Protein 3DLU (pdb70)

Secondary structure (DSSP, 8-state):
-EEEE-GGGGBTTS-GGGT--S-TTTSBSS--HHHHHHHHHHTTPEEEEEEEEEE----EEEEEEEEE-SS-HHHHHHHHHHHHHHHHHHHHT--/-EEEE-GGGGBTTS-GGGT--S-TTT-BSS--HHHHHHHHHHTTPEEEEEEEEEE---EEEEEEEE-SS-HHHHHHHHHHHHHHHHHHHHT--/-EEEE-GGGGBTTS-TTTT--S-TTT-BSS--HHHHHHHHHHTTPEEEEEEEEEE--EEEEEEEEE-SS-HHHHHHHHHHHHHHHHH-/-EEEE-GGGGBTTS-GGGT--S-TTTSBSS--HHHHHHHHHHTT-EEEEEEEEE---EEEEEEEE-SS-HHHHHHHHHHHHHHHHT-

Structure (mmCIF, N/CA/C/O backbone):
data_3DLU
#
_entry.id   3DLU
#
_cell.length_a   44.074
_cell.length_b   79.699
_cell.length_c   60.548
_cell.angle_alpha   90.00
_cell.angle_beta   107.65
_cell.angle_gamma   90.00
#
_symmetry.space_group_name_H-M   'P 1 21 1'
#
loop_
_entity.id
_entity.type
_entity.pdbx_description
1 polymer 'Signal recognition particle 19 kDa protein'
2 non-polymer 'BROMIDE ION'
3 non-polymer 'MALONATE ION'
4 water water
#
loop_
_atom_site.group_PDB
_atom_site.id
_atom_site.type_symbol
_atom_site.label_atom_id
_atom_site.label_alt_id
_atom_site.label_comp_id
_atom_site.label_asym_id
_atom_site.label_entity_id
_atom_site.label_seq_id
_atom_site.pdbx_PDB_ins_code
_atom_site.Cartn_x
_atom_site.Cartn_y
_atom_site.Cartn_z
_atom_site.occupancy
_atom_site.B_iso_or_equiv
_atom_site.auth_seq_id
_atom_site.auth_comp_id
_atom_site.a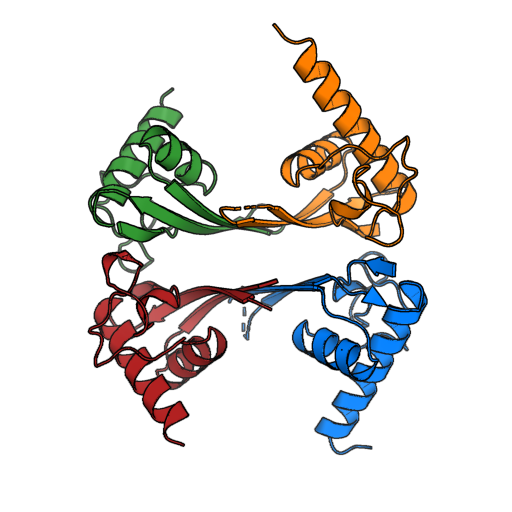uth_asym_id
_atom_site.auth_atom_id
_atom_site.pdbx_PDB_model_num
ATOM 1 N N . GLY A 1 2 ? 0.952 24.069 -32.169 1.00 32.47 2 GLY A N 1
ATOM 2 C CA . GLY A 1 2 ? -0.240 24.819 -31.822 1.00 30.92 2 GLY A CA 1
ATOM 3 C C . GLY A 1 2 ? -0.524 24.794 -30.334 1.00 29.05 2 GLY A C 1
ATOM 4 O O . GLY A 1 2 ? 0.028 23.983 -29.596 1.00 24.25 2 GLY A O 1
ATOM 5 N N . ARG A 1 3 ? -1.399 25.689 -29.898 1.00 19.08 3 ARG A N 1
ATOM 6 C CA . ARG A 1 3 ? -1.791 25.790 -28.506 1.00 19.79 3 ARG A CA 1
ATOM 7 C C . ARG A 1 3 ? -3.181 25.172 -28.324 1.00 16.67 3 ARG A C 1
ATOM 8 O O . ARG A 1 3 ? -4.068 25.386 -29.140 1.00 17.48 3 ARG A O 1
ATOM 16 N N . PHE A 1 4 ? -3.361 24.382 -27.270 1.00 14.85 4 PHE A N 1
ATOM 17 C CA . PHE A 1 4 ? -4.661 23.768 -27.005 1.00 13.40 4 PHE A CA 1
ATOM 18 C C . PHE A 1 4 ? -4.793 23.401 -25.538 1.00 10.97 4 PHE A C 1
ATOM 19 O O . PHE A 1 4 ? -3.811 23.405 -24.794 1.00 13.36 4 PHE A O 1
ATOM 27 N N . VAL A 1 5 ? -6.012 23.073 -25.131 1.00 15.31 5 VAL A N 1
ATOM 28 C CA . VAL A 1 5 ? -6.278 22.672 -23.767 1.00 13.68 5 VAL A CA 1
ATOM 29 C C . VAL A 1 5 ? -6.172 21.151 -23.627 1.00 11.53 5 VAL A C 1
ATOM 30 O O . VAL A 1 5 ? -6.524 20.406 -24.539 1.00 16.53 5 VAL A O 1
ATOM 34 N N . VAL A 1 6 ? -5.647 20.711 -22.492 1.00 13.02 6 VAL A N 1
ATOM 35 C CA . VAL A 1 6 ? -5.729 19.311 -22.085 1.00 15.57 6 VAL A CA 1
ATOM 36 C C . VAL A 1 6 ? -6.588 19.223 -20.831 1.00 16.86 6 VAL A C 1
ATOM 37 O O . VAL A 1 6 ? -6.322 19.871 -19.813 1.00 14.07 6 VAL A O 1
ATOM 41 N N . TRP A 1 7 ? -7.650 18.438 -20.921 1.00 13.82 7 TRP A N 1
ATOM 42 C CA . TRP A 1 7 ? -8.530 18.206 -19.795 1.00 14.42 7 TRP A CA 1
ATOM 43 C C . TRP A 1 7 ? -8.240 16.754 -19.354 1.00 13.82 7 TRP A C 1
ATOM 44 O O . TRP A 1 7 ? -8.316 15.837 -20.176 1.00 13.33 7 TRP A O 1
ATOM 55 N N . PRO A 1 8 ? -7.821 16.550 -18.092 1.00 12.37 8 PRO A N 1
ATOM 56 C CA . PRO A 1 8 ? -7.313 15.226 -17.691 1.00 12.84 8 PRO A CA 1
ATOM 57 C C . PRO A 1 8 ? -8.260 14.070 -18.047 1.00 14.06 8 PRO A C 1
ATOM 58 O O . PRO A 1 8 ? -7.797 12.977 -18.375 1.00 13.93 8 PRO A O 1
ATOM 62 N N . SER A 1 9 ? -9.567 14.288 -17.988 1.00 12.77 9 SER A N 1
ATOM 63 C CA . SER A 1 9 ? -10.501 13.202 -18.340 1.00 14.26 9 SER A CA 1
ATOM 64 C C . SER A 1 9 ? -10.335 12.682 -19.765 1.00 18.43 9 SER A C 1
ATOM 65 O O . SER A 1 9 ? -10.689 11.537 -20.060 1.00 13.28 9 SER A O 1
ATOM 68 N N . GLU A 1 10 ? -9.789 13.517 -20.646 1.00 13.10 10 GLU A N 1
ATOM 69 C CA . GLU A 1 10 ? -9.554 13.118 -22.036 1.00 14.63 10 GLU A CA 1
ATOM 70 C C . GLU A 1 10 ? -8.651 11.889 -22.149 1.00 12.77 10 GLU A C 1
ATOM 71 O O . GLU A 1 10 ? -8.754 11.135 -23.104 1.00 13.93 10 GLU A O 1
ATOM 77 N N . LEU A 1 11 ? -7.781 11.679 -21.162 1.00 12.81 11 LEU A N 1
ATOM 78 C CA . LEU A 1 11 ? -6.861 10.553 -21.220 1.00 12.75 11 LEU A CA 1
ATOM 79 C C . LEU A 1 11 ? -6.987 9.626 -20.001 1.00 15.90 11 LEU A C 1
ATOM 80 O O . LEU A 1 11 ? -6.007 9.010 -19.581 1.00 16.41 11 LEU A O 1
ATOM 85 N N . ASP A 1 12 ? -8.197 9.534 -19.446 1.00 11.76 12 ASP A N 1
ATOM 86 C CA . ASP A 1 12 ? -8.436 8.791 -18.214 1.00 12.48 12 ASP A CA 1
ATOM 87 C C . ASP A 1 12 ? -9.120 7.458 -18.555 1.00 15.79 12 ASP A C 1
ATOM 88 O O . ASP A 1 12 ? -10.291 7.422 -18.970 1.00 17.38 12 ASP A O 1
ATOM 93 N N . SER A 1 13 ? -8.377 6.371 -18.382 1.00 15.59 13 SER A N 1
ATOM 94 C CA . SER A 1 13 ? -8.850 5.032 -18.759 1.00 17.72 13 SER A CA 1
ATOM 95 C C . SER A 1 13 ? -10.014 4.563 -17.905 1.00 14.13 13 SER A C 1
ATOM 96 O O . SER A 1 13 ? -10.684 3.582 -18.239 1.00 21.16 13 SER A O 1
ATOM 99 N N . ARG A 1 14 ? -10.240 5.231 -16.787 1.00 13.55 14 ARG A N 1
ATOM 100 C CA . ARG A 1 14 ? -11.384 4.890 -15.940 1.00 19.37 14 ARG A CA 1
ATOM 101 C C . ARG A 1 14 ? -12.719 5.348 -16.536 1.00 23.42 14 ARG A C 1
ATOM 102 O O . ARG A 1 14 ? -13.778 4.867 -16.149 1.00 22.58 14 ARG A O 1
ATOM 110 N N . LEU A 1 15 ? -12.671 6.273 -17.484 1.00 16.88 15 LEU A N 1
ATOM 111 C CA . LEU A 1 15 ? -13.902 6.858 -18.031 1.00 17.08 15 LEU A CA 1
ATOM 112 C C . LEU A 1 15 ? -14.249 6.281 -19.382 1.00 15.53 15 LEU A C 1
ATOM 113 O O . LEU A 1 15 ? -13.370 5.905 -20.147 1.00 21.76 15 LEU A O 1
ATOM 118 N N . SER A 1 16 ? -15.540 6.239 -19.694 1.00 17.89 16 SER A N 1
ATOM 119 C CA . SER A 1 16 ? -15.970 5.902 -21.044 1.00 25.33 16 SER A CA 1
ATOM 120 C C . SER A 1 16 ? -15.770 7.126 -21.935 1.00 19.53 16 SER A C 1
ATOM 121 O O . SER A 1 16 ? -15.560 8.231 -21.435 1.00 16.81 16 SER A O 1
ATOM 124 N N . ARG A 1 17 ? -15.844 6.935 -23.248 1.00 21.32 17 ARG A N 1
ATOM 125 C CA . ARG A 1 17 ? -15.792 8.066 -24.163 1.00 24.67 17 ARG A CA 1
ATOM 126 C C . ARG A 1 17 ? -16.944 9.033 -23.897 1.00 21.86 17 ARG A C 1
ATOM 127 O O . ARG A 1 17 ? -16.762 10.246 -23.981 1.00 19.96 17 ARG A O 1
ATOM 135 N N . LYS A 1 18 ? -18.117 8.500 -23.547 1.00 22.51 18 LYS A N 1
ATOM 136 C CA . LYS A 1 18 ? -19.275 9.340 -23.213 1.00 23.90 18 LYS A CA 1
ATOM 137 C C . LYS A 1 18 ? -18.985 10.304 -22.064 1.00 22.31 18 LYS A C 1
ATOM 138 O O . LYS A 1 18 ? -19.521 11.418 -22.028 1.00 20.41 18 LYS A O 1
ATOM 140 N N . TYR A 1 19 ? -18.146 9.881 -21.120 1.00 17.03 19 TYR A N 1
ATOM 141 C CA . TYR A 1 19 ? -17.778 10.757 -20.008 1.00 14.52 19 TYR A CA 1
ATOM 142 C C . TYR A 1 19 ? -16.516 11.575 -20.250 1.00 10.94 19 TYR A C 1
ATOM 143 O O . TYR A 1 19 ? -16.008 12.203 -19.327 1.00 18.18 19 TYR A O 1
ATOM 152 N N . GLY A 1 20 ? -16.019 11.578 -21.478 1.00 16.23 20 GLY A N 1
ATOM 153 C CA . GLY A 1 20 ? -14.976 12.528 -21.825 1.00 18.80 20 GLY A CA 1
ATOM 154 C C . GLY A 1 20 ? -13.688 11.967 -22.385 1.00 15.12 20 GLY A C 1
ATOM 155 O O . GLY A 1 20 ? -12.905 12.718 -22.949 1.00 13.61 20 GLY A O 1
ATOM 156 N N . ARG A 1 21 ? -13.456 10.661 -22.249 1.00 14.26 21 ARG A N 1
ATOM 157 C CA . ARG A 1 21 ? -12.216 10.086 -22.756 1.00 14.07 21 ARG A CA 1
ATOM 158 C C . ARG A 1 21 ? -12.117 10.144 -24.282 1.00 14.41 21 ARG A C 1
ATOM 159 O O . ARG A 1 21 ? -13.067 9.788 -25.002 1.00 16.54 21 ARG A O 1
ATOM 167 N N A ILE A 1 22 ? -10.972 10.628 -24.750 0.50 12.78 22 ILE A N 1
ATOM 168 N N B ILE A 1 22 ? -10.938 10.546 -24.755 0.50 12.80 22 ILE A N 1
ATOM 169 C CA A ILE A 1 22 ? -10.674 10.773 -26.167 0.50 17.70 22 ILE A CA 1
ATOM 170 C CA B ILE A 1 22 ? -10.668 10.831 -26.164 0.50 17.76 22 ILE A CA 1
ATOM 171 C C A ILE A 1 22 ? -9.845 9.605 -26.663 0.50 19.13 22 ILE A C 1
ATOM 172 C C B ILE A 1 22 ? -9.572 9.948 -26.775 0.50 18.03 22 ILE A C 1
ATOM 173 O O A ILE A 1 22 ? -10.154 9.001 -27.685 0.50 26.51 22 ILE A O 1
ATOM 174 O O B ILE A 1 22 ? -9.432 9.877 -27.993 0.50 20.78 22 ILE A O 1
ATOM 183 N N . VAL A 1 23 ? -8.780 9.289 -25.940 1.00 16.45 23 VAL A N 1
ATOM 184 C CA . VAL A 1 23 ? -7.804 8.324 -26.448 1.00 19.08 23 VAL A CA 1
ATOM 185 C C . VAL A 1 23 ? -8.229 6.880 -26.136 1.00 13.47 23 VAL A C 1
ATOM 186 O O . VAL A 1 23 ? -9.023 6.657 -25.235 1.00 16.20 23 VAL A O 1
ATOM 190 N N . PRO A 1 24 ? -7.712 5.906 -26.899 1.00 15.72 24 PRO A N 1
ATOM 191 C CA . PRO A 1 24 ? -8.059 4.507 -26.624 1.00 21.38 24 PRO A CA 1
ATOM 192 C C . PRO A 1 24 ? -7.725 4.125 -25.191 1.00 17.24 24 PRO A C 1
ATOM 193 O O . PRO A 1 24 ? -6.735 4.598 -24.617 1.00 18.85 24 PRO A O 1
ATOM 197 N N . ARG A 1 25 ? -8.549 3.253 -24.627 1.00 15.63 25 ARG A N 1
ATOM 198 C CA . ARG A 1 25 ? -8.462 2.931 -23.215 1.00 19.85 25 ARG A CA 1
ATOM 199 C C . ARG A 1 25 ? -7.095 2.390 -22.796 1.00 16.19 25 ARG A C 1
ATOM 200 O O . ARG A 1 25 ? -6.621 2.715 -21.717 1.00 18.69 25 ARG A O 1
ATOM 208 N N . SER A 1 26 ? -6.477 1.553 -23.635 1.00 16.80 26 SER A N 1
ATOM 209 C CA . SER A 1 26 ? -5.161 0.994 -23.311 1.00 21.98 26 SER A CA 1
ATOM 210 C C . SER A 1 26 ? -4.028 2.042 -23.308 1.00 18.64 26 SER A C 1
ATOM 211 O O . SER A 1 26 ? -3.016 1.864 -22.620 1.00 16.90 26 SER A O 1
ATOM 214 N N . ILE A 1 27 ? -4.203 3.135 -24.061 1.00 17.97 27 ILE A N 1
ATOM 215 C CA . ILE A 1 27 ? -3.218 4.224 -24.030 1.00 17.42 27 ILE A CA 1
ATOM 216 C C . ILE A 1 27 ? -3.465 5.135 -22.818 1.00 15.85 27 ILE A C 1
ATOM 217 O O . ILE A 1 27 ? -2.524 5.506 -22.103 1.00 18.10 27 ILE A O 1
ATOM 222 N N . ALA A 1 28 ? -4.735 5.475 -22.596 1.00 14.68 28 ALA A N 1
ATOM 223 C CA . ALA A 1 28 ? -5.161 6.208 -21.408 1.00 14.56 28 ALA A CA 1
ATOM 224 C C . ALA A 1 28 ? -4.630 5.535 -20.144 1.00 18.04 28 ALA A C 1
ATOM 225 O O . ALA A 1 28 ? -4.371 4.321 -20.134 1.00 16.89 28 ALA A O 1
ATOM 227 N N . VAL A 1 29 ? -4.478 6.327 -19.085 1.00 15.75 29 VAL A N 1
ATOM 228 C CA . VAL A 1 29 ? -4.048 5.835 -17.782 1.00 12.71 29 VAL A CA 1
ATOM 229 C C . VAL A 1 29 ? -5.119 6.129 -16.743 1.00 15.59 29 VAL A C 1
ATOM 230 O O . VAL A 1 29 ? -5.983 6.988 -16.954 1.00 16.68 29 VAL A O 1
ATOM 234 N N . GLU A 1 30 ? -5.080 5.414 -15.620 1.00 14.26 30 GLU A N 1
ATOM 235 C CA . GLU A 1 30 ? -6.081 5.643 -14.583 1.00 17.46 30 GLU A CA 1
ATOM 236 C C . GLU A 1 30 ? -5.839 6.966 -13.854 1.00 16.49 30 GLU A C 1
ATOM 237 O O . GLU A 1 30 ? -4.739 7.231 -13.387 1.00 18.48 30 GLU A O 1
ATOM 239 N N . SER A 1 31 ? -6.880 7.796 -13.779 1.00 14.97 31 SER A N 1
ATOM 240 C CA . SER A 1 31 ? -6.847 9.021 -12.982 1.00 14.80 31 SER A CA 1
ATOM 241 C C . SER A 1 31 ? -5.574 9.847 -13.167 1.00 15.69 31 SER A C 1
ATOM 242 O O . SER A 1 31 ? -4.839 10.053 -12.213 1.00 17.34 31 SER A O 1
ATOM 245 N N . PRO A 1 32 ? -5.312 10.317 -14.393 1.00 15.45 32 PRO A N 1
ATOM 246 C CA . PRO A 1 32 ? -4.100 11.118 -14.599 1.00 15.94 32 PRO A CA 1
ATOM 247 C C . PRO A 1 32 ? -4.254 12.406 -13.818 1.00 21.69 32 PRO A C 1
ATOM 248 O O . PRO A 1 32 ? -5.305 13.027 -13.922 1.00 16.67 32 PRO A O 1
ATOM 252 N N . ARG A 1 33 ? -3.241 12.778 -13.045 1.00 16.93 33 ARG A N 1
ATOM 253 C CA . ARG A 1 33 ? -3.287 14.001 -12.253 1.00 15.51 33 ARG A CA 1
ATOM 254 C C . ARG A 1 33 ? -2.781 15.183 -13.071 1.00 14.77 33 ARG A C 1
ATOM 255 O O . ARG A 1 33 ? -1.967 15.021 -13.984 1.00 15.49 33 ARG A O 1
ATOM 263 N N . VAL A 1 34 ? -3.269 16.375 -12.748 1.00 19.98 34 VAL A N 1
ATOM 264 C CA . VAL A 1 34 ? -2.804 17.569 -13.448 1.00 14.80 34 VAL A CA 1
ATOM 265 C C . VAL A 1 34 ? -1.277 17.664 -13.421 1.00 14.93 34 VAL A C 1
ATOM 266 O O . VAL A 1 34 ? -0.652 17.968 -14.442 1.00 19.61 34 VAL A O 1
ATOM 270 N N . GLU A 1 35 ? -0.680 17.408 -12.261 1.00 17.99 35 GLU A N 1
ATOM 271 C CA . GLU A 1 35 ? 0.771 17.502 -12.102 1.00 23.74 35 GLU A CA 1
ATOM 272 C C . GLU A 1 35 ? 1.496 16.450 -12.941 1.00 19.74 35 GLU A C 1
ATOM 273 O O . GLU A 1 35 ? 2.599 16.682 -13.420 1.00 19.00 35 GLU A O 1
ATOM 275 N N . GLU A 1 36 ? 0.869 15.296 -13.129 1.00 18.92 36 GLU A N 1
ATOM 276 C CA . GLU A 1 36 ? 1.472 14.260 -13.960 1.00 14.40 36 GLU A CA 1
ATOM 277 C C . GLU A 1 36 ? 1.476 14.682 -15.428 1.00 13.38 36 GLU A C 1
ATOM 278 O O . GLU A 1 36 ? 2.436 14.424 -16.158 1.00 16.58 36 GLU A O 1
ATOM 284 N N . ILE A 1 37 ? 0.383 15.298 -15.857 1.00 13.39 37 ILE A N 1
ATOM 285 C CA . ILE A 1 37 ? 0.271 15.816 -17.214 1.00 11.62 37 ILE A CA 1
ATOM 286 C C . ILE A 1 37 ? 1.313 16.910 -17.447 1.00 11.26 37 ILE A C 1
ATOM 287 O O . ILE A 1 37 ? 1.948 16.957 -18.497 1.00 13.50 37 ILE A O 1
ATOM 292 N N . VAL A 1 38 ? 1.502 17.774 -16.456 1.00 13.35 38 VAL A N 1
ATOM 293 C CA . VAL A 1 38 ? 2.493 18.832 -16.595 1.00 15.22 38 VAL A CA 1
ATOM 294 C C . VAL A 1 38 ? 3.894 18.225 -16.691 1.00 15.41 38 VAL A C 1
ATOM 295 O O . VAL A 1 38 ? 4.691 18.604 -17.552 1.00 14.34 38 VAL A O 1
ATOM 299 N N . ARG A 1 39 ? 4.181 17.272 -15.813 1.00 14.26 39 ARG A N 1
ATOM 300 C CA . ARG A 1 39 ? 5.475 16.598 -15.842 1.00 18.19 39 ARG A CA 1
ATOM 301 C C . ARG A 1 39 ? 5.726 15.925 -17.188 1.00 19.38 39 ARG A C 1
ATOM 302 O O . ARG A 1 39 ? 6.821 16.043 -17.749 1.00 14.85 39 ARG A O 1
ATOM 310 N N . ALA A 1 40 ? 4.720 15.205 -17.693 1.00 13.48 40 ALA A N 1
ATOM 311 C CA . ALA A 1 40 ? 4.810 14.559 -19.008 1.00 17.05 40 ALA A CA 1
ATOM 312 C C . ALA A 1 40 ? 5.044 15.556 -20.142 1.00 17.48 40 ALA A C 1
ATOM 313 O O . ALA A 1 40 ? 5.885 15.327 -21.009 1.00 15.83 40 ALA A O 1
ATOM 315 N N . ALA A 1 41 ? 4.289 16.653 -20.140 1.00 13.68 41 ALA A N 1
ATOM 316 C CA . ALA A 1 41 ? 4.410 17.670 -21.189 1.00 15.67 41 ALA A CA 1
ATOM 317 C C . ALA A 1 41 ? 5.827 18.231 -21.236 1.00 15.63 41 ALA A C 1
ATOM 318 O O . ALA A 1 41 ? 6.398 18.397 -22.306 1.00 17.69 41 ALA A O 1
ATOM 320 N N . GLU A 1 42 ? 6.382 18.507 -20.062 1.00 15.48 42 GLU A N 1
ATOM 321 C CA . GLU A 1 42 ? 7.723 19.070 -19.955 1.00 21.47 42 GLU A CA 1
ATOM 322 C C . GLU A 1 42 ? 8.747 18.063 -20.467 1.00 23.66 42 GLU A C 1
ATOM 323 O O . GLU A 1 42 ? 9.639 18.406 -21.243 1.00 20.03 42 GLU A O 1
ATOM 329 N N . GLU A 1 43 ? 8.602 16.808 -20.057 1.00 17.85 43 GLU A N 1
ATOM 330 C CA . GLU A 1 43 ? 9.503 15.778 -20.548 1.00 17.33 43 GLU A CA 1
ATOM 331 C C . GLU A 1 43 ? 9.415 15.613 -22.063 1.00 19.43 43 GLU A C 1
ATOM 332 O O . GLU A 1 43 ? 10.422 15.310 -22.712 1.00 20.69 43 GLU A O 1
ATOM 338 N N . LEU A 1 44 ? 8.222 15.829 -22.618 1.00 14.67 44 LEU A N 1
ATOM 339 C CA . LEU A 1 44 ? 7.986 15.719 -24.061 1.00 13.47 44 LEU A CA 1
ATOM 340 C C . LEU A 1 44 ? 8.403 16.984 -24.817 1.00 18.92 44 LEU A C 1
ATOM 341 O O . LEU A 1 44 ? 8.269 17.049 -26.045 1.00 18.46 44 LEU A O 1
ATOM 346 N N . LYS A 1 45 ? 8.886 17.971 -24.070 1.00 18.00 45 LYS A N 1
ATOM 347 C CA . LYS A 1 45 ? 9.330 19.261 -24.624 1.00 20.18 45 LYS A CA 1
ATOM 348 C C . LYS A 1 45 ? 8.171 20.117 -25.126 1.00 26.73 45 LYS A C 1
ATOM 349 O O . LYS A 1 45 ? 8.333 20.922 -26.042 1.00 24.87 45 LYS A O 1
ATOM 355 N N . PHE A 1 46 ? 6.996 19.933 -24.545 1.00 16.88 46 PHE A N 1
ATOM 356 C CA . PHE A 1 46 ? 5.877 20.794 -24.870 1.00 15.51 46 PHE A CA 1
ATOM 357 C C . PHE A 1 46 ? 6.038 22.023 -23.998 1.00 19.28 46 PHE A C 1
ATOM 358 O O . PHE A 1 46 ? 6.752 21.987 -22.998 1.00 30.86 46 PHE A O 1
ATOM 366 N N . LYS A 1 47 ? 5.411 23.124 -24.371 1.00 20.26 47 LYS A N 1
ATOM 367 C CA . LYS A 1 47 ? 5.497 24.304 -23.526 1.00 22.27 47 LYS A CA 1
ATOM 368 C C . LYS A 1 47 ? 4.207 24.435 -22.734 1.00 16.63 47 LYS A C 1
ATOM 369 O O . LYS A 1 47 ? 3.124 24.352 -23.305 1.00 19.94 47 LYS A O 1
ATOM 375 N N . VAL A 1 48 ? 4.331 24.613 -21.421 1.00 16.43 48 VAL A N 1
ATOM 376 C CA . VAL A 1 48 ? 3.171 24.795 -20.553 1.00 16.05 48 VAL A CA 1
ATOM 377 C C . VAL A 1 48 ? 2.812 26.274 -20.401 1.00 18.58 48 VAL A C 1
ATOM 378 O O . VAL A 1 48 ? 3.627 27.084 -19.948 1.00 18.86 48 VAL A O 1
ATOM 382 N N . ILE A 1 49 ? 1.582 26.597 -20.786 1.00 13.35 49 ILE A N 1
ATOM 383 C CA . ILE A 1 49 ? 1.068 27.967 -20.835 1.00 17.04 49 ILE A CA 1
ATOM 384 C C . ILE A 1 49 ? 0.224 28.324 -19.599 1.00 23.55 49 ILE A C 1
ATOM 385 O O . ILE A 1 49 ? 0.394 29.397 -19.004 1.00 18.87 49 ILE A O 1
ATOM 390 N N . ARG A 1 50 ? -0.693 27.435 -19.223 1.00 17.86 50 ARG A N 1
ATOM 391 C CA . ARG A 1 50 ? -1.521 27.621 -18.021 1.00 15.67 50 ARG A CA 1
ATOM 392 C C . ARG A 1 50 ? -1.768 26.285 -17.334 1.00 20.36 50 ARG A C 1
ATOM 393 O O . ARG A 1 50 ? -1.991 25.285 -17.999 1.00 16.31 50 ARG A O 1
ATOM 401 N N . VAL A 1 51 ? -1.746 26.276 -16.009 1.00 14.24 51 VAL A N 1
ATOM 402 C CA . VAL A 1 51 ? -2.145 25.092 -15.248 1.00 17.53 51 VAL A CA 1
ATOM 403 C C . VAL A 1 51 ? -3.140 25.513 -14.188 1.00 20.65 51 VAL A C 1
ATOM 404 O O . VAL A 1 51 ? -2.834 26.366 -13.372 1.00 18.96 51 VAL A O 1
ATOM 408 N N . GLU A 1 52 ? -4.334 24.934 -14.185 1.00 15.62 52 GLU A N 1
ATOM 409 C CA . GLU A 1 52 ? -5.278 25.244 -13.118 1.00 16.61 52 GLU A CA 1
ATOM 410 C C . GLU A 1 52 ? -5.699 23.949 -12.475 1.00 20.34 52 GLU A C 1
ATOM 411 O O . GLU A 1 52 ? -5.946 22.963 -13.169 1.00 16.03 52 GLU A O 1
ATOM 417 N N . GLU A 1 53 ? -5.780 23.956 -11.152 1.00 12.21 53 GLU A N 1
ATOM 418 C CA . GLU A 1 53 ? -6.256 22.783 -10.430 1.00 19.58 53 GLU A CA 1
ATOM 419 C C . GLU A 1 53 ? -7.048 23.189 -9.189 1.00 25.48 53 GLU A C 1
ATOM 420 O O . GLU A 1 53 ? -6.664 24.099 -8.458 1.00 19.29 53 GLU A O 1
ATOM 426 N N . ASP A 1 54 ? -8.165 22.512 -8.958 1.00 17.90 54 ASP A N 1
ATOM 427 C CA . ASP A 1 54 ? -8.996 22.791 -7.798 1.00 11.64 54 ASP A CA 1
ATOM 428 C C . ASP A 1 54 ? -9.175 21.450 -7.106 1.00 23.02 54 ASP A C 1
ATOM 429 O O . ASP A 1 54 ? -9.546 20.477 -7.743 1.00 21.92 54 ASP A O 1
ATOM 434 N N . LYS A 1 55 ? -8.874 21.389 -5.817 1.00 16.65 55 LYS A N 1
ATOM 435 C CA . LYS A 1 55 ? -8.980 20.134 -5.068 1.00 15.33 55 LYS A CA 1
ATOM 436 C C . LYS A 1 55 ? -9.949 20.346 -3.920 1.00 21.36 55 LYS A C 1
ATOM 437 O O . LYS A 1 55 ? -9.769 21.258 -3.109 1.00 20.49 55 LYS A O 1
ATOM 443 N N . LEU A 1 56 ? -10.983 19.516 -3.842 1.00 22.34 56 LEU A N 1
ATOM 444 C CA . LEU A 1 56 ? -12.008 19.702 -2.829 1.00 24.35 56 LEU A CA 1
ATOM 445 C C . LEU A 1 56 ? -12.134 18.467 -1.954 1.00 37.37 56 LEU A C 1
ATOM 446 O O . LEU A 1 56 ? -12.131 17.347 -2.451 1.00 26.85 56 LEU A O 1
ATOM 451 N N . ASN A 1 57 ? -12.235 18.675 -0.647 1.00 34.65 57 ASN A N 1
ATOM 452 C CA . ASN A 1 57 ? -12.390 17.561 0.282 1.00 41.81 57 ASN A CA 1
ATOM 453 C C . ASN A 1 57 ? -13.825 17.047 0.255 1.00 39.45 57 ASN A C 1
ATOM 454 O O . ASN A 1 57 ? -14.758 17.802 0.523 1.00 37.58 57 ASN A O 1
ATOM 459 N N . PRO A 1 58 ? -14.005 15.761 -0.082 1.00 49.68 58 PRO A N 1
ATOM 460 C CA . PRO A 1 58 ? -15.341 15.158 -0.172 1.00 59.38 58 PRO A CA 1
ATOM 461 C C . PRO A 1 58 ? -16.042 15.108 1.185 1.00 59.27 58 PRO A C 1
ATOM 462 O O . PRO A 1 58 ? -15.450 14.611 2.148 1.00 57.01 58 PRO A O 1
ATOM 466 N N . GLU A 1 66 ? -7.730 11.360 -1.311 1.00 58.40 66 GLU A N 1
ATOM 467 C CA . GLU A 1 66 ? -8.061 12.304 -0.248 1.00 47.77 66 GLU A CA 1
ATOM 468 C C . GLU A 1 66 ? -9.017 13.392 -0.743 1.00 67.86 66 GLU A C 1
ATOM 469 O O . GLU A 1 66 ? -10.102 13.577 -0.191 1.00 65.75 66 GLU A O 1
ATOM 471 N N . LEU A 1 67 ? -8.609 14.102 -1.792 1.00 46.62 67 LEU A N 1
ATOM 472 C CA . LEU A 1 67 ? -9.386 15.214 -2.327 1.00 39.25 67 LEU A CA 1
ATOM 473 C C . LEU A 1 67 ? -9.820 14.959 -3.768 1.00 34.51 67 LEU A C 1
ATOM 474 O O . LEU A 1 67 ? -9.051 14.434 -4.568 1.00 44.52 67 LEU A O 1
ATOM 479 N N . ARG A 1 68 ? -11.051 15.346 -4.095 1.00 35.72 68 ARG A N 1
ATOM 480 C CA . ARG A 1 68 ? -11.523 15.308 -5.474 1.00 31.76 68 ARG A CA 1
ATOM 481 C C . ARG A 1 68 ? -10.890 16.456 -6.245 1.00 33.95 68 ARG A C 1
ATOM 482 O O . ARG A 1 68 ? -10.980 17.607 -5.822 1.00 27.28 68 ARG A O 1
ATOM 490 N N . THR A 1 69 ? -10.275 16.137 -7.382 1.00 24.94 69 THR A N 1
ATOM 491 C CA . THR A 1 69 ? -9.513 17.114 -8.154 1.00 26.17 69 THR A CA 1
ATOM 492 C C . THR A 1 69 ? -10.143 17.462 -9.500 1.00 28.54 69 THR A C 1
ATOM 493 O O . THR A 1 69 ? -10.736 16.615 -10.164 1.00 26.72 69 THR A O 1
ATOM 497 N N . PHE A 1 70 ? -9.988 18.716 -9.909 1.00 23.35 70 PHE A N 1
ATOM 498 C CA . PHE A 1 70 ? -10.565 19.199 -11.156 1.00 21.08 70 PHE A CA 1
ATOM 499 C C . PHE A 1 70 ? -9.533 20.133 -11.749 1.00 26.13 70 PHE A C 1
ATOM 500 O O . PHE A 1 70 ? -8.887 20.859 -11.009 1.00 22.53 70 PHE A O 1
ATOM 508 N N . GLY A 1 71 ? -9.343 20.114 -13.060 1.00 18.57 71 GLY A N 1
ATOM 509 C CA . GLY A 1 71 ? -8.284 20.941 -13.612 1.00 20.75 71 GLY A CA 1
ATOM 510 C C . GLY A 1 71 ? -8.200 20.984 -15.117 1.00 17.31 71 GLY A C 1
ATOM 511 O O . GLY A 1 71 ? -8.997 20.353 -15.822 1.00 14.86 71 GLY A O 1
ATOM 512 N N . MET A 1 72 ? -7.229 21.747 -15.607 1.00 16.08 72 MET A N 1
ATOM 513 C CA . MET A 1 72 ? -6.972 21.859 -17.038 1.00 15.28 72 MET A CA 1
ATOM 514 C C . MET A 1 72 ? -5.591 22.425 -17.256 1.00 13.88 72 MET A C 1
ATOM 515 O O . MET A 1 72 ? -5.032 23.099 -16.379 1.00 14.46 72 MET A O 1
ATOM 520 N N . ILE A 1 73 ? -5.028 22.126 -18.414 1.00 15.05 73 ILE A N 1
ATOM 521 C CA . ILE A 1 73 ? -3.687 22.580 -18.753 1.00 15.84 73 ILE A CA 1
ATOM 522 C C . ILE A 1 73 ? -3.766 23.147 -20.150 1.00 14.03 73 ILE A C 1
ATOM 523 O O . ILE A 1 73 ? -4.369 22.543 -21.031 1.00 22.42 73 ILE A O 1
ATOM 528 N N . VAL A 1 74 ? -3.180 24.320 -20.357 1.00 11.08 74 VAL A N 1
ATOM 529 C CA . VAL A 1 74 ? -3.011 24.837 -21.699 1.00 15.92 74 VAL A CA 1
ATOM 530 C C . VAL A 1 74 ? -1.561 24.580 -22.071 1.00 12.98 74 VAL A C 1
ATOM 531 O O . VAL A 1 74 ? -0.654 24.915 -21.311 1.00 16.59 74 VAL A O 1
ATOM 535 N N A LEU A 1 75 ? -1.367 23.962 -23.239 0.50 13.79 75 LEU A N 1
ATOM 536 N N B LEU A 1 75 ? -1.330 23.978 -23.227 0.50 13.80 75 LEU A N 1
ATOM 537 C CA A LEU A 1 75 ? -0.057 23.546 -23.725 0.50 14.62 75 LEU A CA 1
ATOM 538 C CA B LEU A 1 75 ? 0.037 23.776 -23.648 0.50 14.21 75 LEU A CA 1
ATOM 539 C C A LEU A 1 75 ? 0.194 24.002 -25.167 0.50 11.54 75 LEU A C 1
ATOM 540 C C B LEU A 1 75 ? 0.212 23.968 -25.148 0.50 11.55 75 LEU A C 1
ATOM 541 O O A LEU A 1 75 ? -0.744 24.286 -25.905 0.50 15.41 75 LEU A O 1
ATOM 542 O O B LEU A 1 75 ? -0.753 24.042 -25.900 0.50 15.83 75 LEU A O 1
ATOM 551 N N . GLU A 1 76 ? 1.467 24.073 -25.561 1.00 14.43 76 GLU A N 1
ATOM 552 C CA . GLU A 1 76 ? 1.820 24.207 -26.966 1.00 18.94 76 GLU A CA 1
ATOM 553 C C . GLU A 1 76 ? 2.647 22.992 -27.353 1.00 19.79 76 GLU A C 1
ATOM 554 O O . GLU A 1 76 ? 3.550 22.604 -26.620 1.00 19.79 76 GLU A O 1
ATOM 560 N N . SER A 1 77 ? 2.349 22.405 -28.505 1.00 20.29 77 SER A N 1
ATOM 561 C CA . SER A 1 77 ? 3.040 21.192 -28.934 1.00 14.40 77 SER A CA 1
ATOM 562 C C . SER A 1 77 ? 3.219 21.232 -30.448 1.00 21.66 77 SER A C 1
ATOM 563 O O . SER A 1 77 ? 2.376 21.784 -31.144 1.00 27.84 77 SER A O 1
ATOM 566 N N . PRO A 1 78 ? 4.311 20.635 -30.958 1.00 23.53 78 PRO A N 1
ATOM 567 C CA . PRO A 1 78 ? 4.521 20.507 -32.406 1.00 29.62 78 PRO A CA 1
ATOM 568 C C . PRO A 1 78 ? 3.510 19.553 -33.040 1.00 26.98 78 PRO A C 1
ATOM 569 O O . PRO A 1 78 ? 3.370 19.534 -34.261 1.00 33.34 78 PRO A O 1
ATOM 573 N N . TYR A 1 79 ? 2.832 18.755 -32.221 1.00 25.63 79 TYR A N 1
ATOM 574 C CA . TYR A 1 79 ? 1.877 17.761 -32.722 1.00 28.86 79 TYR A CA 1
ATOM 575 C C . TYR A 1 79 ? 0.446 18.215 -32.502 1.00 19.52 79 TYR A C 1
ATOM 576 O O . TYR A 1 79 ? 0.190 19.089 -31.683 1.00 24.55 79 TYR A O 1
ATOM 585 N N . GLY A 1 80 ? -0.483 17.604 -33.227 1.00 22.40 80 GLY A N 1
ATOM 586 C CA . GLY A 1 80 ? -1.895 17.871 -33.016 1.00 25.19 80 GLY A CA 1
ATOM 587 C C . GLY A 1 80 ? -2.320 17.345 -31.660 1.00 25.38 80 GLY A C 1
ATOM 588 O O . GLY A 1 80 ? -1.618 16.535 -31.054 1.00 20.07 80 GLY A O 1
ATOM 589 N N . LYS A 1 81 ? -3.471 17.795 -31.177 1.00 20.00 81 LYS A N 1
ATOM 590 C CA . LYS A 1 81 ? -3.902 17.429 -29.839 1.00 22.88 81 LYS A CA 1
ATOM 591 C C . LYS A 1 81 ? -4.035 15.909 -29.654 1.00 21.04 81 LYS A C 1
ATOM 592 O O . LYS A 1 81 ? -3.601 15.375 -28.644 1.00 18.32 81 LYS A O 1
ATOM 598 N N . SER A 1 82 ? -4.637 15.220 -30.618 1.00 15.63 82 SER A N 1
ATOM 599 C CA . SER A 1 82 ? -4.882 13.792 -30.451 1.00 23.18 82 SER A CA 1
ATOM 600 C C . SER A 1 82 ? -3.569 13.029 -30.217 1.00 19.08 82 SER A C 1
ATOM 601 O O . SER A 1 82 ? -3.460 12.219 -29.294 1.00 17.02 82 SER A O 1
ATOM 604 N N . LYS A 1 83 ? -2.563 13.299 -31.040 1.00 18.20 83 LYS A N 1
ATOM 605 C CA . LYS A 1 83 ? -1.273 12.643 -30.865 1.00 22.32 83 LYS A CA 1
ATOM 606 C C . LYS A 1 83 ? -0.582 13.078 -29.572 1.00 21.95 83 LYS A C 1
ATOM 607 O O . LYS A 1 83 ? 0.066 12.271 -28.907 1.00 15.05 83 LYS A O 1
ATOM 613 N N . SER A 1 84 ? -0.702 14.355 -29.225 1.00 20.81 84 SER A N 1
ATOM 614 C CA . SER A 1 84 ? -0.110 14.851 -27.984 1.00 18.30 84 SER A CA 1
ATOM 615 C C . SER A 1 84 ? -0.716 14.167 -26.748 1.00 11.12 84 SER A C 1
ATOM 616 O O . SER A 1 84 ? -0.006 13.874 -25.795 1.00 13.41 84 SER A O 1
ATOM 619 N N . LEU A 1 85 ? -2.032 13.970 -26.738 1.00 13.11 85 LEU A N 1
ATOM 620 C CA . LEU A 1 85 ? -2.690 13.269 -25.634 1.00 15.43 85 LEU A CA 1
ATOM 621 C C . LEU A 1 85 ? -2.162 11.845 -25.484 1.00 16.12 85 LEU A C 1
ATOM 622 O O . LEU A 1 85 ? -1.925 11.378 -24.371 1.00 14.20 85 LEU A O 1
ATOM 627 N N . LYS A 1 86 ? -1.990 11.154 -26.604 1.00 12.33 86 LYS A N 1
ATOM 628 C CA . LYS A 1 86 ? -1.426 9.793 -26.559 1.00 13.40 86 LYS A CA 1
ATOM 629 C C . LYS A 1 86 ? 0.014 9.801 -26.020 1.00 15.13 86 LYS A C 1
ATOM 630 O O . LYS A 1 86 ? 0.382 8.977 -25.173 1.00 15.23 86 LYS A O 1
ATOM 636 N N . LEU A 1 87 ? 0.832 10.737 -26.498 1.00 11.76 87 LEU A N 1
ATOM 637 C CA . LEU A 1 87 ? 2.211 10.835 -26.036 1.00 16.32 87 LEU A CA 1
ATOM 638 C C . LEU A 1 87 ? 2.248 11.103 -24.539 1.00 12.67 87 LEU A C 1
ATOM 639 O O . LEU A 1 87 ? 3.063 10.532 -23.813 1.00 14.40 87 LEU A O 1
ATOM 644 N N . ILE A 1 88 ? 1.369 11.994 -24.085 1.00 16.00 88 ILE A N 1
ATOM 645 C CA . ILE A 1 88 ? 1.306 12.349 -22.674 1.00 9.95 88 ILE A CA 1
ATOM 646 C C . ILE A 1 88 ? 0.891 11.149 -21.823 1.00 17.41 88 ILE A C 1
ATOM 647 O O . ILE A 1 88 ? 1.522 10.859 -20.801 1.00 13.90 88 ILE A O 1
ATOM 652 N N . ALA A 1 89 ? -0.158 10.451 -22.257 1.00 15.50 89 ALA A N 1
ATOM 653 C CA . ALA A 1 89 ? -0.639 9.273 -21.535 1.00 11.09 89 ALA A CA 1
ATOM 654 C C . ALA A 1 89 ? 0.469 8.222 -21.398 1.00 11.17 89 ALA A C 1
ATOM 655 O O . ALA A 1 89 ? 0.722 7.695 -20.297 1.00 14.29 89 ALA A O 1
ATOM 657 N N . GLN A 1 90 ? 1.149 7.934 -22.502 1.00 16.79 90 GLN A N 1
ATOM 658 C CA . GLN A 1 90 ? 2.181 6.903 -22.484 1.00 15.37 90 GLN A CA 1
ATOM 659 C C . GLN A 1 90 ? 3.384 7.327 -21.637 1.00 18.46 90 GLN A C 1
ATOM 660 O O . GLN A 1 90 ? 4.012 6.498 -20.981 1.00 18.80 90 GLN A O 1
ATOM 666 N N . LYS A 1 91 ? 3.677 8.625 -21.616 1.00 14.25 91 LYS A N 1
ATOM 667 C CA . LYS A 1 91 ? 4.741 9.137 -20.767 1.00 13.21 91 LYS A CA 1
ATOM 668 C C . LYS A 1 91 ? 4.377 8.997 -19.282 1.00 13.15 91 LYS A C 1
ATOM 669 O O . LYS A 1 91 ? 5.230 8.656 -18.453 1.00 13.48 91 LYS A O 1
ATOM 675 N N . ILE A 1 92 ? 3.117 9.254 -18.945 1.00 12.65 92 ILE A N 1
ATOM 676 C CA . ILE A 1 92 ? 2.669 9.098 -17.567 1.00 15.16 92 ILE A CA 1
ATOM 677 C C . ILE A 1 92 ? 2.762 7.624 -17.139 1.00 15.32 92 ILE A C 1
ATOM 678 O O . ILE A 1 92 ? 3.181 7.319 -16.018 1.00 14.59 92 ILE A O 1
ATOM 683 N N . ARG A 1 93 ? 2.393 6.716 -18.038 1.00 12.86 93 ARG A N 1
ATOM 684 C CA . ARG A 1 93 ? 2.529 5.286 -17.763 1.00 14.81 93 ARG A CA 1
ATOM 685 C C . ARG A 1 93 ? 3.986 4.948 -17.439 1.00 13.39 93 ARG A C 1
ATOM 686 O O . ARG A 1 93 ? 4.275 4.196 -16.504 1.00 17.27 93 ARG A O 1
ATOM 694 N N . GLU A 1 94 ? 4.897 5.502 -18.222 1.00 13.35 94 GLU A N 1
ATOM 695 C CA . GLU A 1 94 ? 6.318 5.274 -18.008 1.00 16.83 94 GLU A CA 1
ATOM 696 C C . GLU A 1 94 ? 6.796 5.824 -16.656 1.00 21.67 94 GLU A C 1
ATOM 697 O O . GLU A 1 94 ? 7.490 5.113 -15.916 1.00 21.15 94 GLU A O 1
ATOM 703 N N . PHE A 1 95 ? 6.428 7.067 -16.322 1.00 19.91 95 PHE A N 1
ATOM 704 C CA . PHE A 1 95 ? 6.754 7.639 -15.003 1.00 19.51 95 PHE A CA 1
ATOM 705 C C . PHE A 1 95 ? 6.261 6.725 -13.895 1.00 19.74 95 PHE A C 1
ATOM 706 O O . PHE A 1 95 ? 6.947 6.501 -12.906 1.00 19.18 95 PHE A O 1
ATOM 714 N N . ARG A 1 96 ? 5.033 6.245 -14.040 1.00 13.77 96 ARG A N 1
ATOM 715 C CA . ARG A 1 96 ? 4.433 5.426 -12.996 1.00 15.85 96 ARG A CA 1
ATOM 716 C C . ARG A 1 96 ? 5.171 4.094 -12.827 1.00 18.86 96 ARG A C 1
ATOM 717 O O . ARG A 1 96 ? 5.343 3.623 -11.707 1.00 20.63 96 ARG A O 1
ATOM 725 N N . ARG A 1 97 ? 5.597 3.492 -13.931 1.00 17.74 97 ARG A N 1
ATOM 726 C CA . ARG A 1 97 ? 6.387 2.263 -13.851 1.00 19.79 97 ARG A CA 1
ATOM 727 C C . ARG A 1 97 ? 7.713 2.530 -13.139 1.00 20.67 97 ARG A C 1
ATOM 728 O O . ARG A 1 97 ? 8.176 1.716 -12.345 1.00 19.66 97 ARG A O 1
ATOM 736 N N . ARG A 1 98 ? 8.317 3.680 -13.410 1.00 19.17 98 ARG A N 1
ATOM 737 C CA . ARG A 1 98 ? 9.538 4.062 -12.693 1.00 22.92 98 ARG A CA 1
ATOM 738 C C . ARG A 1 98 ? 9.301 4.226 -11.190 1.00 24.00 98 ARG A C 1
ATOM 739 O O . ARG A 1 98 ? 10.075 3.731 -10.376 1.00 21.16 98 ARG A O 1
ATOM 747 N N . SER A 1 99 ? 8.212 4.890 -10.819 1.00 20.00 99 SER A N 1
ATOM 748 C CA . SER A 1 99 ? 7.893 5.102 -9.407 1.00 19.41 99 SER A CA 1
ATOM 749 C C . SER A 1 99 ? 7.537 3.811 -8.697 1.00 16.10 99 SER A C 1
ATOM 750 O O . SER A 1 99 ? 7.648 3.720 -7.471 1.00 25.28 99 SER A O 1
ATOM 753 N N . ALA A 1 100 ? 7.087 2.827 -9.466 1.00 17.79 100 ALA A N 1
ATOM 754 C CA . ALA A 1 100 ? 6.695 1.532 -8.921 1.00 18.04 100 ALA A CA 1
ATOM 755 C C . ALA A 1 100 ? 7.907 0.605 -8.858 1.00 26.46 100 ALA A C 1
ATOM 756 O O . ALA A 1 100 ? 7.862 -0.444 -8.218 1.00 24.12 100 ALA A O 1
ATOM 758 N N . GLY A 1 101 ? 8.975 0.996 -9.541 1.00 23.56 101 GLY A N 1
ATOM 759 C CA . GLY A 1 101 ? 10.171 0.181 -9.631 1.00 23.63 101 GLY A CA 1
ATOM 760 C C . GLY A 1 101 ? 9.973 -1.032 -10.521 1.00 34.95 101 GLY A C 1
ATOM 761 O O . GLY A 1 101 ? 10.646 -2.048 -10.362 1.00 34.08 101 GLY A O 1
ATOM 762 N N . THR A 1 102 ? 9.051 -0.922 -11.472 1.00 23.15 102 THR A N 1
ATOM 763 C CA . THR A 1 102 ? 8.717 -2.036 -12.340 1.00 22.25 102 THR A CA 1
ATOM 764 C C . THR A 1 102 ? 9.083 -1.740 -13.784 1.00 39.07 102 THR A C 1
ATOM 765 O O . THR A 1 102 ? 8.324 -2.064 -14.698 1.00 43.26 102 THR A O 1
ATOM 769 N N . LEU A 1 103 ? 10.243 -1.123 -13.975 1.00 46.60 103 LEU A N 1
ATOM 770 C CA . LEU A 1 103 ? 10.744 -0.760 -15.298 1.00 57.65 103 LEU A CA 1
ATOM 771 C C . LEU A 1 103 ? 10.042 0.479 -15.841 1.00 53.87 103 LEU A C 1
ATOM 772 O O . LEU A 1 103 ? 10.633 1.556 -15.908 1.00 51.06 103 LEU A O 1
ATOM 777 N N . GLY B 1 2 ? -21.848 13.585 -25.981 1.00 21.90 2 GLY B N 1
ATOM 778 C CA . GLY B 1 2 ? -20.606 13.364 -25.268 1.00 27.54 2 GLY B CA 1
ATOM 779 C C . GLY B 1 2 ? -20.253 14.519 -24.351 1.00 20.24 2 GLY B C 1
ATOM 780 O O . GLY B 1 2 ? -20.828 15.603 -24.436 1.00 20.42 2 GLY B O 1
ATOM 781 N N . ARG B 1 3 ? -19.302 14.273 -23.462 1.00 19.43 3 ARG B N 1
ATOM 782 C CA . ARG B 1 3 ? -18.834 15.277 -22.524 1.00 16.49 3 ARG B CA 1
ATOM 783 C C . ARG B 1 3 ? -17.471 15.767 -23.017 1.00 17.67 3 ARG B C 1
ATOM 784 O O . ARG B 1 3 ? -16.643 14.973 -23.423 1.00 17.25 3 ARG B O 1
ATOM 792 N N . PHE B 1 4 ? -17.246 17.077 -23.024 1.00 17.69 4 PHE B N 1
ATOM 793 C CA . PHE B 1 4 ? -15.958 17.613 -23.484 1.00 15.75 4 PHE B CA 1
ATOM 794 C C . PHE B 1 4 ? -15.723 18.992 -22.894 1.00 13.96 4 PHE B C 1
ATOM 795 O O . PHE B 1 4 ? -16.648 19.603 -22.343 1.00 14.14 4 PHE B O 1
ATOM 803 N N . VAL B 1 5 ? -14.482 19.469 -22.980 1.00 14.40 5 VAL B N 1
ATOM 804 C CA . VAL B 1 5 ? -14.130 20.780 -22.457 1.00 13.18 5 VAL B CA 1
ATOM 805 C C . VAL B 1 5 ? -14.286 21.817 -23.563 1.00 11.77 5 VAL B C 1
ATOM 806 O O . VAL B 1 5 ? -14.047 21.528 -24.733 1.00 16.58 5 VAL B O 1
ATOM 810 N N . VAL B 1 6 ? -14.751 23.004 -23.185 1.00 10.74 6 VAL B N 1
ATOM 811 C CA . VAL B 1 6 ? -14.680 24.181 -24.043 1.00 15.07 6 VAL B CA 1
ATOM 812 C C . VAL B 1 6 ? -13.721 25.180 -23.396 1.00 17.54 6 VAL B C 1
ATOM 813 O O . VAL B 1 6 ? -13.900 25.587 -22.243 1.00 16.03 6 VAL B O 1
ATOM 817 N N . TRP B 1 7 ? -12.692 25.556 -24.146 1.00 13.75 7 TRP B N 1
ATOM 818 C CA . TRP B 1 7 ? -11.734 26.570 -23.714 1.00 19.99 7 TRP B CA 1
ATOM 819 C C . TRP B 1 7 ? -12.071 27.819 -24.544 1.00 11.56 7 TRP B C 1
ATOM 820 O O . TRP B 1 7 ? -12.144 27.742 -25.757 1.00 14.27 7 TRP B O 1
ATOM 831 N N . PRO B 1 8 ? -12.306 28.973 -23.891 1.00 13.09 8 PRO B N 1
ATOM 832 C CA . PRO B 1 8 ? -12.890 30.099 -24.636 1.00 18.19 8 PRO B CA 1
ATOM 833 C C . PRO B 1 8 ? -12.067 30.527 -25.847 1.00 17.95 8 PRO B C 1
ATOM 834 O O . PRO B 1 8 ? -12.638 30.981 -26.846 1.00 14.86 8 PRO B O 1
ATOM 838 N N . SER B 1 9 ? -10.748 30.389 -25.760 1.00 14.62 9 SER B N 1
ATOM 839 C CA . SER B 1 9 ? -9.875 30.740 -26.875 1.00 18.55 9 SER B CA 1
ATOM 840 C C . SER B 1 9 ? -10.175 29.942 -28.148 1.00 20.14 9 SER B C 1
ATOM 841 O O . SER B 1 9 ? -9.909 30.411 -29.263 1.00 16.37 9 SER B O 1
ATOM 844 N N . GLU B 1 10 ? -10.755 28.753 -27.993 1.00 13.11 10 GLU B N 1
ATOM 845 C CA . GLU B 1 10 ? -11.117 27.926 -29.148 1.00 12.40 10 GLU B CA 1
ATOM 846 C C . GLU B 1 10 ? -12.086 28.619 -30.115 1.00 16.52 10 GLU B C 1
ATOM 847 O O . GLU B 1 10 ? -12.133 28.272 -31.292 1.00 17.17 10 GLU B O 1
ATOM 853 N N . LEU B 1 11 ? -12.861 29.577 -29.618 1.00 14.90 11 LEU B N 1
ATOM 854 C CA . LEU B 1 11 ? -13.808 30.299 -30.478 1.00 16.88 11 LEU B CA 1
ATOM 855 C C . LEU B 1 11 ? -13.598 31.808 -30.516 1.00 14.70 11 LEU B C 1
ATOM 856 O O . LEU B 1 11 ? -14.528 32.569 -30.813 1.00 18.11 11 LEU B O 1
ATOM 861 N N . ASP B 1 12 ? -12.362 32.222 -30.273 1.00 13.74 12 ASP B N 1
ATOM 862 C CA . ASP B 1 12 ? -12.002 33.634 -30.161 1.00 15.53 12 ASP B CA 1
ATOM 863 C C . ASP B 1 12 ? -11.412 34.107 -31.485 1.00 14.89 12 ASP B C 1
ATOM 864 O O . ASP B 1 12 ? -10.335 33.672 -31.884 1.00 15.53 12 ASP B O 1
ATOM 869 N N . SER B 1 13 ? -12.130 34.991 -32.168 1.00 22.79 13 SER B N 1
ATOM 870 C CA . SER B 1 13 ? -11.713 35.479 -33.476 1.00 17.57 13 SER B CA 1
ATOM 871 C C . SER B 1 13 ? -10.456 36.352 -33.395 1.00 22.21 13 SER B C 1
ATOM 872 O O . SER B 1 13 ? -9.799 36.594 -34.408 1.00 22.12 13 SER B O 1
ATOM 875 N N . ARG B 1 14 ? -10.109 36.806 -32.196 1.00 16.11 14 ARG B N 1
ATOM 876 C CA . ARG B 1 14 ? -8.911 37.634 -32.021 1.00 23.17 14 ARG B CA 1
ATOM 877 C C . ARG B 1 14 ? -7.643 36.806 -32.154 1.00 28.44 14 ARG B C 1
ATOM 878 O O . ARG B 1 14 ? -6.553 37.354 -32.304 1.00 25.30 14 ARG B O 1
ATOM 886 N N . LEU B 1 15 ? -7.792 35.486 -32.087 1.00 18.08 15 LEU B N 1
ATOM 887 C CA . LEU B 1 15 ? -6.653 34.567 -32.052 1.00 14.70 15 LEU B CA 1
ATOM 888 C C . LEU B 1 15 ? -6.497 33.798 -33.362 1.00 20.24 15 LEU B C 1
ATOM 889 O O . LEU B 1 15 ? -7.472 33.467 -34.015 1.00 20.84 15 LEU B O 1
ATOM 894 N N . SER B 1 16 ? -5.261 33.509 -33.736 1.00 17.44 16 SER B N 1
ATOM 895 C CA . SER B 1 16 ? -5.003 32.636 -34.870 1.00 22.19 16 SER B CA 1
ATOM 896 C C . SER B 1 16 ? -5.162 31.200 -34.421 1.00 22.74 16 SER B C 1
ATOM 897 O O . SER B 1 16 ? -5.215 30.926 -33.221 1.00 18.64 16 SER B O 1
ATOM 900 N N . ARG B 1 17 ? -5.212 30.278 -35.373 1.00 21.65 17 ARG B N 1
ATOM 901 C CA . ARG B 1 17 ? -5.312 28.869 -35.013 1.00 31.68 17 ARG B CA 1
ATOM 902 C C . ARG B 1 17 ? -4.103 28.447 -34.191 1.00 23.92 17 ARG B C 1
ATOM 903 O O . ARG B 1 17 ? -4.237 27.703 -33.217 1.00 25.00 17 ARG B O 1
ATOM 911 N N . LYS B 1 18 ? -2.931 28.950 -34.567 1.00 27.57 18 LYS B N 1
ATOM 912 C CA . LYS B 1 18 ? -1.699 28.654 -33.837 1.00 27.66 18 LYS B CA 1
ATOM 913 C C . LYS B 1 18 ? -1.824 28.969 -32.348 1.00 25.48 18 LYS B C 1
ATOM 914 O O . LYS B 1 18 ? -1.276 28.252 -31.510 1.00 25.99 18 LYS B O 1
ATOM 920 N N . TYR B 1 19 ? -2.537 30.044 -32.017 1.00 19.87 19 TYR B N 1
ATOM 921 C CA . TYR B 1 19 ? -2.729 30.421 -30.621 1.00 15.49 19 TYR B CA 1
ATOM 922 C C . TYR B 1 19 ? -4.022 29.890 -29.985 1.00 18.57 19 TYR B C 1
ATOM 923 O O . TYR B 1 19 ? -4.398 30.295 -28.881 1.00 21.29 19 TYR B O 1
ATOM 932 N N . GLY B 1 20 ? -4.688 28.973 -30.671 1.00 18.46 20 GLY B N 1
ATOM 933 C CA . GLY B 1 20 ? -5.700 28.166 -30.011 1.00 19.24 20 GLY B CA 1
ATOM 934 C C . GLY B 1 20 ? -7.072 28.151 -30.640 1.00 18.27 20 GLY B C 1
ATOM 935 O O . GLY B 1 20 ? -7.901 27.316 -30.275 1.00 20.32 20 GLY B O 1
ATOM 936 N N . ARG B 1 21 ? -7.344 29.069 -31.567 1.00 16.51 21 ARG B N 1
ATOM 937 C CA . ARG B 1 21 ? -8.670 29.082 -32.173 1.00 15.89 21 ARG B CA 1
ATOM 938 C C . ARG B 1 21 ? -8.917 27.829 -33.009 1.00 21.76 21 ARG B C 1
ATOM 939 O O . ARG B 1 21 ? -8.054 27.412 -33.784 1.00 20.41 21 ARG B O 1
ATOM 947 N N . ILE B 1 22 ? -10.095 27.238 -32.829 1.00 18.35 22 ILE B N 1
ATOM 948 C CA . ILE B 1 22 ? -10.499 26.026 -33.533 1.00 26.13 22 ILE B CA 1
ATOM 949 C C . ILE B 1 22 ? -11.531 26.312 -34.624 1.00 31.62 22 ILE B C 1
ATOM 950 O O . ILE B 1 22 ? -11.478 25.736 -35.711 1.00 37.61 22 ILE B O 1
ATOM 955 N N . VAL B 1 23 ? -12.484 27.186 -34.323 1.00 28.48 23 VAL B N 1
ATOM 956 C CA . VAL B 1 23 ? -13.573 27.458 -35.254 1.00 28.48 23 VAL B CA 1
ATOM 957 C C . VAL B 1 23 ? -13.117 28.450 -36.325 1.00 20.53 23 VAL B C 1
ATOM 958 O O . VAL B 1 23 ? -12.197 29.240 -36.090 1.00 21.07 23 VAL B O 1
ATOM 962 N N . PRO B 1 24 ? -13.746 28.400 -37.512 1.00 22.74 24 PRO B N 1
ATOM 963 C CA . PRO B 1 24 ? -13.394 29.358 -38.572 1.00 26.52 24 PRO B CA 1
ATOM 964 C C . PRO B 1 24 ? -13.534 30.805 -38.094 1.00 20.04 24 PRO B C 1
ATOM 965 O O . PRO B 1 24 ? -14.468 31.129 -37.350 1.00 25.41 24 PRO B O 1
ATOM 969 N N . ARG B 1 25 ? -12.620 31.664 -38.531 1.00 27.80 25 ARG B N 1
ATOM 970 C CA . ARG B 1 25 ? -12.563 33.036 -38.031 1.00 29.78 25 ARG B CA 1
ATOM 971 C C . ARG B 1 25 ? -13.874 33.801 -38.213 1.00 21.34 25 ARG B C 1
ATOM 972 O O . ARG B 1 25 ? -14.220 34.652 -37.398 1.00 24.09 25 ARG B O 1
ATOM 980 N N . SER B 1 26 ? -14.612 33.491 -39.275 1.00 24.01 26 SER B N 1
ATOM 981 C CA . SER B 1 26 ? -15.872 34.177 -39.544 1.00 29.59 26 SER B CA 1
ATOM 982 C C . SER B 1 26 ? -16.989 33.773 -38.579 1.00 27.95 26 SER B C 1
ATOM 983 O O . SER B 1 26 ? -17.960 34.509 -38.390 1.00 23.97 26 SER B O 1
ATOM 986 N N . ILE B 1 27 ? -16.850 32.601 -37.972 1.00 22.03 27 ILE B N 1
ATOM 987 C CA . ILE B 1 27 ? -17.849 32.105 -37.029 1.00 22.11 27 ILE B CA 1
ATOM 988 C C . ILE B 1 27 ? -17.448 32.455 -35.599 1.00 22.03 27 ILE B C 1
ATOM 989 O O . ILE B 1 27 ? -18.302 32.717 -34.742 1.00 18.59 27 ILE B O 1
ATOM 994 N N . ALA B 1 28 ? -16.140 32.466 -35.355 1.00 22.83 28 ALA B N 1
ATOM 995 C CA . ALA B 1 28 ? -15.589 32.840 -34.054 1.00 19.47 28 ALA B CA 1
ATOM 996 C C . ALA B 1 28 ? -16.049 34.236 -33.657 1.00 23.01 28 ALA B C 1
ATOM 997 O O . ALA B 1 28 ? -16.377 35.045 -34.520 1.00 23.22 28 ALA B O 1
ATOM 999 N N . VAL B 1 29 ? -16.083 34.517 -32.354 1.00 17.14 29 VAL B N 1
ATOM 1000 C CA . VAL B 1 29 ? -16.430 35.850 -31.866 1.00 19.69 29 VAL B CA 1
ATOM 1001 C C . VAL B 1 29 ? -15.296 36.486 -31.063 1.00 22.22 29 VAL B C 1
ATOM 1002 O O . VAL B 1 29 ? -14.418 35.798 -30.541 1.00 19.12 29 VAL B O 1
ATOM 1006 N N . GLU B 1 30 ? -15.298 37.811 -30.972 1.00 17.31 30 GLU B N 1
ATOM 1007 C CA . GLU B 1 30 ? -14.220 38.496 -30.260 1.00 14.86 30 GLU B CA 1
ATOM 1008 C C . GLU B 1 30 ? -14.330 38.327 -28.742 1.00 16.19 30 GLU B C 1
ATOM 1009 O O . GLU B 1 30 ? -15.345 38.676 -28.151 1.00 20.09 30 GLU B O 1
ATOM 1015 N N . SER B 1 31 ? -13.286 37.790 -28.1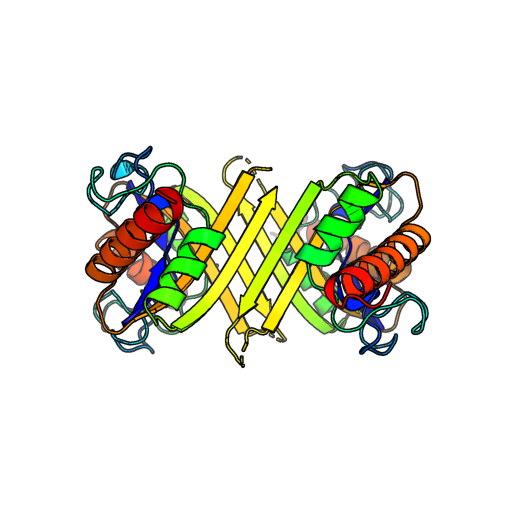21 1.00 15.16 31 SER B N 1
ATOM 1016 C CA . SER B 1 31 ? -13.213 37.711 -26.662 1.00 19.00 31 SER B CA 1
ATOM 1017 C C . SER B 1 31 ? -14.467 37.118 -25.995 1.00 18.78 31 SER B C 1
ATOM 1018 O O . SER B 1 31 ? -15.092 37.758 -25.147 1.00 16.19 31 SER B O 1
ATOM 1021 N N . PRO B 1 32 ? -14.828 35.882 -26.364 1.00 19.96 32 PRO B N 1
ATOM 1022 C CA . PRO B 1 32 ? -15.994 35.260 -25.733 1.00 15.23 32 PRO B CA 1
ATOM 1023 C C . PRO B 1 32 ? -15.769 35.098 -24.239 1.00 16.76 32 PRO B C 1
ATOM 1024 O O . PRO B 1 32 ? -14.709 34.617 -23.827 1.00 21.75 32 PRO B O 1
ATOM 1028 N N . ARG B 1 33 ? -16.752 35.485 -23.434 1.00 16.40 33 ARG B N 1
ATOM 1029 C CA . ARG B 1 33 ? -16.623 35.358 -21.992 1.00 19.02 33 ARG B CA 1
ATOM 1030 C C . ARG B 1 33 ? -17.138 33.998 -21.518 1.00 19.44 33 ARG B C 1
ATOM 1031 O O . ARG B 1 33 ? -18.033 33.403 -22.127 1.00 17.07 33 ARG B O 1
ATOM 1039 N N . VAL B 1 34 ? -16.580 33.504 -20.423 1.00 20.41 34 VAL B N 1
ATOM 1040 C CA . VAL B 1 34 ? -17.050 32.229 -19.880 1.00 19.02 34 VAL B CA 1
ATOM 1041 C C . VAL B 1 34 ? -18.562 32.253 -19.649 1.00 20.64 34 VAL B C 1
ATOM 1042 O O . VAL B 1 34 ? -19.272 31.314 -20.003 1.00 20.43 34 VAL B O 1
ATOM 1046 N N . GLU B 1 35 ? -19.055 33.341 -19.070 1.00 20.24 35 GLU B N 1
ATOM 1047 C CA . GLU B 1 35 ? -20.472 33.480 -18.796 1.00 22.24 35 GLU B CA 1
ATOM 1048 C C . GLU B 1 35 ? -21.319 33.436 -20.074 1.00 19.96 35 GLU B C 1
ATOM 1049 O O . GLU B 1 35 ? -22.429 32.905 -20.072 1.00 19.12 35 GLU B O 1
ATOM 1055 N N . GLU B 1 36 ? -20.802 33.990 -21.165 1.00 20.81 36 GLU B N 1
ATOM 1056 C CA . GLU B 1 36 ? -21.545 33.979 -22.427 1.00 17.23 36 GLU B CA 1
ATOM 1057 C C . GLU B 1 36 ? -21.605 32.563 -22.985 1.00 15.52 36 GLU B C 1
ATOM 1058 O O . GLU B 1 36 ? -22.613 32.157 -23.558 1.00 15.77 36 GLU B O 1
ATOM 1064 N N . ILE B 1 37 ? -20.507 31.831 -22.833 1.00 13.69 37 ILE B N 1
ATOM 1065 C CA . ILE B 1 37 ? -20.450 30.439 -23.278 1.00 18.33 37 ILE B CA 1
ATOM 1066 C C . ILE B 1 37 ? -21.429 29.593 -22.460 1.00 13.10 37 ILE B C 1
ATOM 1067 O O . ILE B 1 37 ? -22.137 28.748 -23.004 1.00 17.13 37 ILE B O 1
ATOM 1072 N N . VAL B 1 38 ? -21.458 29.816 -21.153 1.00 16.39 38 VAL B N 1
ATOM 1073 C CA . VAL B 1 38 ? -22.434 29.140 -20.299 1.00 18.21 38 VAL B CA 1
ATOM 1074 C C . VAL B 1 38 ? -23.867 29.484 -20.722 1.00 20.18 38 VAL B C 1
ATOM 1075 O O . VAL B 1 38 ? -24.704 28.597 -20.851 1.00 16.12 38 VAL B O 1
ATOM 1079 N N . ARG B 1 39 ? -24.150 30.765 -20.972 1.00 14.74 39 ARG B N 1
ATOM 1080 C CA . ARG B 1 39 ? -25.487 31.148 -21.406 1.00 14.31 39 ARG B CA 1
ATOM 1081 C C . ARG B 1 39 ? -25.853 30.509 -22.743 1.00 15.95 39 ARG B C 1
ATOM 1082 O O . ARG B 1 39 ? -26.978 30.027 -22.929 1.00 18.19 39 ARG B O 1
ATOM 1090 N N . ALA B 1 40 ? -24.902 30.495 -23.673 1.00 13.63 40 ALA B N 1
ATOM 1091 C CA . ALA B 1 40 ? -25.111 29.863 -24.974 1.00 13.00 40 ALA B CA 1
ATOM 1092 C C . ALA B 1 40 ? -25.393 28.363 -24.818 1.00 19.65 40 ALA B C 1
ATOM 1093 O O . ALA B 1 40 ? -26.334 27.826 -25.421 1.00 18.52 40 ALA B O 1
ATOM 1095 N N . ALA B 1 41 ? -24.578 27.690 -24.011 1.00 15.15 41 ALA B N 1
ATOM 1096 C CA . ALA B 1 41 ? -24.774 26.262 -23.769 1.00 16.30 41 ALA B CA 1
ATOM 1097 C C . ALA B 1 41 ? -26.176 25.979 -23.219 1.00 18.44 41 ALA B C 1
ATOM 1098 O O . ALA B 1 41 ? -26.846 25.035 -23.643 1.00 23.92 41 ALA B O 1
ATOM 1100 N N . GLU B 1 42 ? -26.618 26.798 -22.275 1.00 15.13 42 GLU B N 1
ATOM 1101 C CA . GLU B 1 42 ? -27.945 26.616 -21.698 1.00 25.43 42 GLU B CA 1
ATOM 1102 C C . GLU B 1 42 ? -29.063 26.837 -22.706 1.00 31.64 42 GLU B C 1
ATOM 1103 O O . GLU B 1 42 ? -30.035 26.088 -22.702 1.00 22.41 42 GLU B O 1
ATOM 1109 N N . GLU B 1 43 ? -28.927 27.845 -23.569 1.00 21.63 43 GLU B N 1
ATOM 1110 C CA . GLU B 1 43 ? -29.915 28.061 -24.634 1.00 21.71 43 GLU B CA 1
ATOM 1111 C C . GLU B 1 43 ? -29.902 26.931 -25.658 1.00 23.10 43 GLU B C 1
ATOM 1112 O O . GLU B 1 43 ? -30.935 26.599 -26.244 1.00 22.84 43 GLU B O 1
ATOM 1118 N N . LEU B 1 44 ? -28.730 26.341 -25.871 1.00 17.64 44 LEU B N 1
ATOM 1119 C CA . LEU B 1 44 ? -28.583 25.234 -26.807 1.00 15.81 44 LEU B CA 1
ATOM 1120 C C . LEU B 1 44 ? -28.990 23.895 -26.174 1.00 17.60 44 LEU B C 1
ATOM 1121 O O . LEU B 1 44 ? -28.986 22.877 -26.837 1.00 19.29 44 LEU B O 1
ATOM 1126 N N . LYS B 1 45 ? -29.345 23.926 -24.894 1.00 17.70 45 LYS B N 1
ATOM 1127 C CA . LYS B 1 45 ? -29.710 22.729 -24.134 1.00 20.25 45 LYS B CA 1
ATOM 1128 C C . LYS B 1 45 ? -28.541 21.758 -23.946 1.00 30.86 45 LYS B C 1
ATOM 1129 O O . LYS B 1 45 ? -28.737 20.550 -23.866 1.00 23.28 45 LYS B O 1
ATOM 1135 N N . PHE B 1 46 ? -27.327 22.290 -23.885 1.00 17.23 46 PHE B N 1
ATOM 1136 C CA . PHE B 1 46 ? -26.175 21.491 -23.504 1.00 14.89 46 PHE B CA 1
ATOM 1137 C C . PHE B 1 46 ? -26.089 21.517 -21.991 1.00 26.25 46 PHE B C 1
ATOM 1138 O O . PHE B 1 46 ? -26.260 22.568 -21.373 1.00 33.30 46 PHE B O 1
ATOM 1146 N N . LYS B 1 47 ? -25.810 20.374 -21.383 1.00 17.64 47 LYS B N 1
ATOM 1147 C CA . LYS B 1 47 ? -25.696 20.325 -19.939 1.00 12.36 47 LYS B CA 1
ATOM 1148 C C . LYS B 1 47 ? -24.322 20.838 -19.492 1.00 15.63 47 LYS B C 1
ATOM 1149 O O . LYS B 1 47 ? -23.298 20.407 -20.008 1.00 22.91 47 LYS B O 1
ATOM 1155 N N . VAL B 1 48 ? -24.319 21.769 -18.542 1.00 16.04 48 VAL B N 1
ATOM 1156 C CA . VAL B 1 48 ? -23.075 22.332 -18.024 1.00 15.97 48 VAL B CA 1
ATOM 1157 C C . VAL B 1 48 ? -22.633 21.530 -16.800 1.00 18.14 48 VAL B C 1
ATOM 1158 O O . VAL B 1 48 ? -23.339 21.466 -15.803 1.00 21.02 48 VAL B O 1
ATOM 1162 N N . ILE B 1 49 ? -21.456 20.926 -16.885 1.00 17.16 49 ILE B N 1
ATOM 1163 C CA . ILE B 1 49 ? -20.941 20.071 -15.831 1.00 16.53 49 ILE B CA 1
ATOM 1164 C C . ILE B 1 49 ? -20.008 20.845 -14.893 1.00 21.48 49 ILE B C 1
ATOM 1165 O O . ILE B 1 49 ? -20.088 20.710 -13.672 1.00 19.83 49 ILE B O 1
ATOM 1170 N N . ARG B 1 50 ? -19.133 21.666 -15.461 1.00 13.32 50 ARG B N 1
ATOM 1171 C CA . ARG B 1 50 ? -18.228 22.476 -14.633 1.00 14.62 50 ARG B CA 1
ATOM 1172 C C . ARG B 1 50 ? -17.921 23.807 -15.320 1.00 17.16 50 ARG B C 1
ATOM 1173 O O . ARG B 1 50 ? -17.808 23.868 -16.545 1.00 14.38 50 ARG B O 1
ATOM 1181 N N . VAL B 1 51 ? -17.801 24.858 -14.516 1.00 12.80 51 VAL B N 1
ATOM 1182 C CA . VAL B 1 51 ? -17.420 26.180 -15.008 1.00 13.92 51 VAL B CA 1
ATOM 1183 C C . VAL B 1 51 ? -16.327 26.718 -14.096 1.00 17.86 51 VAL B C 1
ATOM 1184 O O . VAL B 1 51 ? -16.569 26.926 -12.907 1.00 20.80 51 VAL B O 1
ATOM 1188 N N . GLU B 1 52 ? -15.141 26.959 -14.647 1.00 19.04 52 GLU B N 1
ATOM 1189 C CA . GLU B 1 52 ? -14.039 27.536 -13.869 1.00 14.78 52 GLU B CA 1
ATOM 1190 C C . GLU B 1 52 ? -13.595 28.819 -14.541 1.00 19.01 52 GLU B C 1
ATOM 1191 O O . GLU B 1 52 ? -13.405 28.849 -15.753 1.00 19.44 52 GLU B O 1
ATOM 1197 N N . GLU B 1 53 ? -13.444 29.883 -13.763 1.00 17.10 53 GLU B N 1
ATOM 1198 C CA . GLU B 1 53 ? -12.941 31.138 -14.322 1.00 16.99 53 GLU B CA 1
ATOM 1199 C C . GLU B 1 53 ? -12.100 31.894 -13.300 1.00 19.57 53 GLU B C 1
ATOM 1200 O O . GLU B 1 53 ? -12.379 31.870 -12.104 1.00 20.59 53 GLU B O 1
ATOM 1206 N N . ASP B 1 54 ? -11.057 32.548 -13.792 1.00 15.24 54 ASP B N 1
ATOM 1207 C CA . ASP B 1 54 ? -10.120 33.268 -12.953 1.00 11.81 54 ASP B CA 1
ATOM 1208 C C . ASP B 1 54 ? -9.902 34.596 -13.658 1.00 14.78 54 ASP B C 1
ATOM 1209 O O . ASP B 1 54 ? -9.553 34.623 -14.839 1.00 22.22 54 ASP B O 1
ATOM 1214 N N . LYS B 1 55 ? -10.171 35.693 -12.958 1.00 15.04 55 LYS B N 1
ATOM 1215 C CA . LYS B 1 55 ? -10.051 37.024 -13.559 1.00 17.22 55 LYS B CA 1
ATOM 1216 C C . LYS B 1 55 ? -8.997 37.777 -12.779 1.00 28.87 55 LYS B C 1
ATOM 1217 O O . LYS B 1 55 ? -9.090 37.866 -11.563 1.00 17.73 55 LYS B O 1
ATOM 1223 N N . LEU B 1 56 ? -7.998 38.316 -13.469 1.00 24.41 56 LEU B N 1
ATOM 1224 C CA . LEU B 1 56 ? -6.868 38.949 -12.794 1.00 22.99 56 LEU B CA 1
ATOM 1225 C C . LEU B 1 56 ? -6.727 40.403 -13.212 1.00 43.42 56 LEU B C 1
ATOM 1226 O O . LEU B 1 56 ? -6.800 40.723 -14.399 1.00 35.17 56 LEU B O 1
ATOM 1231 N N . ASN B 1 57 ? -6.530 41.274 -12.223 1.00 44.52 57 ASN B N 1
ATOM 1232 C CA . ASN B 1 57 ? -6.453 42.714 -12.439 1.00 47.82 57 ASN B CA 1
ATOM 1233 C C . ASN B 1 57 ? -5.238 43.085 -13.277 1.00 57.97 57 ASN B C 1
ATOM 1234 O O . ASN B 1 57 ? -4.099 42.976 -12.822 1.00 56.68 57 ASN B O 1
ATOM 1236 N N . PRO B 1 58 ? -5.507 43.520 -14.504 1.00 55.49 58 PRO B N 1
ATOM 1237 C CA . PRO B 1 58 ? -4.482 43.891 -15.468 1.00 56.61 58 PRO B CA 1
ATOM 1238 C C . PRO B 1 58 ? -5.160 44.069 -16.816 1.00 63.92 58 PRO B C 1
ATOM 1239 O O . PRO B 1 58 ? -6.319 43.684 -16.985 1.00 64.38 58 PRO B O 1
ATOM 1241 N N . ARG B 1 68 ? -6.496 39.202 -18.284 1.00 35.78 68 ARG B N 1
ATOM 1242 C CA . ARG B 1 68 ? -7.652 39.496 -17.444 1.00 30.48 68 ARG B CA 1
ATOM 1243 C C . ARG B 1 68 ? -8.435 38.218 -17.105 1.00 23.97 68 ARG B C 1
ATOM 1244 O O . ARG B 1 68 ? -8.578 37.893 -15.936 1.00 28.75 68 ARG B O 1
ATOM 1252 N N . THR B 1 69 ? -8.904 37.486 -18.116 1.00 25.64 69 THR B N 1
ATOM 1253 C CA . THR B 1 69 ? -9.807 36.351 -17.888 1.00 25.54 69 THR B CA 1
ATOM 1254 C C . THR B 1 69 ? -9.292 35.000 -18.388 1.00 21.78 69 THR B C 1
ATOM 1255 O O . THR B 1 69 ? -8.771 34.902 -19.491 1.00 23.47 69 THR B O 1
ATOM 1259 N N . PHE B 1 70 ? -9.464 33.962 -17.570 1.00 18.16 70 PHE B N 1
ATOM 1260 C CA . PHE B 1 70 ? -8.994 32.623 -17.886 1.00 16.79 70 PHE B CA 1
ATOM 1261 C C . PHE B 1 70 ? -10.055 31.633 -17.413 1.00 17.20 70 PHE B C 1
ATOM 1262 O O . PHE B 1 70 ? -10.697 31.853 -16.389 1.00 22.42 70 PHE B O 1
ATOM 1270 N N . GLY B 1 71 ? -10.263 30.554 -18.150 1.00 18.03 71 GLY B N 1
ATOM 1271 C CA . GLY B 1 71 ? -11.228 29.589 -17.676 1.00 19.59 71 GLY B CA 1
ATOM 1272 C C . GLY B 1 71 ? -11.505 28.441 -18.615 1.00 17.60 71 GLY B C 1
ATOM 1273 O O . GLY B 1 71 ? -10.856 28.284 -19.647 1.00 17.83 71 GLY B O 1
ATOM 1274 N N . MET B 1 72 ? -12.489 27.639 -18.240 1.00 16.36 72 MET B N 1
ATOM 1275 C CA . MET B 1 72 ? -12.834 26.452 -19.007 1.00 14.27 72 MET B CA 1
ATOM 1276 C C . MET B 1 72 ? -14.235 26.054 -18.587 1.00 11.65 72 MET B C 1
ATOM 1277 O O . MET B 1 72 ? -14.661 26.350 -17.460 1.00 14.00 72 MET B O 1
ATOM 1282 N N . ILE B 1 73 ? -14.954 25.421 -19.511 1.00 13.34 73 ILE B N 1
ATOM 1283 C CA . ILE B 1 73 ? -16.306 24.932 -19.256 1.00 13.98 73 ILE B CA 1
ATOM 1284 C C . ILE B 1 73 ? -16.344 23.461 -19.673 1.00 14.18 73 ILE B C 1
ATOM 1285 O O . ILE B 1 73 ? -15.901 23.119 -20.770 1.00 17.47 73 ILE B O 1
ATOM 1290 N N . VAL B 1 74 ? -16.847 22.593 -18.800 1.00 12.27 74 VAL B N 1
ATOM 1291 C CA . VAL B 1 74 ? -17.111 21.211 -19.195 1.00 13.67 74 VAL B CA 1
ATOM 1292 C C . VAL B 1 74 ? -18.596 21.092 -19.509 1.00 9.96 74 VAL B C 1
ATOM 1293 O O . VAL B 1 74 ? -19.440 21.476 -18.683 1.00 13.71 74 VAL B O 1
ATOM 1297 N N . LEU B 1 75 ? -18.896 20.574 -20.702 1.00 11.68 75 LEU B N 1
ATOM 1298 C CA . LEU B 1 75 ? -20.271 20.476 -21.202 1.00 15.38 75 LEU B CA 1
ATOM 1299 C C . LEU B 1 75 ? -20.607 19.071 -21.703 1.00 15.10 75 LEU B C 1
ATOM 1300 O O . LEU B 1 75 ? -19.722 18.310 -22.106 1.00 17.15 75 LEU B O 1
ATOM 1305 N N . GLU B 1 76 ? -21.897 18.752 -21.719 1.00 15.92 76 GLU B N 1
ATOM 1306 C CA . GLU B 1 76 ? -22.365 17.586 -22.465 1.00 19.25 76 GLU B CA 1
ATOM 1307 C C . GLU B 1 76 ? -23.251 18.045 -23.616 1.00 19.61 76 GLU B C 1
ATOM 1308 O O . GLU B 1 76 ? -24.134 18.890 -23.429 1.00 21.29 76 GLU B O 1
ATOM 1314 N N . SER B 1 77 ? -23.000 17.500 -24.807 1.00 19.35 77 SER B N 1
ATOM 1315 C CA . SER B 1 77 ? -23.747 17.875 -26.006 1.00 23.41 77 SER B CA 1
ATOM 1316 C C . SER B 1 77 ? -24.062 16.659 -26.880 1.00 38.01 77 SER B C 1
ATOM 1317 O O . SER B 1 77 ? -23.291 15.701 -26.912 1.00 21.15 77 SER B O 1
ATOM 1320 N N . PRO B 1 78 ? -25.181 16.707 -27.621 1.00 26.85 78 PRO B N 1
ATOM 1321 C CA . PRO B 1 78 ? -25.497 15.598 -28.529 1.00 25.85 78 PRO B CA 1
ATOM 1322 C C . PRO B 1 78 ? -24.625 15.628 -29.776 1.00 31.23 78 PRO B C 1
ATOM 1323 O O . PRO B 1 78 ? -24.643 14.680 -30.554 1.00 30.27 78 PRO B O 1
ATOM 1327 N N . TYR B 1 79 ? -23.887 16.717 -29.975 1.00 19.68 79 TYR B N 1
ATOM 1328 C CA . TYR B 1 79 ? -23.048 16.869 -31.154 1.00 15.87 79 TYR B CA 1
ATOM 1329 C C . TYR B 1 79 ? -21.589 16.745 -30.755 1.00 19.14 79 TYR B C 1
ATOM 1330 O O . TYR B 1 79 ? -21.257 16.850 -29.582 1.00 24.53 79 TYR B O 1
ATOM 1339 N N . GLY B 1 80 ? -20.724 16.545 -31.740 1.00 23.83 80 GLY B N 1
ATOM 1340 C CA . GLY B 1 80 ? -19.296 16.527 -31.495 1.00 23.97 80 GLY B CA 1
ATOM 1341 C C . GLY B 1 80 ? -18.852 17.917 -31.075 1.00 23.59 80 GLY B C 1
ATOM 1342 O O . GLY B 1 80 ? -19.597 18.888 -31.214 1.00 21.02 80 GLY B O 1
ATOM 1343 N N . LYS B 1 81 ? -17.640 18.018 -30.555 1.00 25.04 81 LYS B N 1
ATOM 1344 C CA . LYS B 1 81 ? -17.166 19.302 -30.057 1.00 21.23 81 LYS B CA 1
ATOM 1345 C C . LYS B 1 81 ? -17.124 20.387 -31.138 1.00 25.57 81 LYS B C 1
ATOM 1346 O O . LYS B 1 81 ? -17.488 21.540 -30.886 1.00 17.86 81 LYS B O 1
ATOM 1352 N N . SER B 1 82 ? -16.656 20.026 -32.329 1.00 22.69 82 SER B N 1
ATOM 1353 C CA . SER B 1 82 ? -16.488 21.004 -33.403 1.00 33.44 82 SER B CA 1
ATOM 1354 C C . SER B 1 82 ? -17.817 21.679 -33.765 1.00 30.47 82 SER B C 1
ATOM 1355 O O . SER B 1 82 ? -17.900 22.909 -33.870 1.00 19.97 82 SER B O 1
ATOM 1358 N N . LYS B 1 83 ? -18.862 20.880 -33.943 1.00 21.33 83 LYS B N 1
ATOM 1359 C CA . LYS B 1 83 ? -20.177 21.442 -34.234 1.00 30.76 83 LYS B CA 1
ATOM 1360 C C . LYS B 1 83 ? -20.698 22.258 -33.058 1.00 17.99 83 LYS B C 1
ATOM 1361 O O . LYS B 1 83 ? -21.258 23.348 -33.246 1.00 21.53 83 LYS B O 1
ATOM 1367 N N . SER B 1 84 ? -20.504 21.739 -31.844 1.00 14.71 84 SER B N 1
ATOM 1368 C CA . SER B 1 84 ? -20.983 22.417 -30.646 1.00 16.08 84 SER B CA 1
ATOM 1369 C C . SER B 1 84 ? -20.321 23.775 -30.469 1.00 15.00 84 SER B C 1
ATOM 1370 O O . SER B 1 84 ? -20.984 24.718 -30.072 1.00 14.58 84 SER B O 1
ATOM 1373 N N . LEU B 1 85 ? -19.020 23.862 -30.732 1.00 14.20 85 LEU B N 1
ATOM 1374 C CA . LEU B 1 85 ? -18.316 25.144 -30.650 1.00 17.08 85 LEU B CA 1
ATOM 1375 C C . LEU B 1 85 ? -18.897 26.149 -31.637 1.00 19.43 85 LEU B C 1
ATOM 1376 O O . LEU B 1 85 ? -19.046 27.327 -31.322 1.00 14.05 85 LEU B O 1
ATOM 1381 N N . LYS B 1 86 ? -19.199 25.689 -32.843 1.00 17.80 86 LYS B N 1
ATOM 1382 C CA . LYS B 1 86 ? -19.784 26.583 -33.846 1.00 21.14 86 LYS B CA 1
ATOM 1383 C C . LYS B 1 86 ? -21.151 27.101 -33.398 1.00 20.82 86 LYS B C 1
ATOM 1384 O O . LYS B 1 86 ? -21.459 28.283 -33.538 1.00 20.35 86 LYS B O 1
ATOM 1390 N N . LEU B 1 87 ? -21.975 26.214 -32.860 1.00 13.54 87 LEU B N 1
ATOM 1391 C CA . LEU B 1 87 ? -23.296 26.599 -32.400 1.00 16.07 87 LEU B CA 1
ATOM 1392 C C . LEU B 1 87 ? -23.208 27.584 -31.240 1.00 19.09 87 LEU B C 1
ATOM 1393 O O . LEU B 1 87 ? -24.020 28.507 -31.143 1.00 16.20 87 LEU B O 1
ATOM 1398 N N . ILE B 1 88 ? -22.233 27.375 -30.354 1.00 16.42 88 ILE B N 1
ATOM 1399 C CA . ILE B 1 88 ? -22.044 28.279 -29.220 1.00 13.11 88 ILE B CA 1
ATOM 1400 C C . ILE B 1 88 ? -21.610 29.666 -29.715 1.00 14.47 88 ILE B C 1
ATOM 1401 O O . ILE B 1 88 ? -22.138 30.691 -29.268 1.00 15.15 88 ILE B O 1
ATOM 1406 N N . ALA B 1 89 ? -20.671 29.683 -30.645 1.00 13.08 89 ALA B N 1
ATOM 1407 C CA . ALA B 1 89 ? -20.198 30.936 -31.221 1.00 15.75 89 ALA B CA 1
ATOM 1408 C C . ALA B 1 89 ? -21.347 31.692 -31.877 1.00 15.23 89 ALA B C 1
ATOM 1409 O O . ALA B 1 89 ? -21.484 32.906 -31.699 1.00 16.00 89 ALA B O 1
ATOM 1411 N N . GLN B 1 90 ? -22.184 30.980 -32.631 1.00 14.70 90 GLN B N 1
ATOM 1412 C CA . GLN B 1 90 ? -23.292 31.642 -33.309 1.00 21.00 90 GLN B CA 1
ATOM 1413 C C . GLN B 1 90 ? -24.332 32.155 -32.319 1.00 19.96 90 GLN B C 1
ATOM 1414 O O . GLN B 1 90 ? -24.926 33.204 -32.533 1.00 18.16 90 GLN B O 1
ATOM 1420 N N . LYS B 1 91 ? -24.552 31.418 -31.233 1.00 16.93 91 LYS B N 1
ATOM 1421 C CA . LYS B 1 91 ? -25.468 31.871 -30.191 1.00 18.21 91 LYS B CA 1
ATOM 1422 C C . LYS B 1 91 ? -24.971 33.144 -29.504 1.00 21.85 91 LYS B C 1
ATOM 1423 O O . LYS B 1 91 ? -25.758 34.039 -29.198 1.00 18.28 91 LYS B O 1
ATOM 1429 N N . ILE B 1 92 ? -23.668 33.213 -29.247 1.00 15.58 92 ILE B N 1
ATOM 1430 C CA . ILE B 1 92 ? -23.087 34.386 -28.608 1.00 14.30 92 ILE B CA 1
ATOM 1431 C C . ILE B 1 92 ? -23.199 35.607 -29.533 1.00 16.90 92 ILE B C 1
ATOM 1432 O O . ILE B 1 92 ? -23.556 36.707 -29.098 1.00 15.49 92 ILE B O 1
ATOM 1437 N N . ARG B 1 93 ? -22.911 35.396 -30.812 1.00 17.70 93 ARG B N 1
ATOM 1438 C CA . ARG B 1 93 ? -23.084 36.437 -31.821 1.00 19.57 93 ARG B CA 1
ATOM 1439 C C . ARG B 1 93 ? -24.533 36.958 -31.795 1.00 19.02 93 ARG B C 1
ATOM 1440 O O . ARG B 1 93 ? -24.777 38.175 -31.810 1.00 16.15 93 ARG B O 1
ATOM 1448 N N . GLU B 1 94 ? -25.494 36.043 -31.728 1.00 14.85 94 GLU B N 1
ATOM 1449 C CA . GLU B 1 94 ? -26.903 36.423 -31.624 1.00 21.29 94 GLU B CA 1
ATOM 1450 C C . GLU B 1 94 ? -27.231 37.208 -30.330 1.00 19.02 94 GLU B C 1
ATOM 1451 O O . GLU B 1 94 ? -27.944 38.228 -30.371 1.00 18.70 94 GLU B O 1
ATOM 1457 N N . PHE B 1 95 ? -26.715 36.734 -29.195 1.00 19.85 95 PHE B N 1
ATOM 1458 C CA . PHE B 1 95 ? -26.8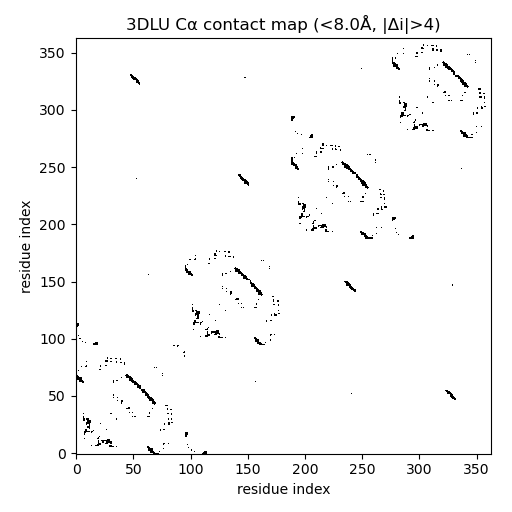53 37.422 -27.906 1.00 20.40 95 PHE B CA 1
ATOM 1459 C C . PHE B 1 95 ? -26.369 38.868 -27.982 1.00 22.49 95 PHE B C 1
ATOM 1460 O O . PHE B 1 95 ? -27.037 39.805 -27.522 1.00 21.24 95 PHE B O 1
ATOM 1468 N N . ARG B 1 96 ? -25.168 39.037 -28.505 1.00 14.04 96 ARG B N 1
ATOM 1469 C CA . ARG B 1 96 ? -24.564 40.371 -28.527 1.00 15.44 96 ARG B CA 1
ATOM 1470 C C . ARG B 1 96 ? -25.359 41.299 -29.435 1.00 15.94 96 ARG B C 1
ATOM 1471 O O . ARG B 1 96 ? -25.508 42.485 -29.137 1.00 17.47 96 ARG B O 1
ATOM 1479 N N . ARG B 1 97 ? -25.869 40.758 -30.538 1.00 17.18 97 ARG B N 1
ATOM 1480 C CA . ARG B 1 97 ? -26.655 41.571 -31.476 1.00 20.71 97 ARG B CA 1
ATOM 1481 C C . ARG B 1 97 ? -27.998 41.980 -30.875 1.00 21.83 97 ARG B C 1
ATOM 1482 O O . ARG B 1 97 ? -28.408 43.141 -30.978 1.00 17.99 97 ARG B O 1
ATOM 1490 N N . ARG B 1 98 ? -28.671 41.027 -30.234 1.00 18.61 98 ARG B N 1
ATOM 1491 C CA . ARG B 1 98 ? -29.931 41.297 -29.552 1.00 22.90 98 ARG B CA 1
ATOM 1492 C C . ARG B 1 98 ? -29.740 42.364 -28.486 1.00 24.30 98 ARG B C 1
ATOM 1493 O O . ARG B 1 98 ? -30.545 43.281 -28.365 1.00 20.75 98 ARG B O 1
ATOM 1495 N N . SER B 1 99 ? -28.649 42.261 -27.735 1.00 20.28 99 SER B N 1
ATOM 1496 C CA . SER B 1 99 ? -28.331 43.240 -26.708 1.00 24.98 99 SER B CA 1
ATOM 1497 C C . SER B 1 99 ? -28.129 44.642 -27.280 1.00 24.95 99 SER B C 1
ATOM 1498 O O . SER B 1 99 ? -28.596 45.629 -26.702 1.00 26.00 99 SER B O 1
ATOM 1501 N N . ALA B 1 100 ? -27.428 44.722 -28.409 1.00 27.11 100 ALA B N 1
ATOM 1502 C CA . ALA B 1 100 ? -27.122 45.998 -29.058 1.00 27.83 100 ALA B CA 1
ATOM 1503 C C . ALA B 1 100 ? -28.372 46.749 -29.492 1.00 23.22 100 ALA B C 1
ATOM 1504 O O . ALA B 1 100 ? -28.431 47.974 -29.400 1.00 26.68 100 ALA B O 1
ATOM 1506 N N . GLY B 1 101 ? -29.363 46.016 -29.982 1.00 22.51 101 GLY B N 1
ATOM 1507 C CA . GLY B 1 101 ? -30.588 46.625 -30.468 1.00 24.09 101 GLY B CA 1
ATOM 1508 C C . GLY B 1 101 ? -31.581 46.980 -29.374 1.00 25.78 101 GLY B C 1
ATOM 1509 O O . GLY B 1 101 ? -32.628 47.565 -29.646 1.00 32.92 101 GLY B O 1
ATOM 1510 N N . THR B 1 102 ? -31.250 46.636 -28.134 1.00 29.46 102 THR B N 1
ATOM 1511 C CA . THR B 1 102 ? -32.180 46.799 -27.017 1.00 41.06 102 THR B CA 1
ATOM 1512 C C . THR B 1 102 ? -32.230 48.212 -26.432 1.00 39.68 102 THR B C 1
ATOM 1513 O O . THR B 1 102 ? -31.198 48.799 -26.132 1.00 39.70 102 THR B O 1
ATOM 1517 N N . LEU B 1 103 ? -33.450 48.729 -26.277 1.00 43.42 103 LEU B N 1
ATOM 1518 C CA . LEU B 1 103 ? -33.723 50.030 -25.654 1.00 46.73 103 LEU B CA 1
ATOM 1519 C C . LEU B 1 103 ? -33.613 51.187 -26.644 1.00 58.95 103 LEU B C 1
ATOM 1520 O O . LEU B 1 103 ? -34.512 51.404 -27.460 1.00 55.18 103 LEU B O 1
ATOM 1522 N N . GLY C 1 2 ? -6.529 47.994 3.107 1.00 32.94 2 GLY C N 1
ATOM 1523 C CA . GLY C 1 2 ? -5.560 47.638 2.083 1.00 30.38 2 GLY C CA 1
ATOM 1524 C C . GLY C 1 2 ? -6.031 46.456 1.253 1.00 28.21 2 GLY C C 1
ATOM 1525 O O . GLY C 1 2 ? -7.198 46.387 0.857 1.00 24.15 2 GLY C O 1
ATOM 1526 N N . ARG C 1 3 ? -5.129 45.513 1.000 1.00 20.95 3 ARG C N 1
ATOM 1527 C CA . ARG C 1 3 ? -5.428 44.369 0.145 1.00 17.33 3 ARG C CA 1
ATOM 1528 C C . ARG C 1 3 ? -5.676 43.131 0.994 1.00 17.25 3 ARG C C 1
ATOM 1529 O O . ARG C 1 3 ? -4.924 42.845 1.917 1.00 18.58 3 ARG C O 1
ATOM 1537 N N . PHE C 1 4 ? -6.727 42.386 0.670 1.00 16.64 4 PHE C N 1
ATOM 1538 C CA . PHE C 1 4 ? -7.057 41.185 1.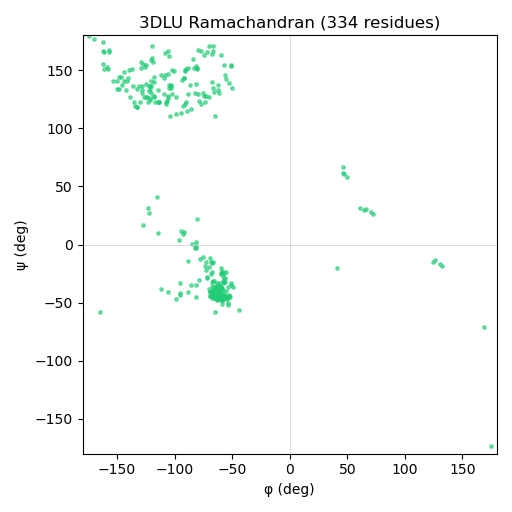412 1.00 12.69 4 PHE C CA 1
ATOM 1539 C C . PHE C 1 4 ? -7.979 40.296 0.587 1.00 13.76 4 PHE C C 1
ATOM 1540 O O . PHE C 1 4 ? -8.547 40.729 -0.417 1.00 17.22 4 PHE C O 1
ATOM 1548 N N . VAL C 1 5 ? -8.105 39.052 1.020 1.00 19.38 5 VAL C N 1
ATOM 1549 C CA . VAL C 1 5 ? -8.998 38.104 0.372 1.00 20.49 5 VAL C CA 1
ATOM 1550 C C . VAL C 1 5 ? -10.370 38.166 1.021 1.00 19.78 5 VAL C C 1
ATOM 1551 O O . VAL C 1 5 ? -10.499 38.478 2.201 1.00 17.19 5 VAL C O 1
ATOM 1555 N N . VAL C 1 6 ? -11.394 37.889 0.229 1.00 17.03 6 VAL C N 1
ATOM 1556 C CA . VAL C 1 6 ? -12.733 37.717 0.749 1.00 17.22 6 VAL C CA 1
ATOM 1557 C C . VAL C 1 6 ? -13.225 36.345 0.332 1.00 15.68 6 VAL C C 1
ATOM 1558 O O . VAL C 1 6 ? -13.256 36.014 -0.853 1.00 18.32 6 VAL C O 1
ATOM 1562 N N . TRP C 1 7 ? -13.587 35.548 1.322 1.00 16.95 7 TRP C N 1
ATOM 1563 C CA . TRP C 1 7 ? -14.125 34.223 1.101 1.00 14.01 7 TRP C CA 1
ATOM 1564 C C . TRP C 1 7 ? -15.618 34.345 1.418 1.00 16.55 7 TRP C C 1
ATOM 1565 O O . TRP C 1 7 ? -15.981 34.820 2.488 1.00 19.37 7 TRP C O 1
ATOM 1576 N N . PRO C 1 8 ? -16.491 33.985 0.462 1.00 20.22 8 PRO C N 1
ATOM 1577 C CA . PRO C 1 8 ? -17.934 34.206 0.646 1.00 18.28 8 PRO C CA 1
ATOM 1578 C C . PRO C 1 8 ? -18.489 33.699 1.986 1.00 17.09 8 PRO C C 1
ATOM 1579 O O . PRO C 1 8 ? -19.339 34.366 2.570 1.00 20.77 8 PRO C O 1
ATOM 1583 N N . SER C 1 9 ? -17.995 32.573 2.482 1.00 14.03 9 SER C N 1
ATOM 1584 C CA . SER C 1 9 ? -18.463 32.037 3.763 1.00 21.10 9 SER C CA 1
ATOM 1585 C C . SER C 1 9 ? -18.240 33.000 4.926 1.00 23.54 9 SER C C 1
ATOM 1586 O O . SER C 1 9 ? -18.880 32.871 5.963 1.00 22.02 9 SER C O 1
ATOM 1589 N N . GLU C 1 10 ? -17.335 33.965 4.764 1.00 18.98 10 GLU C N 1
ATOM 1590 C CA . GLU C 1 10 ? -17.077 34.937 5.831 1.00 14.75 10 GLU C CA 1
ATOM 1591 C C . GLU C 1 10 ? -18.279 35.839 6.115 1.00 27.20 10 GLU C C 1
ATOM 1592 O O . GLU C 1 10 ? -18.426 36.349 7.227 1.00 22.95 10 GLU C O 1
ATOM 1598 N N A LEU C 1 11 ? -19.122 36.067 5.115 0.50 22.89 11 LEU C N 1
ATOM 1599 N N B LEU C 1 11 ? -19.141 35.984 5.105 0.50 22.83 11 LEU C N 1
ATOM 1600 C CA A LEU C 1 11 ? -20.295 36.905 5.334 0.50 22.59 11 LEU C CA 1
ATOM 1601 C CA B LEU C 1 11 ? -20.290 36.892 5.132 0.50 22.71 11 LEU C CA 1
ATOM 1602 C C A LEU C 1 11 ? -21.592 36.141 5.075 0.50 26.83 11 LEU C C 1
ATOM 1603 C C B LEU C 1 11 ? -21.612 36.158 5.342 0.50 26.27 11 LEU C C 1
ATOM 1604 O O A LEU C 1 11 ? -22.601 36.729 4.671 0.50 23.27 11 LEU C O 1
ATOM 1605 O O B LEU C 1 11 ? -22.657 36.787 5.512 0.50 26.83 11 LEU C O 1
ATOM 1614 N N . ASP C 1 12 ? -21.552 34.832 5.314 1.00 22.26 12 ASP C N 1
ATOM 1615 C CA . ASP C 1 12 ? -22.732 33.975 5.146 1.00 23.99 12 ASP C CA 1
ATOM 1616 C C . ASP C 1 12 ? -23.481 33.713 6.454 1.00 27.19 12 ASP C C 1
ATOM 1617 O O . ASP C 1 12 ? -22.987 33.021 7.342 1.00 27.00 12 ASP C O 1
ATOM 1622 N N . SER C 1 13 ? -24.692 34.248 6.552 1.00 28.55 13 SER C N 1
ATOM 1623 C CA . SER C 1 13 ? -25.473 34.155 7.780 1.00 31.50 13 SER C CA 1
ATOM 1624 C C . SER C 1 13 ? -25.963 32.740 8.080 1.00 30.13 13 SER C C 1
ATOM 1625 O O . SER C 1 13 ? -26.406 32.458 9.189 1.00 36.79 13 SER C O 1
ATOM 1628 N N A ARG C 1 14 ? -25.875 31.854 7.090 0.50 21.55 14 ARG C N 1
ATOM 1629 N N B ARG C 1 14 ? -25.896 31.856 7.094 0.50 21.55 14 ARG C N 1
ATOM 1630 C CA A ARG C 1 14 ? -26.269 30.457 7.271 0.50 27.26 14 ARG C CA 1
ATOM 1631 C CA B ARG C 1 14 ? -26.282 30.474 7.325 0.50 27.25 14 ARG C CA 1
ATOM 1632 C C A ARG C 1 14 ? -25.192 29.651 7.975 0.50 30.67 14 ARG C C 1
ATOM 1633 C C B ARG C 1 14 ? -25.288 29.830 8.276 0.50 30.93 14 ARG C C 1
ATOM 1634 O O A ARG C 1 14 ? -25.393 28.480 8.295 0.50 23.58 14 ARG C O 1
ATOM 1635 O O B ARG C 1 14 ? -25.646 28.975 9.082 0.50 22.91 14 ARG C O 1
ATOM 1650 N N . LEU C 1 15 ? -24.038 30.272 8.189 1.00 36.28 15 LEU C N 1
ATOM 1651 C CA . LEU C 1 15 ? -22.934 29.611 8.867 1.00 29.25 15 LEU C CA 1
ATOM 1652 C C . LEU C 1 15 ? -22.669 30.162 10.258 1.00 22.68 15 LEU C C 1
ATOM 1653 O O . LEU C 1 15 ? -22.818 31.359 10.509 1.00 30.74 15 LEU C O 1
ATOM 1658 N N . SER C 1 16 ? -22.278 29.267 11.157 1.00 30.41 16 SER C N 1
ATOM 1659 C CA . SER C 1 16 ? -21.744 29.653 12.456 1.00 35.85 16 SER C CA 1
ATOM 1660 C C . SER C 1 16 ? -20.352 30.241 12.273 1.00 43.44 16 SER C C 1
ATOM 1661 O O . SER C 1 16 ? -19.743 30.089 11.212 1.00 33.53 16 SER C O 1
ATOM 1664 N N . ARG C 1 17 ? -19.842 30.903 13.305 1.00 27.94 17 ARG C N 1
ATOM 1665 C CA . ARG C 1 17 ? -18.488 31.433 13.249 1.00 35.45 17 ARG C CA 1
ATOM 1666 C C . ARG C 1 17 ? -17.483 30.304 13.066 1.00 33.13 17 ARG C C 1
ATOM 1667 O O . ARG C 1 17 ? -16.480 30.460 12.366 1.00 41.50 17 ARG C O 1
ATOM 1675 N N . LYS C 1 18 ? -17.766 29.157 13.674 1.00 35.62 18 LYS C N 1
ATOM 1676 C CA . LYS C 1 18 ? -16.904 27.991 13.528 1.00 36.23 18 LYS C CA 1
ATOM 1677 C C . LYS C 1 18 ? -16.760 27.556 12.077 1.00 46.16 18 LYS C C 1
ATOM 1678 O O . LYS C 1 18 ? -15.692 27.115 11.659 1.00 32.72 18 LYS C O 1
ATOM 1684 N N . TYR C 1 19 ? -17.841 27.655 11.311 1.00 38.86 19 TYR C N 1
ATOM 1685 C CA . TYR C 1 19 ? -17.823 27.161 9.939 1.00 28.02 19 TYR C CA 1
ATOM 1686 C C . TYR C 1 19 ? -17.436 28.240 8.927 1.00 25.11 19 TYR C C 1
ATOM 1687 O O . TYR C 1 19 ? -17.536 28.028 7.720 1.00 27.27 19 TYR C O 1
ATOM 1696 N N . GLY C 1 20 ? -16.994 29.387 9.424 1.00 23.83 20 GLY C N 1
ATOM 1697 C CA . GLY C 1 20 ? -16.363 30.368 8.557 1.00 22.74 20 GLY C CA 1
ATOM 1698 C C . GLY C 1 20 ? -16.819 31.799 8.661 1.00 27.59 20 GLY C C 1
ATOM 1699 O O . GLY C 1 20 ? -16.107 32.694 8.216 1.00 26.47 20 GLY C O 1
ATOM 1700 N N . ARG C 1 21 ? -17.998 32.037 9.233 1.00 25.25 21 ARG C N 1
ATOM 1701 C CA . ARG C 1 21 ? -18.512 33.401 9.293 1.00 22.04 21 ARG C CA 1
ATOM 1702 C C . ARG C 1 21 ? -17.665 34.349 10.156 1.00 18.14 21 ARG C C 1
ATOM 1703 O O . ARG C 1 21 ? -17.212 33.978 11.236 1.00 32.10 21 ARG C O 1
ATOM 1711 N N A ILE C 1 22 ? -17.474 35.566 9.655 0.50 24.70 22 ILE C N 1
ATOM 1712 N N B ILE C 1 22 ? -17.484 35.575 9.676 0.50 24.70 22 ILE C N 1
ATOM 1713 C CA A ILE C 1 22 ? -16.687 36.594 10.325 0.50 33.39 22 ILE C CA 1
ATOM 1714 C CA B ILE C 1 22 ? -16.700 36.579 10.386 0.50 33.36 22 ILE C CA 1
ATOM 1715 C C A ILE C 1 22 ? -17.572 37.724 10.835 0.50 32.67 22 ILE C C 1
ATOM 1716 C C B ILE C 1 22 ? -17.549 37.764 10.833 0.50 32.68 22 ILE C C 1
ATOM 1717 O O A ILE C 1 22 ? -17.437 38.166 11.974 0.50 40.23 22 ILE C O 1
ATOM 1718 O O B ILE C 1 22 ? -17.368 38.286 11.932 0.50 39.73 22 ILE C O 1
ATOM 1727 N N . VAL C 1 23 ? -18.468 38.196 9.976 1.00 30.48 23 VAL C N 1
ATOM 1728 C CA . VAL C 1 23 ? -19.339 39.317 10.306 1.00 40.46 23 VAL C CA 1
ATOM 1729 C C . VAL C 1 23 ? -20.468 38.893 11.248 1.00 46.76 23 VAL C C 1
ATOM 1730 O O . VAL C 1 23 ? -20.916 37.741 11.218 1.00 35.90 23 VAL C O 1
ATOM 1734 N N . PRO C 1 24 ? -20.923 39.828 12.099 1.00 41.52 24 PRO C N 1
ATOM 1735 C CA . PRO C 1 24 ? -22.067 39.611 12.990 1.00 42.34 24 PRO C CA 1
ATOM 1736 C C . PRO C 1 24 ? -23.257 39.068 12.204 1.00 38.31 24 PRO C C 1
ATOM 1737 O O . PRO C 1 24 ? -23.566 39.584 11.129 1.00 37.33 24 PRO C O 1
ATOM 1741 N N . ARG C 1 25 ? -23.913 38.048 12.747 1.00 40.47 25 ARG C N 1
ATOM 1742 C CA . ARG C 1 25 ? -24.943 37.305 12.024 1.00 41.97 25 ARG C CA 1
ATOM 1743 C C . ARG C 1 25 ? -26.076 38.178 11.469 1.00 49.50 25 ARG C C 1
ATOM 1744 O O . ARG C 1 25 ? -26.743 37.799 10.508 1.00 56.04 25 ARG C O 1
ATOM 1752 N N . SER C 1 26 ? -26.286 39.344 12.072 1.00 42.43 26 SER C N 1
ATOM 1753 C CA . SER C 1 26 ? -27.335 40.252 11.626 1.00 34.01 26 SER C CA 1
ATOM 1754 C C . SER C 1 26 ? -26.907 41.042 10.391 1.00 61.02 26 SER C C 1
ATOM 1755 O O . SER C 1 26 ? -27.739 41.413 9.561 1.00 61.43 26 SER C O 1
ATOM 1758 N N . ILE C 1 27 ? -25.610 41.310 10.284 1.00 50.58 27 ILE C N 1
ATOM 1759 C CA . ILE C 1 27 ? -25.057 41.972 9.107 1.00 42.96 27 ILE C CA 1
ATOM 1760 C C . ILE C 1 27 ? -24.837 40.954 7.988 1.00 32.55 27 ILE C C 1
ATOM 1761 O O . ILE C 1 27 ? -25.004 41.264 6.804 1.00 41.09 27 ILE C O 1
ATOM 1766 N N . ALA C 1 28 ? -24.473 39.735 8.374 1.00 32.58 28 ALA C N 1
ATOM 1767 C CA . ALA C 1 28 ? -24.273 38.656 7.412 1.00 28.18 28 ALA C CA 1
ATOM 1768 C C . ALA C 1 28 ? -25.481 38.515 6.486 1.00 39.06 28 ALA C C 1
ATOM 1769 O O . ALA C 1 28 ? -26.593 38.883 6.850 1.00 38.60 28 ALA C O 1
ATOM 1771 N N . VAL C 1 29 ? -25.258 38.000 5.281 1.00 37.82 29 VAL C N 1
ATOM 1772 C CA . VAL C 1 29 ? -26.353 37.751 4.353 1.00 34.40 29 VAL C CA 1
ATOM 1773 C C . VAL C 1 29 ? -26.389 36.278 3.994 1.00 33.98 29 VAL C C 1
ATOM 1774 O O . VAL C 1 29 ? -25.392 35.574 4.117 1.00 24.66 29 VAL C O 1
ATOM 1778 N N . GLU C 1 30 ? -27.540 35.809 3.537 1.00 28.68 30 GLU C N 1
ATOM 1779 C CA . GLU C 1 30 ? -27.711 34.392 3.269 1.00 16.19 30 GLU C CA 1
ATOM 1780 C C . GLU C 1 30 ? -27.088 33.980 1.937 1.00 21.06 30 GLU C C 1
ATOM 1781 O O . GLU C 1 30 ? -27.429 34.537 0.895 1.00 27.32 30 GLU C O 1
ATOM 1787 N N . SER C 1 31 ? -26.183 33.004 1.970 1.00 23.13 31 SER C N 1
ATOM 1788 C CA . SER C 1 31 ? -25.560 32.478 0.747 1.00 15.50 31 SER C CA 1
ATOM 1789 C C . SER C 1 31 ? -25.058 33.564 -0.209 1.00 26.98 31 SER C C 1
ATOM 1790 O O . SER C 1 31 ? -25.492 33.637 -1.362 1.00 20.79 31 SER C O 1
ATOM 1793 N N . PRO C 1 32 ? -24.122 34.399 0.255 1.00 30.45 32 PRO C N 1
ATOM 1794 C CA . PRO C 1 32 ? -23.580 35.444 -0.623 1.00 20.90 32 PRO C CA 1
ATOM 1795 C C . PRO C 1 32 ? -22.894 34.840 -1.844 1.00 22.90 32 PRO C C 1
ATOM 1796 O O . PRO C 1 32 ? -22.054 33.960 -1.677 1.00 25.98 32 PRO C O 1
ATOM 1800 N N . ARG C 1 33 ? -23.216 35.314 -3.043 1.00 20.97 33 ARG C N 1
ATOM 1801 C CA . ARG C 1 33 ? -22.553 34.803 -4.241 1.00 23.94 33 ARG C CA 1
ATOM 1802 C C . ARG C 1 33 ? -21.318 35.627 -4.591 1.00 21.25 33 ARG C C 1
ATOM 1803 O O . ARG C 1 33 ? -21.260 36.817 -4.320 1.00 18.60 33 ARG C O 1
ATOM 1811 N N . VAL C 1 34 ? -20.336 34.979 -5.204 1.00 21.11 34 VAL C N 1
ATOM 1812 C CA . VAL C 1 34 ? -19.146 35.677 -5.680 1.00 19.38 34 VAL C CA 1
ATOM 1813 C C . VAL C 1 34 ? -19.503 36.916 -6.511 1.00 22.96 34 VAL C C 1
ATOM 1814 O O . VAL C 1 34 ? -18.949 38.001 -6.307 1.00 19.91 34 VAL C O 1
ATOM 1818 N N A GLU C 1 35 ? -20.436 36.754 -7.445 0.50 23.91 35 GLU C N 1
ATOM 1819 N N B GLU C 1 35 ? -20.440 36.757 -7.437 0.50 24.22 35 GLU C N 1
ATOM 1820 C CA A GLU C 1 35 ? -20.836 37.859 -8.309 0.50 31.73 35 GLU C CA 1
ATOM 1821 C CA B GLU C 1 35 ? -20.832 37.854 -8.312 0.50 31.95 35 GLU C CA 1
ATOM 1822 C C A GLU C 1 35 ? -21.411 39.006 -7.485 0.50 22.48 35 GLU C C 1
ATOM 1823 C C B GLU C 1 35 ? -21.471 39.001 -7.528 0.50 22.48 35 GLU C C 1
ATOM 1824 O O A GLU C 1 35 ? -21.184 40.176 -7.787 0.50 21.59 35 GLU C O 1
ATOM 1825 O O B GLU C 1 35 ? -21.338 40.166 -7.897 0.50 21.48 35 GLU C O 1
ATOM 1836 N N . GLU C 1 36 ? -22.161 38.666 -6.444 1.00 23.94 36 GLU C N 1
ATOM 1837 C CA . GLU C 1 36 ? -22.732 39.675 -5.566 1.00 23.48 36 GLU C CA 1
ATOM 1838 C C . GLU C 1 36 ? -21.631 40.465 -4.866 1.00 23.63 36 GLU C C 1
ATOM 1839 O O . GLU C 1 36 ? -21.715 41.690 -4.746 1.00 22.90 36 GLU C O 1
ATOM 1845 N N . ILE C 1 37 ? -20.602 39.758 -4.401 1.00 20.95 37 ILE C N 1
ATOM 1846 C CA . ILE C 1 37 ? -19.509 40.407 -3.687 1.00 21.66 37 ILE C CA 1
ATOM 1847 C C . ILE C 1 37 ? -18.749 41.343 -4.618 1.00 16.29 37 ILE C C 1
ATOM 1848 O O . ILE C 1 37 ? -18.432 42.476 -4.248 1.00 18.49 37 ILE C O 1
ATOM 1853 N N . VAL C 1 38 ? -18.468 40.876 -5.830 1.00 19.92 38 VAL C N 1
ATOM 1854 C CA . VAL C 1 38 ? -17.779 41.693 -6.819 1.00 18.75 38 VAL C CA 1
ATOM 1855 C C . VAL C 1 38 ? -18.597 42.953 -7.144 1.00 31.49 38 VAL C C 1
ATOM 1856 O O . VAL C 1 38 ? -18.054 44.054 -7.207 1.00 23.87 38 VAL C O 1
ATOM 1860 N N . ARG C 1 39 ? -19.904 42.791 -7.340 1.00 23.07 39 ARG C N 1
ATOM 1861 C CA . ARG C 1 39 ? -20.779 43.938 -7.610 1.00 27.70 39 ARG C CA 1
ATOM 1862 C C . ARG C 1 39 ? -20.756 44.948 -6.459 1.00 19.72 39 ARG C C 1
A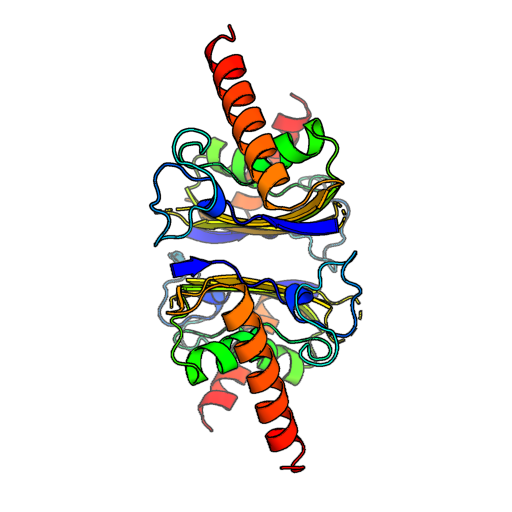TOM 1863 O O . ARG C 1 39 ? -20.673 46.163 -6.677 1.00 22.42 39 ARG C O 1
ATOM 1871 N N . ALA C 1 40 ? -20.818 44.449 -5.229 1.00 22.15 40 ALA C N 1
ATOM 1872 C CA . ALA C 1 40 ? -20.809 45.330 -4.069 1.00 27.01 40 ALA C CA 1
ATOM 1873 C C . ALA C 1 40 ? -19.482 46.077 -4.001 1.00 20.31 40 ALA C C 1
ATOM 1874 O O . ALA C 1 40 ? -19.446 47.292 -3.761 1.00 19.58 40 ALA C O 1
ATOM 1876 N N . ALA C 1 41 ? -18.389 45.344 -4.213 1.00 21.89 41 ALA C N 1
ATOM 1877 C CA . ALA C 1 41 ? -17.062 45.936 -4.121 1.00 25.09 41 ALA C CA 1
ATOM 1878 C C . ALA C 1 41 ? -16.957 47.063 -5.127 1.00 27.61 41 ALA C C 1
ATOM 1879 O O . ALA C 1 41 ? -16.442 48.130 -4.818 1.00 26.32 41 ALA C O 1
ATOM 1881 N N . GLU C 1 42 ? -17.472 46.823 -6.329 1.00 19.75 42 GLU C N 1
ATOM 1882 C CA . GLU C 1 42 ? -17.417 47.829 -7.380 1.00 23.40 42 GLU C CA 1
ATOM 1883 C C . GLU C 1 42 ? -18.260 49.057 -7.033 1.00 31.15 42 GLU C C 1
ATOM 1884 O O . GLU C 1 42 ? -17.825 50.186 -7.245 1.00 28.36 42 GLU C O 1
ATOM 1890 N N . GLU C 1 43 ? -19.444 48.838 -6.466 1.00 30.09 43 GLU C N 1
ATOM 1891 C CA . GLU C 1 43 ? -20.279 49.947 -6.012 1.00 29.05 43 GLU C CA 1
ATOM 1892 C C . GLU C 1 43 ? -19.614 50.747 -4.896 1.00 34.88 43 GLU C C 1
ATOM 1893 O O . GLU C 1 43 ? -19.812 51.955 -4.780 1.00 28.26 43 GLU C O 1
ATOM 1899 N N . LEU C 1 44 ? -18.836 50.068 -4.063 1.00 19.98 44 LEU C N 1
ATOM 1900 C CA . LEU C 1 44 ? -18.160 50.727 -2.955 1.00 22.54 44 LEU C CA 1
ATOM 1901 C C . LEU C 1 44 ? -16.842 51.351 -3.414 1.00 26.54 44 LEU C C 1
ATOM 1902 O O . LEU C 1 44 ? -16.118 51.958 -2.627 1.00 24.64 44 LEU C O 1
ATOM 1907 N N . LYS C 1 45 ? -16.544 51.199 -4.697 1.00 19.49 45 LYS C N 1
ATOM 1908 C CA . LYS C 1 45 ? -15.298 51.697 -5.258 1.00 24.13 45 LYS C CA 1
ATOM 1909 C C . LYS C 1 45 ? -14.067 51.005 -4.669 1.00 35.51 45 LYS C C 1
ATOM 1910 O O . LYS C 1 45 ? -12.998 51.600 -4.583 1.00 31.37 45 LYS C O 1
ATOM 1916 N N . PHE C 1 46 ? -14.218 49.747 -4.260 1.00 21.68 46 PHE C N 1
ATOM 1917 C CA . PHE C 1 46 ? -13.051 48.938 -3.938 1.00 19.96 46 PHE C CA 1
ATOM 1918 C C . PHE C 1 46 ? -12.464 48.420 -5.242 1.00 23.18 46 PHE C C 1
ATOM 1919 O O . PHE C 1 46 ? -13.184 48.238 -6.219 1.00 34.92 46 PHE C O 1
ATOM 1927 N N . LYS C 1 47 ? -11.154 48.197 -5.263 1.00 22.31 47 LYS C N 1
ATOM 1928 C CA . LYS C 1 47 ? -10.505 47.706 -6.464 1.00 21.18 47 LYS C CA 1
ATOM 1929 C C . LYS C 1 47 ? -10.492 46.183 -6.464 1.00 23.07 47 LYS C C 1
ATOM 1930 O O . LYS C 1 47 ? -9.973 45.560 -5.541 1.00 23.79 47 LYS C O 1
ATOM 1936 N N . VAL C 1 48 ? -11.065 45.586 -7.503 1.00 22.67 48 VAL C N 1
ATOM 1937 C CA . VAL C 1 48 ? -11.065 44.132 -7.629 1.00 17.00 48 VAL C CA 1
ATOM 1938 C C . VAL C 1 48 ? -9.775 43.662 -8.309 1.00 18.41 48 VAL C C 1
ATOM 1939 O O . VAL C 1 48 ? -9.504 44.002 -9.458 1.00 24.97 48 VAL C O 1
ATOM 1943 N N . ILE C 1 49 ? -8.980 42.902 -7.569 1.00 16.15 49 ILE C N 1
ATOM 1944 C CA . ILE C 1 49 ? -7.665 42.442 -8.004 1.00 14.66 49 ILE C CA 1
ATOM 1945 C C . ILE C 1 49 ? -7.749 41.035 -8.610 1.00 20.15 49 ILE C C 1
ATOM 1946 O O . ILE C 1 49 ? -7.103 40.747 -9.613 1.00 23.29 49 ILE C O 1
ATOM 1951 N N . ARG C 1 50 ? -8.529 40.158 -7.987 1.00 19.25 50 ARG C N 1
ATOM 1952 C CA . ARG C 1 50 ? -8.696 38.796 -8.502 1.00 15.17 50 ARG C CA 1
ATOM 1953 C C . ARG C 1 50 ? -10.072 38.266 -8.145 1.00 17.48 50 ARG C C 1
ATOM 1954 O O . ARG C 1 50 ? -10.570 38.513 -7.057 1.00 17.53 50 ARG C O 1
ATOM 1962 N N . VAL C 1 51 ? -10.684 37.541 -9.071 1.00 14.49 51 VAL C N 1
ATOM 1963 C CA . VAL C 1 51 ? -11.927 36.841 -8.774 1.00 14.69 51 VAL C CA 1
ATOM 1964 C C . VAL C 1 51 ? -11.795 35.446 -9.342 1.00 16.75 51 VAL C C 1
ATOM 1965 O O . VAL C 1 51 ? -11.623 35.291 -10.550 1.00 19.23 51 VAL C O 1
ATOM 1969 N N . GLU C 1 52 ? -11.871 34.432 -8.488 1.00 14.51 52 GLU C N 1
ATOM 1970 C CA . GLU C 1 52 ? -11.816 33.059 -8.964 1.00 15.17 52 GLU C CA 1
ATOM 1971 C C . GLU C 1 52 ? -13.088 32.356 -8.546 1.00 21.21 52 GLU C C 1
ATOM 1972 O O . GLU C 1 52 ? -13.574 32.558 -7.439 1.00 17.74 52 GLU C O 1
ATOM 1978 N N . GLU C 1 53 ? -13.618 31.519 -9.429 1.00 14.89 53 GLU C N 1
ATOM 1979 C CA . GLU C 1 53 ? -14.846 30.804 -9.140 1.00 18.24 53 GLU C CA 1
ATOM 1980 C C . GLU C 1 53 ? -14.814 29.460 -9.847 1.00 24.04 53 GLU C C 1
ATOM 1981 O O . GLU C 1 53 ? -14.423 29.372 -11.014 1.00 20.19 53 GLU C O 1
ATOM 1987 N N . ASP C 1 54 ? -15.184 28.409 -9.120 1.00 14.39 54 ASP C N 1
ATOM 1988 C CA . ASP C 1 54 ? -15.303 27.073 -9.696 1.00 17.12 54 ASP C CA 1
ATOM 1989 C C . ASP C 1 54 ? -16.723 26.629 -9.375 1.00 23.75 54 ASP C C 1
ATOM 1990 O O . ASP C 1 54 ? -17.139 26.696 -8.229 1.00 21.89 54 ASP C O 1
ATOM 1995 N N . LYS C 1 55 ? -17.478 26.217 -10.386 1.00 14.71 55 LYS C N 1
ATOM 1996 C CA . LYS C 1 55 ? -18.850 25.795 -10.157 1.00 15.98 55 LYS C CA 1
ATOM 1997 C C . LYS C 1 55 ? -18.972 24.357 -10.621 1.00 21.31 55 LYS C C 1
ATOM 1998 O O . LYS C 1 55 ? -18.538 24.023 -11.727 1.00 18.41 55 LYS C O 1
ATOM 2004 N N . LEU C 1 56 ? -19.542 23.498 -9.775 1.00 16.10 56 LEU C N 1
ATOM 2005 C CA . LEU C 1 56 ? -19.667 22.084 -10.124 1.00 22.07 56 LEU C CA 1
ATOM 2006 C C . LEU C 1 56 ? -21.118 21.588 -10.214 1.00 37.68 56 LEU C C 1
ATOM 2007 O O . LEU C 1 56 ? -21.979 22.016 -9.445 1.00 33.15 56 LEU C O 1
ATOM 2012 N N . ASN C 1 57 ? -21.346 20.674 -11.163 1.00 46.50 57 ASN C N 1
ATOM 2013 C CA . ASN C 1 57 ? -22.626 19.986 -11.415 1.00 45.07 57 ASN C CA 1
ATOM 2014 C C . ASN C 1 57 ? -23.896 20.827 -11.321 1.00 61.30 57 ASN C C 1
ATOM 2015 O O . ASN C 1 57 ? -24.856 20.585 -12.060 1.00 76.02 57 ASN C O 1
ATOM 2020 N N . LEU C 1 67 ? -25.648 24.463 -9.743 1.00 51.04 67 LEU C N 1
ATOM 2021 C CA . LEU C 1 67 ? -24.198 24.324 -9.614 1.00 49.70 67 LEU C CA 1
ATOM 2022 C C . LEU C 1 67 ? -23.703 24.799 -8.251 1.00 42.32 67 LEU C C 1
ATOM 2023 O O . LEU C 1 67 ? -23.994 25.922 -7.837 1.00 42.43 67 LEU C O 1
ATOM 2028 N N . ARG C 1 68 ? -22.953 23.941 -7.563 1.00 31.12 68 ARG C N 1
ATOM 2029 C CA . ARG C 1 68 ? -22.298 24.321 -6.315 1.00 31.24 68 ARG C CA 1
ATOM 2030 C C . ARG C 1 68 ? -21.085 25.191 -6.640 1.00 37.68 68 ARG C C 1
ATOM 2031 O O . ARG C 1 68 ? -20.268 24.819 -7.477 1.00 26.71 68 ARG C O 1
ATOM 2039 N N . THR C 1 69 ? -20.969 26.336 -5.973 1.00 35.69 69 THR C N 1
ATOM 2040 C CA . THR C 1 69 ? -19.918 27.305 -6.283 1.00 25.87 69 THR C CA 1
ATOM 2041 C C . THR C 1 69 ? -18.836 27.398 -5.204 1.00 22.26 69 THR C C 1
ATOM 2042 O O . THR C 1 69 ? -19.116 27.272 -4.017 1.00 27.00 69 THR C O 1
ATOM 2046 N N . PHE C 1 70 ? -17.592 27.593 -5.633 1.00 18.95 70 PHE C N 1
ATOM 2047 C CA . PHE C 1 70 ? -16.475 27.753 -4.716 1.00 16.04 70 PHE C CA 1
ATOM 2048 C C . PHE C 1 70 ? -15.672 28.914 -5.271 1.00 20.32 70 PHE C C 1
ATOM 2049 O O . PHE C 1 70 ? -15.466 29.002 -6.473 1.00 19.92 70 PHE C O 1
ATOM 2057 N N . GLY C 1 71 ? -15.235 29.824 -4.418 1.00 25.24 71 GLY C N 1
ATOM 2058 C CA . GLY C 1 71 ? -14.582 31.002 -4.948 1.00 20.18 71 GLY C CA 1
ATOM 2059 C C . GLY C 1 71 ? -13.911 31.870 -3.920 1.00 21.82 71 GLY C C 1
ATOM 2060 O O . GLY C 1 71 ? -13.974 3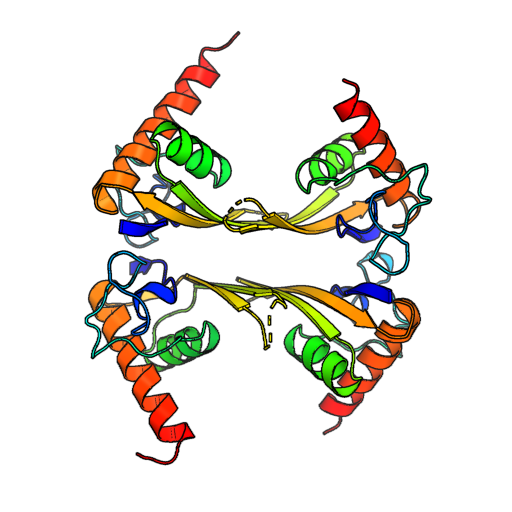1.597 -2.722 1.00 19.65 71 GLY C O 1
ATOM 2061 N N . MET C 1 72 ? -13.255 32.917 -4.411 1.00 18.83 72 MET C N 1
ATOM 2062 C CA . MET C 1 72 ? -12.554 33.866 -3.569 1.00 22.20 72 MET C CA 1
ATOM 2063 C C . MET C 1 72 ? -12.397 35.144 -4.360 1.00 15.17 72 MET C C 1
ATOM 2064 O O . MET C 1 72 ? -12.387 35.129 -5.597 1.00 17.97 72 MET C O 1
ATOM 2069 N N . ILE C 1 73 ? -12.314 36.258 -3.645 1.00 14.31 73 ILE C N 1
ATOM 2070 C CA . ILE C 1 73 ? -12.082 37.550 -4.264 1.00 19.80 73 ILE C CA 1
ATOM 2071 C C . ILE C 1 73 ? -10.901 38.198 -3.548 1.00 20.15 73 ILE C C 1
ATOM 2072 O O . ILE C 1 73 ? -10.823 38.144 -2.332 1.00 22.71 73 ILE C O 1
ATOM 2077 N N . VAL C 1 74 ? -9.974 38.790 -4.294 1.00 16.45 74 VAL C N 1
ATOM 2078 C CA . VAL C 1 74 ? -8.957 39.614 -3.669 1.00 16.74 74 VAL C CA 1
ATOM 2079 C C . VAL C 1 74 ? -9.322 41.066 -3.974 1.00 15.88 74 VAL C C 1
ATOM 2080 O O . VAL C 1 74 ? -9.563 41.427 -5.128 1.00 17.44 74 VAL C O 1
ATOM 2084 N N . LEU C 1 75 ? -9.390 41.884 -2.924 1.00 18.00 75 LEU C N 1
ATOM 2085 C CA . LEU C 1 75 ? -9.871 43.252 -3.029 1.00 18.85 75 LEU C CA 1
ATOM 2086 C C . LEU C 1 75 ? -8.843 44.224 -2.482 1.00 21.59 75 LEU C C 1
ATOM 2087 O O . LEU C 1 75 ? -8.038 43.868 -1.624 1.00 19.01 75 LEU C O 1
ATOM 2092 N N . GLU C 1 76 ? -8.887 45.459 -2.973 1.00 21.02 76 GLU C N 1
ATOM 2093 C CA . GLU C 1 76 ? -8.141 46.547 -2.367 1.00 22.62 76 GLU C CA 1
ATOM 2094 C C . GLU C 1 76 ? -9.145 47.573 -1.879 1.00 21.92 76 GLU C C 1
ATOM 2095 O O . GLU C 1 76 ? -9.962 48.057 -2.654 1.00 22.44 76 GLU C O 1
ATOM 2101 N N . SER C 1 77 ? -9.098 47.874 -0.588 1.00 18.32 77 SER C N 1
ATOM 2102 C CA . SER C 1 77 ? -10.066 48.763 0.033 1.00 21.01 77 SER C CA 1
ATOM 2103 C C . SER C 1 77 ? -9.322 49.840 0.811 1.00 23.47 77 SER C C 1
ATOM 2104 O O . SER C 1 77 ? -8.208 49.614 1.282 1.00 23.26 77 SER C O 1
ATOM 2107 N N . PRO C 1 78 ? -9.935 51.021 0.951 1.00 20.35 78 PRO C N 1
ATOM 2108 C CA . PRO C 1 78 ? -9.351 52.042 1.827 1.00 24.48 78 PRO C CA 1
ATOM 2109 C C . PRO C 1 78 ? -9.469 51.615 3.284 1.00 31.91 78 PRO C C 1
ATOM 2110 O O . PRO C 1 78 ? -8.746 52.125 4.138 1.00 31.82 78 PRO C O 1
ATOM 2114 N N . TYR C 1 79 ? -10.373 50.677 3.556 1.00 18.66 79 TYR C N 1
ATOM 2115 C CA . TYR C 1 79 ? -10.602 50.183 4.906 1.00 22.41 79 TYR C CA 1
ATOM 2116 C C . TYR C 1 79 ? -10.021 48.795 5.122 1.00 22.41 79 TYR C C 1
ATOM 2117 O O . TYR C 1 79 ? -9.665 48.083 4.171 1.00 24.70 79 TYR C O 1
ATOM 2126 N N . GLY C 1 80 ? -9.948 48.411 6.390 1.00 19.05 80 GLY C N 1
ATOM 2127 C CA . GLY C 1 80 ? -9.541 47.072 6.766 1.00 24.84 80 GLY C CA 1
ATOM 2128 C C . GLY C 1 80 ? -10.608 46.066 6.386 1.00 31.49 80 GLY C C 1
ATOM 2129 O O . GLY C 1 80 ? -11.727 46.431 6.010 1.00 20.69 80 GLY C O 1
ATOM 2130 N N . LYS C 1 81 ? -10.266 44.790 6.502 1.00 21.95 81 LYS C N 1
ATOM 2131 C CA . LYS C 1 81 ? -11.164 43.730 6.073 1.00 20.63 81 LYS C CA 1
ATOM 2132 C C . LYS C 1 81 ? -12.497 43.710 6.825 1.00 25.21 81 LYS C C 1
ATOM 2133 O O . LYS C 1 81 ? -13.553 43.565 6.211 1.00 18.88 81 LYS C O 1
ATOM 2139 N N A SER C 1 82 ? -12.443 43.849 8.146 0.50 22.23 82 SER C N 1
ATOM 2140 N N B SER C 1 82 ? -12.448 43.841 8.148 0.50 22.44 82 SER C N 1
ATOM 2141 C CA A SER C 1 82 ? -13.653 43.772 8.961 0.50 24.93 82 SER C CA 1
ATOM 2142 C CA B SER C 1 82 ? -13.670 43.765 8.948 0.50 24.92 82 SER C CA 1
ATOM 2143 C C A SER C 1 82 ? -14.691 44.803 8.519 0.50 26.61 82 SER C C 1
ATOM 2144 C C B SER C 1 82 ? -14.696 44.804 8.506 0.50 26.61 82 SER C C 1
ATOM 2145 O O A SER C 1 82 ? -15.832 44.456 8.223 0.50 22.19 82 SER C O 1
ATOM 2146 O O B SER C 1 82 ? -15.835 44.464 8.192 0.50 22.18 82 SER C O 1
ATOM 2151 N N . LYS C 1 83 ? -14.288 46.069 8.472 1.00 23.83 83 LYS C N 1
ATOM 2152 C CA . LYS C 1 83 ? -15.180 47.130 8.025 1.00 24.98 83 LYS C CA 1
ATOM 2153 C C . LYS C 1 83 ? -15.636 46.899 6.576 1.00 24.82 83 LYS C C 1
ATOM 2154 O O . LYS C 1 83 ? -16.805 47.105 6.247 1.00 22.19 83 LYS C O 1
ATOM 2160 N N . SER C 1 84 ? -14.723 46.445 5.720 1.00 20.62 84 SER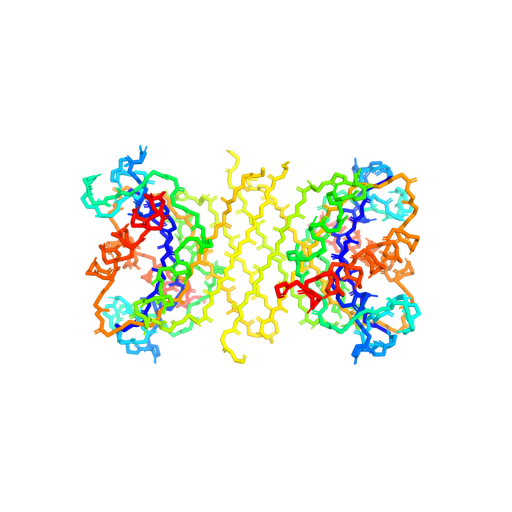 C N 1
ATOM 2161 C CA . SER C 1 84 ? -15.068 46.214 4.316 1.00 21.30 84 SER C CA 1
ATOM 2162 C C . SER C 1 84 ? -16.108 45.112 4.148 1.00 22.71 84 SER C C 1
ATOM 2163 O O . SER C 1 84 ? -17.009 45.237 3.327 1.00 20.98 84 SER C O 1
ATOM 2166 N N . LEU C 1 85 ? -15.976 44.038 4.919 1.00 19.05 85 LEU C N 1
ATOM 2167 C CA . LEU C 1 85 ? -16.928 42.940 4.834 1.00 21.25 85 LEU C CA 1
ATOM 2168 C C . LEU C 1 85 ? -18.317 43.428 5.214 1.00 31.20 85 LEU C C 1
ATOM 2169 O O . LEU C 1 85 ? -19.300 43.076 4.565 1.00 20.33 85 LEU C O 1
ATOM 2174 N N . LYS C 1 86 ? -18.395 44.243 6.263 1.00 25.92 86 LYS C N 1
ATOM 2175 C CA . LYS C 1 86 ? -19.683 44.792 6.684 1.00 29.90 86 LYS C CA 1
ATOM 2176 C C . LYS C 1 86 ? -20.307 45.652 5.599 1.00 25.88 86 LYS C C 1
ATOM 2177 O O . LYS C 1 86 ? -21.503 45.532 5.317 1.00 22.35 86 LYS C O 1
ATOM 2183 N N . LEU C 1 87 ? -19.508 46.519 4.985 1.00 19.66 87 LEU C N 1
ATOM 2184 C CA . LEU C 1 87 ? -20.024 47.388 3.933 1.00 20.51 87 LEU C CA 1
ATOM 2185 C C . LEU C 1 87 ? -20.510 46.569 2.742 1.00 27.38 87 LEU C C 1
ATOM 2186 O O . LEU C 1 87 ? -21.519 46.903 2.111 1.00 20.40 87 LEU C O 1
ATOM 2191 N N . ILE C 1 88 ? -19.781 45.500 2.437 1.00 20.00 88 ILE C N 1
ATOM 2192 C CA . ILE C 1 88 ? -20.134 44.630 1.321 1.00 18.87 88 ILE C CA 1
ATOM 2193 C C . ILE C 1 88 ? -21.457 43.916 1.623 1.00 23.22 88 ILE C C 1
ATOM 2194 O O . ILE C 1 88 ? -22.344 43.850 0.773 1.00 19.76 88 ILE C O 1
ATOM 2199 N N . ALA C 1 89 ? -21.595 43.398 2.838 1.00 20.07 89 ALA C N 1
ATOM 2200 C CA . ALA C 1 89 ? -22.829 42.693 3.207 1.00 25.49 89 ALA C CA 1
ATOM 2201 C C . ALA C 1 89 ? -24.045 43.596 3.030 1.00 24.65 89 ALA C C 1
ATOM 2202 O O . ALA C 1 89 ? -25.070 43.177 2.484 1.00 22.29 89 ALA C O 1
ATOM 2204 N N . GLN C 1 90 ? -23.923 44.834 3.494 1.00 23.95 90 GLN C N 1
ATOM 2205 C CA . GLN C 1 90 ? -25.018 45.798 3.402 1.00 29.59 90 GLN C CA 1
ATOM 2206 C C . GLN C 1 90 ? -25.394 46.084 1.949 1.00 32.60 90 GLN C C 1
ATOM 2207 O O . GLN C 1 90 ? -26.576 46.155 1.607 1.00 29.74 90 GLN C O 1
ATOM 2213 N N . LYS C 1 91 ? -24.393 46.255 1.091 1.00 21.15 91 LYS C N 1
ATOM 2214 C CA . LYS C 1 91 ? -24.662 46.496 -0.321 1.00 19.48 91 LYS C CA 1
ATOM 2215 C C . LYS C 1 91 ? -25.374 45.294 -0.950 1.00 19.00 91 LYS C C 1
ATOM 2216 O O . LYS C 1 91 ? -26.235 45.456 -1.810 1.00 24.56 91 LYS C O 1
ATOM 2222 N N . ILE C 1 92 ? -25.008 44.089 -0.532 1.00 22.69 92 ILE C N 1
ATOM 2223 C CA . ILE C 1 92 ? -25.636 42.892 -1.087 1.00 32.15 92 ILE C CA 1
ATOM 2224 C C . ILE C 1 92 ? -27.108 42.836 -0.682 1.00 22.31 92 ILE C C 1
ATOM 2225 O O . ILE C 1 92 ? -27.982 42.556 -1.504 1.00 25.42 92 ILE C O 1
ATOM 2230 N N . ARG C 1 93 ? -27.374 43.123 0.584 1.00 25.01 93 ARG C N 1
ATOM 2231 C CA . ARG C 1 93 ? -28.739 43.219 1.071 1.00 32.92 93 ARG C CA 1
ATOM 2232 C C . ARG C 1 93 ? -29.533 44.227 0.239 1.00 35.04 93 ARG C C 1
ATOM 2233 O O . ARG C 1 93 ? -30.661 43.952 -0.172 1.00 33.09 93 ARG C O 1
ATOM 2241 N N . GLU C 1 94 ? -28.932 45.386 -0.018 1.00 26.84 94 GLU C N 1
ATOM 2242 C CA . GLU C 1 94 ? -29.570 46.425 -0.820 1.00 32.16 94 GLU C CA 1
ATOM 2243 C C . GLU C 1 94 ? -29.888 45.961 -2.243 1.00 34.94 94 GLU C C 1
ATOM 2244 O O . GLU C 1 94 ? -30.973 46.239 -2.765 1.00 34.20 94 GLU C O 1
ATOM 2250 N N . PHE C 1 95 ? -28.941 45.271 -2.875 1.00 24.98 95 PHE C N 1
ATOM 2251 C CA . PHE C 1 95 ? -29.153 44.760 -4.225 1.00 28.52 95 PHE C CA 1
ATOM 2252 C C . PHE C 1 95 ? -30.335 43.804 -4.236 1.00 30.53 95 PHE C C 1
ATOM 2253 O O . PHE C 1 95 ? -31.190 43.869 -5.118 1.00 31.35 95 PHE C O 1
ATOM 2261 N N . ARG C 1 96 ? -30.364 42.908 -3.255 1.00 19.88 96 ARG C N 1
ATOM 2262 C CA . ARG C 1 96 ? -31.390 41.877 -3.195 1.00 24.63 96 ARG C CA 1
ATOM 2263 C C . ARG C 1 96 ? -32.778 42.475 -2.986 1.00 30.90 96 ARG C C 1
ATOM 2264 O O . ARG C 1 96 ? -33.746 42.034 -3.597 1.00 32.60 96 ARG C O 1
ATOM 2272 N N . ARG C 1 97 ? -32.866 43.478 -2.122 1.00 26.26 97 ARG C N 1
ATOM 2273 C CA . ARG C 1 97 ? -34.127 44.172 -1.898 1.00 35.28 97 ARG C CA 1
ATOM 2274 C C . ARG C 1 97 ? -34.586 44.880 -3.169 1.00 39.52 97 ARG C C 1
ATOM 2275 O O . ARG C 1 97 ? -35.782 44.941 -3.458 1.00 42.13 97 ARG C O 1
ATOM 2283 N N . ARG C 1 98 ? -33.621 45.401 -3.923 1.00 28.54 98 ARG C N 1
ATOM 2284 C CA . ARG C 1 98 ? -33.875 46.071 -5.198 1.00 43.12 98 ARG C CA 1
ATOM 2285 C C . ARG C 1 98 ? -34.491 47.445 -4.986 1.00 77.90 98 ARG C C 1
ATOM 2286 O O . ARG C 1 98 ? -33.843 48.344 -4.450 1.00 92.42 98 ARG C O 1
ATOM 2294 N N . GLY D 1 2 ? -11.322 27.454 13.778 1.00 38.09 2 GLY D N 1
ATOM 2295 C CA . GLY D 1 2 ? -12.466 27.056 12.971 1.00 32.41 2 GLY D CA 1
ATOM 2296 C C . GLY D 1 2 ? -12.094 26.874 11.509 1.00 35.59 2 GLY D C 1
ATOM 2297 O O . GLY D 1 2 ? -11.005 26.398 11.196 1.00 26.35 2 GLY D O 1
ATOM 2298 N N . ARG D 1 3 ? -12.998 27.247 10.610 1.00 30.70 3 ARG D N 1
ATOM 2299 C CA . ARG D 1 3 ? -12.722 27.170 9.182 1.00 23.36 3 ARG D CA 1
ATOM 2300 C C . ARG D 1 3 ? -12.413 28.557 8.621 1.00 19.29 3 ARG D C 1
ATOM 2301 O O . ARG D 1 3 ? -13.063 29.548 8.955 1.00 24.36 3 ARG D O 1
ATOM 2309 N N . PHE D 1 4 ? -11.403 28.631 7.766 1.00 22.86 4 PHE D N 1
ATOM 2310 C CA . PHE D 1 4 ? -11.026 29.911 7.191 1.00 17.56 4 PHE D CA 1
ATOM 2311 C C . PHE D 1 4 ? -10.172 29.700 5.956 1.00 15.88 4 PHE D C 1
ATOM 2312 O O . PHE D 1 4 ? -9.663 28.607 5.704 1.00 20.17 4 PHE D O 1
ATOM 2320 N N . VAL D 1 5 ? -10.007 30.779 5.208 1.00 19.70 5 VAL D N 1
ATOM 2321 C CA . VAL D 1 5 ? -9.182 30.787 4.016 1.00 21.11 5 VAL D CA 1
ATOM 2322 C C . VAL D 1 5 ? -7.771 31.242 4.377 1.00 15.64 5 VAL D C 1
ATOM 2323 O O . VAL D 1 5 ? -7.581 32.107 5.233 1.00 19.89 5 VAL D O 1
ATOM 2327 N N . VAL D 1 6 ? -6.787 30.616 3.750 1.00 14.99 6 VAL D N 1
ATOM 2328 C CA . VAL D 1 6 ? -5.423 31.119 3.787 1.00 16.06 6 VAL D CA 1
ATOM 2329 C C . VAL D 1 6 ? -5.036 31.567 2.387 1.00 22.72 6 VAL D C 1
ATOM 2330 O O . VAL D 1 6 ? -5.096 30.795 1.429 1.00 19.53 6 VAL D O 1
ATOM 2334 N N . TRP D 1 7 ? -4.648 32.830 2.284 1.00 16.51 7 TRP D N 1
ATOM 2335 C CA . TRP D 1 7 ? -4.154 33.416 1.049 1.00 14.76 7 TRP D CA 1
ATOM 2336 C C . TRP D 1 7 ? -2.649 33.600 1.249 1.00 20.68 7 TRP D C 1
ATOM 2337 O O . TRP D 1 7 ? -2.237 34.224 2.213 1.00 18.75 7 TRP D O 1
ATOM 2348 N N . PRO D 1 8 ? -1.822 33.006 0.375 1.00 19.38 8 PRO D N 1
ATOM 2349 C CA . PRO D 1 8 ? -0.373 32.978 0.622 1.00 17.55 8 PRO D CA 1
ATOM 2350 C C . PRO D 1 8 ? 0.243 34.343 0.941 1.00 14.55 8 PRO D C 1
ATOM 2351 O O . PRO D 1 8 ? 1.181 34.395 1.741 1.00 20.49 8 PRO D O 1
ATOM 2355 N N . SER D 1 9 ? -0.274 35.417 0.355 1.00 13.76 9 SER D N 1
ATOM 2356 C CA . SER D 1 9 ? 0.234 36.767 0.655 1.00 16.23 9 SER D CA 1
ATOM 2357 C C . SER D 1 9 ? 0.186 37.121 2.155 1.00 19.38 9 SER D C 1
ATOM 2358 O O . SER D 1 9 ? 1.004 37.910 2.640 1.00 17.74 9 SER D O 1
ATOM 2361 N N . GLU D 1 10 ? -0.767 36.533 2.877 1.00 15.65 10 GLU D N 1
ATOM 2362 C CA . GLU D 1 10 ? -0.918 36.725 4.326 1.00 16.71 10 GLU D CA 1
ATOM 2363 C C . GLU D 1 10 ? 0.333 36.346 5.118 1.00 17.83 10 GLU D C 1
ATOM 2364 O O . GLU D 1 10 ? 0.545 36.838 6.224 1.00 26.42 10 GLU D O 1
ATOM 2370 N N . LEU D 1 11 ? 1.144 35.464 4.546 1.00 16.85 11 LEU D N 1
ATOM 2371 C CA . LEU D 1 11 ? 2.322 34.913 5.221 1.00 18.60 11 LEU D CA 1
ATOM 2372 C C . LEU D 1 11 ? 3.622 35.336 4.563 1.00 16.74 11 LEU D C 1
ATOM 2373 O O . LEU D 1 11 ? 4.675 34.788 4.882 1.00 22.26 11 LEU D O 1
ATOM 2378 N N . ASP D 1 12 ? 3.547 36.274 3.625 1.00 20.23 12 ASP D N 1
ATOM 2379 C CA . ASP D 1 12 ? 4.685 36.600 2.762 1.00 15.65 12 ASP D CA 1
ATOM 2380 C C . ASP D 1 12 ? 5.485 37.781 3.325 1.00 17.08 12 ASP D C 1
ATOM 2381 O O . ASP D 1 12 ? 4.997 38.906 3.356 1.00 16.94 12 ASP D O 1
ATOM 2386 N N . SER D 1 13 ? 6.723 37.519 3.746 1.00 24.10 13 SER D N 1
ATOM 2387 C CA . SER D 1 13 ? 7.552 38.550 4.372 1.00 22.86 13 SER D CA 1
ATOM 2388 C C . SER D 1 13 ? 8.010 39.648 3.414 1.00 21.44 13 SER D C 1
ATOM 2389 O O . SER D 1 13 ? 8.533 40.679 3.846 1.00 27.08 13 SER D O 1
ATOM 2392 N N . ARG D 1 14 ? 7.822 39.444 2.119 1.00 16.00 14 ARG D N 1
ATOM 2393 C CA . ARG D 1 14 ? 8.182 40.462 1.137 1.00 15.83 14 ARG D CA 1
ATOM 2394 C C . ARG D 1 14 ? 7.153 41.593 1.048 1.00 28.31 14 ARG D C 1
ATOM 2395 O O . ARG D 1 14 ? 7.418 42.648 0.460 1.00 27.67 14 ARG D O 1
ATOM 2403 N N . LEU D 1 15 ? 5.989 41.371 1.649 1.00 21.44 15 LEU D N 1
ATOM 2404 C CA . LEU D 1 15 ? 4.864 42.288 1.520 1.00 21.51 15 LEU D CA 1
ATOM 2405 C C . LEU D 1 15 ? 4.623 43.113 2.776 1.00 17.40 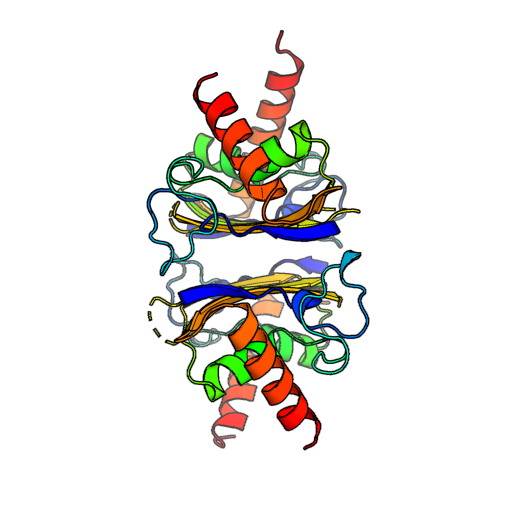15 LEU D C 1
ATOM 2406 O O . LEU D 1 15 ? 4.833 42.641 3.898 1.00 21.60 15 LEU D O 1
ATOM 2411 N N . SER D 1 16 ? 4.159 44.345 2.577 1.00 25.08 16 SER D N 1
ATOM 2412 C CA . SER D 1 16 ? 3.645 45.151 3.676 1.00 28.78 16 SER D CA 1
ATOM 2413 C C . SER D 1 16 ? 2.280 44.616 4.080 1.00 39.14 16 SER D C 1
ATOM 2414 O O . SER D 1 16 ? 1.656 43.869 3.327 1.00 24.02 16 SER D O 1
ATOM 2417 N N . ARG D 1 17 ? 1.816 44.992 5.268 1.00 26.68 17 ARG D N 1
ATOM 2418 C CA . ARG D 1 17 ? 0.461 44.632 5.688 1.00 30.08 17 ARG D CA 1
ATOM 2419 C C . ARG D 1 17 ? -0.560 45.227 4.729 1.00 26.73 17 ARG D C 1
ATOM 2420 O O . ARG D 1 17 ? -1.592 44.610 4.438 1.00 27.80 17 ARG D O 1
ATOM 2428 N N . LYS D 1 18 ? -0.264 46.425 4.238 1.00 24.13 18 LYS D N 1
ATOM 2429 C CA . LYS D 1 18 ? -1.120 47.093 3.267 1.00 33.51 18 LYS D CA 1
ATOM 2430 C C . LYS D 1 18 ? -1.305 46.245 2.004 1.00 42.05 18 LYS D C 1
ATOM 2431 O O . LYS D 1 18 ? -2.355 46.295 1.361 1.00 26.81 18 LYS D O 1
ATOM 2437 N N . TYR D 1 19 ? -0.288 45.461 1.654 1.00 29.57 19 TYR D N 1
ATOM 2438 C CA . TYR D 1 19 ? -0.355 44.629 0.457 1.00 24.33 19 TYR D CA 1
ATOM 2439 C C . TYR D 1 19 ? -0.776 43.195 0.749 1.00 20.57 19 TYR D C 1
ATOM 2440 O O . TYR D 1 19 ? -0.814 42.353 -0.156 1.00 21.71 19 TYR D O 1
ATOM 2449 N N . GLY D 1 20 ? -1.105 42.922 2.008 1.00 22.46 20 GLY D N 1
ATOM 2450 C CA . GLY D 1 20 ? -1.770 41.680 2.353 1.00 16.17 20 GLY D CA 1
ATOM 2451 C C . GLY D 1 20 ? -1.198 40.868 3.485 1.00 17.38 20 GLY D C 1
ATOM 2452 O O . GLY D 1 20 ? -1.865 39.961 3.998 1.00 17.28 20 GLY D O 1
ATOM 2453 N N . ARG D 1 21 ? 0.043 41.146 3.876 1.00 19.58 21 ARG D N 1
ATOM 2454 C CA . ARG D 1 21 ? 0.632 40.374 4.963 1.00 20.52 21 ARG D CA 1
ATOM 2455 C C . ARG D 1 21 ? -0.148 40.566 6.263 1.00 23.38 21 ARG D C 1
ATOM 2456 O O . ARG D 1 21 ? -0.552 41.684 6.602 1.00 22.24 21 ARG D O 1
ATOM 2464 N N . ILE D 1 22 ? -0.364 39.464 6.970 1.00 18.84 22 ILE D N 1
ATOM 2465 C CA . ILE D 1 22 ? -1.066 39.460 8.248 1.00 22.16 22 ILE D CA 1
ATOM 2466 C C . ILE D 1 22 ? -0.140 39.105 9.412 1.00 28.07 22 ILE D C 1
ATOM 2467 O O . ILE D 1 22 ? -0.258 39.658 10.498 1.00 32.10 22 ILE D O 1
ATOM 2472 N N . VAL D 1 23 ? 0.774 38.172 9.191 1.00 21.22 23 VAL D N 1
ATOM 2473 C CA . VAL D 1 23 ? 1.646 37.737 10.266 1.00 29.42 23 VAL D CA 1
ATOM 2474 C C . VAL D 1 23 ? 2.803 38.711 10.382 1.00 21.23 23 VAL D C 1
ATOM 2475 O O . VAL D 1 23 ? 3.190 39.346 9.397 1.00 24.09 23 VAL D O 1
ATOM 2479 N N . PRO D 1 24 ? 3.357 38.846 11.596 1.00 28.43 24 PRO D N 1
ATOM 2480 C CA . PRO D 1 24 ? 4.551 39.670 11.798 1.00 34.17 24 PRO D CA 1
ATOM 2481 C C . PRO D 1 24 ? 5.658 39.259 10.826 1.00 25.81 24 PRO D C 1
ATOM 2482 O O . PRO D 1 24 ? 5.869 38.064 10.591 1.00 29.39 24 PRO D O 1
ATOM 2486 N N . ARG D 1 25 ? 6.356 40.245 10.273 1.00 26.62 25 ARG D N 1
ATOM 2487 C CA . ARG D 1 25 ? 7.339 39.992 9.222 1.00 29.82 25 ARG D CA 1
ATOM 2488 C C . ARG D 1 25 ? 8.438 39.001 9.628 1.00 38.51 25 ARG D C 1
ATOM 2489 O O . ARG D 1 25 ? 8.964 38.272 8.785 1.00 32.15 25 ARG D O 1
ATOM 2497 N N . SER D 1 26 ? 8.761 38.954 10.917 1.00 28.20 26 SER D N 1
ATOM 2498 C CA . SER D 1 26 ? 9.785 38.035 11.414 1.00 33.12 26 SER D CA 1
ATOM 2499 C C . SER D 1 26 ? 9.314 36.578 11.410 1.00 48.93 26 SER D C 1
ATOM 2500 O O . SER D 1 26 ? 10.122 35.651 11.284 1.00 36.00 26 SER D O 1
ATOM 2503 N N . ILE D 1 27 ? 8.006 36.380 11.557 1.00 27.60 27 ILE D N 1
ATOM 2504 C CA . ILE D 1 27 ? 7.416 35.039 11.554 1.00 35.94 27 ILE D CA 1
ATOM 2505 C C . ILE D 1 27 ? 7.131 34.588 10.121 1.00 30.09 27 ILE D C 1
ATOM 2506 O O . ILE D 1 27 ? 7.284 33.409 9.776 1.00 23.03 27 ILE D O 1
ATOM 2511 N N . ALA D 1 28 ? 6.747 35.555 9.293 1.00 23.41 28 ALA D N 1
ATOM 2512 C CA . ALA D 1 28 ? 6.476 35.352 7.872 1.00 25.19 28 ALA D CA 1
ATOM 2513 C C . ALA D 1 28 ? 7.690 34.817 7.113 1.00 30.58 28 ALA D C 1
ATOM 2514 O O . ALA D 1 28 ? 8.821 34.890 7.596 1.00 27.01 28 ALA D O 1
ATOM 2516 N N . VAL D 1 29 ? 7.452 34.288 5.917 1.00 22.24 29 VAL D N 1
ATOM 2517 C CA . VAL D 1 29 ? 8.526 33.746 5.091 1.00 22.14 29 VAL D CA 1
ATOM 2518 C C . VAL D 1 29 ? 8.456 34.372 3.716 1.00 25.79 29 VAL D C 1
ATOM 2519 O O . VAL D 1 29 ? 7.391 34.817 3.279 1.00 23.04 29 VAL D O 1
ATOM 2523 N N . GLU D 1 30 ? 9.588 34.409 3.024 1.00 17.32 30 GLU D N 1
ATOM 2524 C CA . GLU D 1 30 ? 9.613 34.967 1.678 1.00 25.30 30 GLU D CA 1
ATOM 2525 C C . GLU D 1 30 ? 8.886 34.060 0.692 1.00 21.34 30 GLU D C 1
ATOM 2526 O O . GLU D 1 30 ? 9.193 32.872 0.594 1.00 23.01 30 GLU D O 1
ATOM 2532 N N . SER D 1 31 ? 7.929 34.630 -0.039 1.00 25.50 31 SER D N 1
ATOM 2533 C CA . SER D 1 31 ? 7.230 33.909 -1.106 1.00 31.14 31 SER D CA 1
ATOM 2534 C C . SER D 1 31 ? 6.764 32.503 -0.712 1.00 22.77 31 SER D C 1
ATOM 2535 O O . SER D 1 31 ? 7.259 31.511 -1.252 1.00 24.28 31 SER D O 1
ATOM 2538 N N . PRO D 1 32 ? 5.803 32.412 0.216 1.00 22.06 32 PRO D N 1
ATOM 2539 C CA . PRO D 1 32 ? 5.294 31.098 0.620 1.00 23.64 32 PRO D CA 1
ATOM 2540 C C . PRO D 1 32 ? 4.526 30.462 -0.537 1.00 20.58 32 PRO D C 1
ATOM 2541 O O . PRO D 1 32 ? 3.800 31.158 -1.244 1.00 23.88 32 PRO D O 1
ATOM 2545 N N . ARG D 1 33 ? 4.697 29.161 -0.743 1.00 18.39 33 ARG D N 1
ATOM 2546 C CA . ARG D 1 33 ? 4.031 28.498 -1.856 1.00 31.34 33 ARG D CA 1
ATOM 2547 C C . ARG D 1 33 ? 2.794 27.764 -1.366 1.00 17.39 33 ARG D C 1
ATOM 2548 O O . ARG D 1 33 ? 2.752 27.301 -0.223 1.00 19.17 33 ARG D O 1
ATOM 2556 N N . VAL D 1 34 ? 1.791 27.659 -2.236 1.00 19.94 34 VAL D N 1
ATOM 2557 C CA . VAL D 1 34 ? 0.569 26.931 -1.896 1.00 23.99 34 VAL D CA 1
ATOM 2558 C C . VAL D 1 34 ? 0.922 25.527 -1.398 1.00 20.60 34 VAL D C 1
ATOM 2559 O O . VAL D 1 34 ? 0.400 25.050 -0.379 1.00 22.45 34 VAL D O 1
ATOM 2563 N N . GLU D 1 35 ? 1.854 24.890 -2.098 1.00 25.26 35 GLU D N 1
ATOM 2564 C CA . GLU D 1 35 ? 2.313 23.551 -1.742 1.00 27.41 35 GLU D CA 1
ATOM 2565 C C . GLU D 1 35 ? 2.912 23.481 -0.336 1.00 32.12 35 GLU D C 1
ATOM 2566 O O . GLU D 1 35 ? 2.707 22.502 0.380 1.00 23.28 35 GLU D O 1
ATOM 2572 N N . GLU D 1 36 ? 3.650 24.520 0.059 1.00 23.60 36 GLU D N 1
ATOM 2573 C CA . GLU D 1 36 ? 4.247 24.579 1.400 1.00 21.06 36 GLU D CA 1
ATOM 2574 C C . GLU D 1 36 ? 3.193 24.756 2.481 1.00 19.55 36 GLU D C 1
ATOM 2575 O O . GLU D 1 36 ? 3.270 24.157 3.557 1.00 20.80 36 GLU D O 1
ATOM 2581 N N . ILE D 1 37 ? 2.211 25.601 2.194 1.00 20.52 37 ILE D N 1
ATOM 2582 C CA . ILE D 1 37 ? 1.124 25.862 3.128 1.00 15.50 37 ILE D CA 1
ATOM 2583 C C . ILE D 1 37 ? 0.315 24.591 3.394 1.00 19.65 37 ILE D C 1
ATOM 2584 O O . ILE D 1 37 ? -0.016 24.274 4.541 1.00 18.63 37 ILE D O 1
ATOM 2589 N N . VAL D 1 38 ? 0.032 23.848 2.333 1.00 19.73 38 VAL D N 1
ATOM 2590 C CA . VAL D 1 38 ? -0.734 22.607 2.459 1.00 19.23 38 VAL D CA 1
ATOM 2591 C C . VAL D 1 38 ? 0.077 21.586 3.249 1.00 26.14 38 VAL D C 1
ATOM 2592 O O . VAL D 1 38 ? -0.426 20.963 4.180 1.00 21.75 38 VAL D O 1
ATOM 2596 N N . ARG D 1 39 ? 1.349 21.450 2.895 1.00 21.29 39 ARG D N 1
ATOM 2597 C CA . ARG D 1 39 ? 2.243 20.549 3.616 1.00 27.54 39 ARG D CA 1
ATOM 2598 C C . ARG D 1 39 ? 2.266 20.849 5.115 1.00 31.59 39 ARG D C 1
ATOM 2599 O O . ARG D 1 39 ? 2.155 19.939 5.932 1.00 27.20 39 ARG D O 1
ATOM 2607 N N . ALA D 1 40 ? 2.404 22.126 5.468 1.00 23.38 40 ALA D N 1
ATOM 2608 C CA . ALA D 1 40 ? 2.405 22.556 6.865 1.00 22.39 40 ALA D CA 1
ATOM 2609 C C . ALA D 1 40 ? 1.084 22.252 7.564 1.00 32.05 40 ALA D C 1
ATOM 2610 O O . ALA D 1 40 ? 1.052 21.741 8.685 1.00 24.73 40 ALA D O 1
ATOM 2612 N N . ALA D 1 41 ? -0.012 22.591 6.898 1.00 22.84 41 ALA D N 1
ATOM 2613 C CA . ALA D 1 41 ? -1.340 22.359 7.443 1.00 26.60 41 ALA D CA 1
ATOM 2614 C C . ALA D 1 41 ? -1.520 20.890 7.833 1.00 22.28 41 ALA D C 1
ATOM 2615 O O . ALA D 1 41 ? -2.063 20.574 8.895 1.00 28.18 41 ALA D O 1
ATOM 2617 N N . GLU D 1 42 ? -1.072 19.994 6.967 1.00 23.92 42 GLU D N 1
ATOM 2618 C CA . GLU D 1 42 ? -1.210 18.566 7.231 1.00 37.94 42 GLU D CA 1
ATOM 2619 C C . GLU D 1 42 ? -0.313 18.129 8.382 1.00 38.11 42 GLU D C 1
ATOM 2620 O O . GLU D 1 42 ? -0.743 17.391 9.265 1.00 31.82 42 GLU D O 1
ATOM 2626 N N . GLU D 1 43 ? 0.932 18.593 8.374 1.00 27.18 43 GLU D N 1
ATOM 2627 C CA . GLU D 1 43 ? 1.838 18.318 9.477 1.00 29.77 43 GLU D CA 1
ATOM 2628 C C . GLU D 1 43 ? 1.187 18.778 10.772 1.00 29.39 43 GLU D C 1
ATOM 2629 O O . GLU D 1 43 ? 1.279 18.102 11.797 1.00 37.63 43 GLU D O 1
ATOM 2635 N N . LEU D 1 44 ? 0.513 19.924 10.717 1.00 30.68 44 LEU D N 1
ATOM 2636 C CA . LEU D 1 44 ? -0.112 20.492 11.902 1.00 20.90 44 LEU D CA 1
ATOM 2637 C C . LEU D 1 44 ? -1.447 19.834 12.184 1.00 32.27 44 LEU D C 1
ATOM 2638 O O . LEU D 1 44 ? -2.148 20.219 13.117 1.00 31.49 44 LEU D O 1
ATOM 2643 N N . LYS D 1 45 ? -1.789 18.844 11.362 1.00 35.02 45 LYS D N 1
ATOM 2644 C CA . LYS D 1 45 ? -3.048 18.113 11.485 1.00 42.24 45 LYS D CA 1
ATOM 2645 C C . LYS D 1 45 ? -4.284 19.007 11.324 1.00 39.73 45 LYS D C 1
ATOM 2646 O O . LYS D 1 45 ? -5.328 18.755 11.925 1.00 31.74 45 LYS D O 1
ATOM 2650 N N . PHE D 1 46 ? -4.160 20.058 10.517 1.00 31.85 46 PHE D N 1
ATOM 2651 C CA . PHE D 1 46 ? -5.329 20.826 10.107 1.00 23.62 46 PHE D CA 1
ATOM 2652 C C . PHE D 1 46 ? -5.986 20.063 8.959 1.00 27.76 46 PHE D C 1
ATOM 2653 O O . PHE D 1 46 ? -5.316 19.335 8.223 1.00 36.41 46 PHE D O 1
ATOM 2661 N N . LYS D 1 47 ? -7.295 20.219 8.812 1.00 26.49 47 LYS D N 1
ATOM 2662 C CA . LYS D 1 47 ? -8.005 19.570 7.722 1.00 28.04 47 LYS D CA 1
ATOM 2663 C C . LYS D 1 47 ? -7.983 20.477 6.493 1.00 25.19 47 LYS D C 1
ATOM 2664 O O . LYS D 1 47 ? -8.325 21.655 6.581 1.00 28.03 47 LYS D O 1
ATOM 2670 N N . VAL D 1 48 ? -7.581 19.931 5.350 1.00 21.51 48 VAL D N 1
ATOM 2671 C CA . VAL D 1 48 ? -7.638 20.707 4.112 1.00 21.42 48 VAL D CA 1
ATOM 2672 C C . VAL D 1 48 ? -8.991 20.533 3.431 1.00 23.42 48 VAL D C 1
ATOM 2673 O O . VAL D 1 48 ? -9.338 19.433 2.999 1.00 26.94 48 VAL D O 1
ATOM 2677 N N . ILE D 1 49 ? -9.746 21.626 3.362 1.00 23.31 49 ILE D N 1
ATOM 2678 C CA . ILE D 1 49 ? -11.084 21.658 2.764 1.00 14.83 49 ILE D CA 1
ATOM 2679 C C . ILE D 1 49 ? -11.007 21.952 1.268 1.00 23.31 49 ILE D C 1
ATOM 2680 O O . ILE D 1 49 ? -11.735 21.360 0.475 1.00 20.31 49 ILE D O 1
ATOM 2685 N N . ARG D 1 50 ? -10.131 22.878 0.877 1.00 19.82 50 ARG D N 1
ATOM 2686 C CA . ARG D 1 50 ? -9.990 23.226 -0.535 1.00 16.29 50 ARG D CA 1
ATOM 2687 C C . ARG D 1 50 ? -8.597 23.756 -0.848 1.00 19.57 50 ARG D C 1
ATOM 2688 O O . ARG D 1 50 ? -8.013 24.479 -0.056 1.00 19.97 50 ARG D O 1
ATOM 2696 N N . VAL D 1 51 ? -8.063 23.369 -1.996 1.00 15.68 51 VAL D N 1
ATOM 2697 C CA . VAL D 1 51 ? -6.828 23.960 -2.498 1.00 14.42 51 VAL D CA 1
ATOM 2698 C C . VAL D 1 51 ? -7.024 24.324 -3.958 1.00 19.77 51 VAL D C 1
ATOM 2699 O O . VAL D 1 51 ? -7.284 23.453 -4.793 1.00 21.41 51 VAL D O 1
ATOM 2703 N N . GLU D 1 52 ? -6.907 25.610 -4.267 1.00 15.42 52 GLU D N 1
ATOM 2704 C CA . GLU D 1 52 ? -7.040 26.056 -5.642 1.00 17.78 52 GLU D CA 1
ATOM 2705 C C . GLU D 1 52 ? -5.769 26.766 -6.061 1.00 22.11 52 GLU D C 1
ATOM 2706 O O . GLU D 1 52 ? -5.215 27.560 -5.303 1.00 19.49 52 GLU D O 1
ATOM 2712 N N . GLU D 1 53 ? -5.303 26.466 -7.261 1.00 18.86 53 GLU D N 1
ATOM 2713 C CA . GLU D 1 53 ? -4.082 27.083 -7.771 1.00 19.24 53 GLU D CA 1
ATOM 2714 C C . GLU D 1 53 ? -4.221 27.359 -9.263 1.00 21.34 53 GLU D C 1
ATOM 2715 O O . GLU D 1 53 ? -4.665 26.506 -10.024 1.00 19.15 53 GLU D O 1
ATOM 2721 N N . ASP D 1 54 ? -3.848 28.558 -9.685 1.00 15.73 54 ASP D N 1
ATOM 2722 C CA . ASP D 1 54 ? -3.837 28.886 -11.099 1.00 15.39 54 ASP D CA 1
ATOM 2723 C C . ASP D 1 54 ? -2.424 29.345 -11.402 1.00 16.41 54 ASP D C 1
ATOM 2724 O O . ASP D 1 54 ? -1.894 30.204 -10.701 1.00 21.43 54 ASP D O 1
ATOM 2729 N N . LYS D 1 55 ? -1.784 28.753 -12.407 1.00 14.66 55 LYS D N 1
ATOM 2730 C CA . LYS D 1 55 ? -0.408 29.145 -12.732 1.00 13.19 55 LYS D CA 1
ATOM 2731 C C . LYS D 1 55 ? -0.384 29.625 -14.167 1.00 23.04 55 LYS D C 1
ATOM 2732 O O . LYS D 1 55 ? -0.837 28.922 -15.059 1.00 17.69 55 LYS D O 1
ATOM 2738 N N . LEU D 1 56 ? 0.128 30.829 -14.395 1.00 19.84 56 LEU D N 1
ATOM 2739 C CA . LEU D 1 56 ? 0.048 31.427 -15.725 1.00 21.69 56 LEU D CA 1
ATOM 2740 C C . LEU D 1 56 ? 1.428 31.863 -16.185 1.00 47.43 56 LEU D C 1
ATOM 2741 O O . LEU D 1 56 ? 2.152 32.502 -15.428 1.00 37.51 56 LEU D O 1
ATOM 2746 N N . LEU D 1 67 ? 6.228 30.754 -14.651 1.00 53.34 67 LEU D N 1
ATOM 2747 C CA . LEU D 1 67 ? 4.801 30.972 -14.446 1.00 45.24 67 LEU D CA 1
ATOM 2748 C C . LEU D 1 67 ? 4.512 31.521 -13.047 1.00 42.89 67 LEU D C 1
ATOM 2749 O O . LEU D 1 67 ? 5.047 31.028 -12.054 1.00 43.64 67 LEU D O 1
ATOM 2754 N N . ARG D 1 68 ? 3.666 32.546 -12.987 1.00 39.08 68 ARG D N 1
ATOM 2755 C CA . ARG D 1 68 ? 3.224 33.136 -11.725 1.00 26.96 68 ARG D CA 1
ATOM 2756 C C . ARG D 1 68 ? 2.094 32.293 -11.130 1.00 35.04 68 ARG D C 1
ATOM 2757 O O . ARG D 1 68 ? 1.207 31.845 -11.853 1.00 24.41 68 ARG D O 1
ATOM 2759 N N . THR D 1 69 ? 2.134 32.069 -9.820 1.00 34.58 69 THR D N 1
ATOM 2760 C CA . THR D 1 69 ? 1.113 31.257 -9.161 1.00 37.41 69 THR D CA 1
ATOM 2761 C C . THR D 1 69 ? 0.118 32.106 -8.374 1.00 29.05 69 THR D C 1
ATOM 2762 O O . THR D 1 69 ? 0.489 33.059 -7.690 1.00 31.26 69 THR D O 1
ATOM 2766 N N . PHE D 1 70 ? -1.155 31.760 -8.491 1.00 15.58 70 PHE D N 1
ATOM 2767 C CA . PHE D 1 70 ? -2.206 32.419 -7.734 1.00 18.45 70 PHE D CA 1
ATOM 2768 C C . PHE D 1 70 ? -2.977 31.294 -7.072 1.00 28.77 70 PHE D C 1
ATOM 2769 O O . PHE D 1 70 ? -3.286 30.308 -7.723 1.00 24.34 70 PHE D O 1
ATOM 2777 N N . GLY D 1 71 ? -3.267 31.412 -5.783 1.00 23.29 71 GLY D N 1
ATOM 2778 C CA . GLY D 1 71 ? -3.916 30.308 -5.099 1.00 27.24 71 GLY D CA 1
ATOM 2779 C C . GLY D 1 71 ? -4.581 30.670 -3.794 1.00 33.91 71 GLY D C 1
ATOM 2780 O O . GLY D 1 71 ? -4.466 31.796 -3.305 1.00 24.53 71 GLY D O 1
ATOM 2781 N N . MET D 1 72 ? -5.283 29.694 -3.228 1.00 22.19 72 MET D N 1
ATOM 2782 C CA . MET D 1 72 ? -5.968 29.867 -1.953 1.00 21.71 72 MET D CA 1
ATOM 2783 C C . MET D 1 72 ? -6.188 28.491 -1.351 1.00 18.51 72 MET D C 1
ATOM 2784 O O . MET D 1 72 ? -6.282 27.489 -2.068 1.00 19.15 72 MET D O 1
ATOM 2789 N N . ILE D 1 73 ? -6.230 28.445 -0.028 1.00 13.98 73 ILE D N 1
ATOM 2790 C CA . ILE D 1 73 ? -6.425 27.199 0.685 1.00 20.13 73 ILE D CA 1
ATOM 2791 C C . ILE D 1 73 ? -7.517 27.454 1.688 1.00 18.10 73 ILE D C 1
ATOM 2792 O O . ILE D 1 73 ? -7.540 28.501 2.337 1.00 21.32 73 ILE D O 1
ATOM 2797 N N . VAL D 1 74 ? -8.446 26.517 1.809 1.00 16.07 74 VAL D N 1
ATOM 2798 C CA . VAL D 1 74 ? -9.412 26.615 2.872 1.00 14.33 74 VAL D CA 1
ATOM 2799 C C . VAL D 1 74 ? -9.079 25.527 3.878 1.00 14.66 74 VAL D C 1
ATOM 2800 O O . VAL D 1 74 ? -8.886 24.369 3.507 1.00 16.84 74 VAL D O 1
ATOM 2804 N N . LEU D 1 75 ? -8.988 25.914 5.150 1.00 19.52 75 LEU D N 1
ATOM 2805 C CA . LEU D 1 75 ? -8.534 25.007 6.198 1.00 21.69 75 LEU D CA 1
ATOM 2806 C C . LEU D 1 75 ? -9.530 24.911 7.339 1.00 18.80 75 LEU D C 1
ATOM 2807 O O . LEU D 1 75 ? -10.281 25.847 7.601 1.00 20.92 75 LEU D O 1
ATOM 2812 N N . GLU D 1 76 ? -9.524 23.774 8.022 1.00 25.67 76 GLU D N 1
ATOM 2813 C CA . GLU D 1 76 ? -10.224 23.675 9.286 1.00 25.89 76 GLU D CA 1
ATOM 2814 C C . GLU D 1 76 ? -9.205 23.381 10.374 1.00 24.25 76 GLU D C 1
ATOM 2815 O O . GLU D 1 76 ? -8.413 22.445 10.262 1.00 26.16 76 GLU D O 1
ATOM 2821 N N . SER D 1 77 ? -9.232 24.189 11.423 1.00 30.70 77 SER D N 1
ATOM 2822 C CA . SER D 1 77 ? -8.209 24.121 12.455 1.00 27.64 77 SER D CA 1
ATOM 2823 C C . SER D 1 77 ? -8.803 24.224 13.848 1.00 34.44 77 SER D C 1
ATOM 2824 O O . SER D 1 77 ? -9.842 24.859 14.037 1.00 27.88 77 SER D O 1
ATOM 2827 N N . PRO D 1 78 ? -8.129 23.605 14.832 1.00 33.26 78 PRO D N 1
ATOM 2828 C CA . PRO D 1 78 ? -8.493 23.707 16.249 1.00 45.92 78 PRO D CA 1
ATOM 2829 C C . PRO D 1 78 ? -8.473 25.156 16.719 1.00 43.09 78 PRO D C 1
ATOM 2830 O O . PRO D 1 78 ? -9.132 25.494 17.700 1.00 36.36 78 PRO D O 1
ATOM 2834 N N . TYR D 1 79 ? -7.728 26.004 16.015 1.00 33.10 79 TYR D N 1
ATOM 2835 C CA . TYR D 1 79 ? -7.547 27.387 16.441 1.00 30.84 79 TYR D CA 1
ATOM 2836 C C . TYR D 1 79 ? -8.048 28.409 15.428 1.00 37.77 79 TYR D C 1
ATOM 2837 O O . TYR D 1 79 ? -8.377 28.074 14.290 1.00 32.15 79 TYR D O 1
ATOM 2846 N N . GLY D 1 80 ? -8.079 29.666 15.856 1.00 29.28 80 GLY D N 1
ATOM 2847 C CA . GLY D 1 80 ? -8.429 30.766 14.985 1.00 42.91 80 GLY D CA 1
ATOM 2848 C C . GLY D 1 80 ? -7.385 30.964 13.903 1.00 41.44 80 GLY D C 1
ATOM 2849 O O . GLY D 1 80 ? -6.307 30.362 13.929 1.00 29.93 80 GLY D O 1
ATOM 2850 N N . LYS D 1 81 ? -7.714 31.820 12.945 1.00 26.28 81 LYS D N 1
ATOM 2851 C CA . LYS D 1 81 ? -6.867 32.021 11.780 1.00 25.55 81 LYS D CA 1
ATOM 2852 C C . LYS D 1 81 ? -5.490 32.585 12.154 1.00 34.80 81 LYS D C 1
ATOM 2853 O O . LYS D 1 81 ? -4.467 32.087 11.694 1.00 23.77 81 LYS D O 1
ATOM 2859 N N . SER D 1 82 ? -5.469 33.616 12.991 1.00 33.70 82 SER D N 1
ATOM 2860 C CA . SER D 1 82 ? -4.209 34.260 13.368 1.00 39.60 82 SER D CA 1
ATOM 2861 C C . SER D 1 82 ? -3.186 33.265 13.919 1.00 37.01 82 SER D C 1
ATOM 2862 O O . SER D 1 82 ? -2.039 33.215 13.462 1.00 29.49 82 SER D O 1
ATOM 2865 N N . LYS D 1 83 ? -3.611 32.478 14.902 1.00 25.13 83 LYS D N 1
ATOM 2866 C CA . LYS D 1 83 ? -2.758 31.481 15.517 1.00 31.67 83 LYS D CA 1
ATOM 2867 C C . LYS D 1 83 ? -2.338 30.443 14.484 1.00 47.76 83 LYS D C 1
ATOM 2868 O O . LYS D 1 83 ? -1.175 30.061 14.418 1.00 25.72 83 LYS D O 1
ATOM 2874 N N . SER D 1 84 ? -3.285 29.991 13.668 1.00 27.82 84 SER D N 1
ATOM 2875 C CA . SER D 1 84 ? -2.978 28.963 12.679 1.00 22.62 84 SER D CA 1
ATOM 2876 C C . SER D 1 84 ? -1.945 29.442 11.655 1.00 20.05 84 SER D C 1
ATOM 2877 O O . SER D 1 84 ? -1.064 28.675 11.252 1.00 22.63 84 SER D O 1
ATOM 2880 N N . LEU D 1 85 ? -2.060 30.702 11.233 1.00 18.46 85 LEU D N 1
ATOM 2881 C CA . LEU D 1 85 ? -1.115 31.277 10.278 1.00 18.65 85 LEU D CA 1
ATOM 2882 C C . LEU D 1 85 ? 0.318 31.273 10.843 1.00 23.98 85 LEU D C 1
ATOM 2883 O O . LEU D 1 85 ? 1.293 31.019 10.126 1.00 22.12 85 LEU D O 1
ATOM 2888 N N . LYS D 1 86 ? 0.441 31.562 12.130 1.00 26.46 86 LYS D N 1
ATOM 2889 C CA . LYS D 1 86 ? 1.757 31.563 12.770 1.00 23.38 86 LYS D CA 1
ATOM 2890 C C . LYS D 1 86 ? 2.340 30.163 12.840 1.00 25.65 86 LYS D C 1
ATOM 2891 O O . LYS D 1 86 ? 3.523 29.953 12.551 1.00 25.90 86 LYS D O 1
ATOM 2897 N N . LEU D 1 87 ? 1.506 29.197 13.205 1.00 23.94 87 LEU D N 1
ATOM 2898 C CA . LEU D 1 87 ? 1.962 27.821 13.275 1.00 22.60 87 LEU D CA 1
ATOM 2899 C C . LEU D 1 87 ? 2.374 27.353 11.885 1.00 35.53 87 LEU D C 1
ATOM 2900 O O . LEU D 1 87 ? 3.348 26.625 11.732 1.00 21.69 87 LEU D O 1
ATOM 2905 N N . ILE D 1 88 ? 1.632 27.785 10.869 1.00 26.67 88 ILE D N 1
ATOM 2906 C CA . ILE D 1 88 ? 1.955 27.428 9.491 1.00 17.69 88 ILE D CA 1
ATOM 2907 C C . ILE D 1 88 ? 3.264 28.074 9.024 1.00 17.66 88 ILE D C 1
ATOM 2908 O O . ILE D 1 88 ? 4.098 27.422 8.408 1.00 21.65 88 ILE D O 1
ATOM 2913 N N . ALA D 1 89 ? 3.433 29.359 9.306 1.00 19.10 89 ALA D N 1
ATOM 2914 C CA . ALA D 1 89 ? 4.656 30.040 8.904 1.00 21.25 89 ALA D CA 1
ATOM 2915 C C . ALA D 1 89 ? 5.870 29.358 9.559 1.00 25.79 89 ALA D C 1
ATOM 2916 O O . ALA D 1 89 ? 6.890 29.108 8.911 1.00 22.27 89 ALA D O 1
ATOM 2918 N N . GLN D 1 90 ? 5.749 29.034 10.838 1.00 30.33 90 GLN D N 1
ATOM 2919 C CA . GLN D 1 90 ? 6.855 28.403 11.557 1.00 35.33 90 GLN D CA 1
ATOM 2920 C C . GLN D 1 90 ? 7.181 27.040 10.965 1.00 30.36 90 GLN D C 1
ATOM 2921 O O . GLN D 1 90 ? 8.343 26.665 10.841 1.00 25.97 90 GLN D O 1
ATOM 2927 N N . LYS D 1 91 ? 6.146 26.305 10.573 1.00 21.05 91 LYS D N 1
ATOM 2928 C CA . LYS D 1 91 ? 6.343 24.990 9.991 1.00 22.56 91 LYS D CA 1
ATOM 2929 C C . LYS D 1 91 ? 7.064 25.104 8.650 1.00 29.03 91 LYS D C 1
ATOM 2930 O O . LYS D 1 91 ? 7.945 24.303 8.347 1.00 27.63 91 LYS D O 1
ATOM 2936 N N . ILE D 1 92 ? 6.692 26.101 7.849 1.00 20.29 92 ILE D N 1
ATOM 2937 C CA . ILE D 1 92 ? 7.337 26.302 6.552 1.00 19.00 92 ILE D CA 1
ATOM 2938 C C . ILE D 1 92 ? 8.817 26.671 6.738 1.00 31.18 92 ILE D C 1
ATOM 2939 O O . ILE D 1 92 ? 9.687 26.206 6.001 1.00 24.13 92 ILE D O 1
ATOM 2944 N N . ARG D 1 93 ? 9.091 27.511 7.727 1.00 23.04 93 ARG D N 1
ATOM 2945 C CA . ARG D 1 93 ? 10.472 27.850 8.065 1.00 25.80 93 ARG D CA 1
ATOM 2946 C C . ARG D 1 93 ? 11.261 26.583 8.412 1.00 38.76 93 ARG D C 1
ATOM 2947 O O . ARG D 1 93 ? 12.395 26.418 7.972 1.00 28.52 93 ARG D O 1
ATOM 2955 N N . GLU D 1 94 ? 10.655 25.680 9.181 1.00 31.80 94 GLU D N 1
ATOM 2956 C CA . GLU D 1 94 ? 11.298 24.404 9.486 1.00 32.69 94 GLU D CA 1
ATOM 2957 C C . GLU D 1 94 ? 11.600 23.631 8.210 1.00 36.30 94 GLU D C 1
ATOM 2958 O O . GLU D 1 94 ? 12.725 23.183 8.006 1.00 45.13 94 GLU D O 1
ATOM 2964 N N . PHE D 1 95 ? 10.594 23.468 7.354 1.00 34.36 95 PHE D N 1
ATOM 2965 C CA . PHE D 1 95 ? 10.798 22.763 6.092 1.00 37.74 95 PHE D CA 1
ATOM 2966 C C . PHE D 1 95 ? 11.990 23.353 5.340 1.00 48.86 95 PHE D C 1
ATOM 2967 O O . PHE D 1 95 ? 12.834 22.617 4.826 1.00 33.90 95 PHE D O 1
ATOM 2975 N N . ARG D 1 96 ? 12.064 24.682 5.285 1.00 26.87 96 ARG D N 1
ATOM 2976 C CA . ARG D 1 96 ? 13.117 25.345 4.521 1.00 35.18 96 ARG D CA 1
ATOM 2977 C C . ARG D 1 96 ? 14.503 25.242 5.160 1.00 37.60 96 ARG D C 1
ATOM 2978 O O . ARG D 1 96 ? 15.513 25.295 4.464 1.00 40.62 96 ARG D O 1
ATOM 2986 N N . ARG D 1 97 ? 14.547 25.113 6.481 1.00 26.96 97 ARG D N 1
ATOM 2987 C CA . ARG D 1 97 ? 15.823 24.989 7.183 1.00 52.33 97 ARG D CA 1
ATOM 2988 C C . ARG D 1 97 ? 16.366 23.565 7.108 1.00 57.90 97 ARG D C 1
ATOM 2989 O O . ARG D 1 97 ? 17.179 23.160 7.937 1.00 76.93 97 ARG D O 1
ATOM 2991 N N . ARG D 1 98 ? 15.913 22.812 6.110 1.00 59.48 98 ARG D N 1
ATOM 2992 C CA . ARG D 1 98 ? 16.323 21.424 5.941 1.00 59.02 98 ARG D CA 1
ATOM 2993 C C . ARG D 1 98 ? 16.058 20.941 4.517 1.00 61.55 98 ARG D C 1
ATOM 2994 O O . ARG D 1 98 ? 16.279 21.673 3.550 1.00 58.80 98 ARG D O 1
#

Solvent-accessible surface area: 17896 Å² total; per-residue (Å²): 50,57,23,0,0,23,18,23,5,0,18,28,180,51,54,133,64,121,5,27,67,1,53,166,95,50,1,6,45,60,10,151,3,67,16,0,25,109,0,0,103,84,38,181,12,131,18,38,7,10,0,26,0,69,17,51,120,135,49,152,59,39,4,0,0,3,0,41,5,110,110,54,46,61,106,0,0,69,45,0,0,86,39,0,50,58,5,74,116,114,98,70,67,81,181,56,51,24,0,0,21,16,22,4,0,8,12,140,41,53,132,135,96,4,19,75,1,44,160,98,38,3,8,115,49,11,121,0,75,16,0,22,126,0,0,96,86,40,179,7,122,13,27,8,3,0,8,0,56,20,36,121,124,63,64,2,0,0,3,0,48,6,107,90,53,44,64,105,0,0,78,55,0,0,77,50,0,47,92,13,71,165,65,78,89,70,100,147,29,58,21,0,0,26,20,23,5,0,17,26,154,45,41,135,123,102,5,14,71,1,47,126,99,43,5,8,86,46,11,164,4,98,16,0,26,112,0,0,107,90,38,186,10,117,17,25,7,8,0,20,0,54,21,109,98,171,64,62,4,0,0,4,0,44,10,108,83,47,43,65,105,0,0,78,56,0,0,97,48,0,53,82,24,86,172,242,27,46,17,0,0,26,19,24,4,0,10,25,145,42,44,140,142,103,4,18,65,2,53,119,97,40,2,6,105,46,12,131,5,68,19,0,25,119,0,0,102,90,43,136,10,98,11,28,6,9,0,19,0,62,42,130,58,67,64,5,0,0,2,0,44,9,100,87,46,43,62,101,0,0,80,58,0,0,73,46,0,84,99,30,102,89,126

B-factor: mean 28.35, std 13.99, range [8.72, 113.65]

InterPro domains:
  IPR002778 Signal recognition particle, SRP19 subunit [PF01922] (5-94)
  IPR022938 Signal recognition particle, SRP19 subunit, archaeal-type [MF_00305] (5-94)
  IPR036521 Signal recognition particle, subunit SRP19-like superfamily [G3DSA:3.30.56.30] (1-100)
  IPR036521 Signal recognition particle, subunit SRP19-like superfamily [SSF69695] (2-98)

Foldseek 3Di:
DKDKDWLCCQALVDDVVVHHPADNVLRYHPQDQVLLVVQCVVVVKAWDDWDWDWDVVVTDIGIMTMIGDPDDPHVSSSSSSNSSVVVVCVVVVND/DKDKDWLQCQALVDDVVRPHPAPSVLGYHPDDLVLLVVLCVVVVKAWDDWDWDQDVVGIGIMTITHDPDDPHVSSSSSSNSSVVVVVVVVPDD/DKDKDWLLCQALVDDVVVHHPADSVLRDHRDDLVLLVVQCVVVVKAWDDWDWDAPPRDIGIMTMIHDPDDDHVSSSSSSVSSVVVVVD/DKDKDWLCCQALVDDVVRPHPADSVLGYHPDDLVLLVVQCVVLPKDWPDWDWDPVVPIGIMTMTHDPDDPHVSSSSSSNSSVVVVVD

Sequence (363 aa):
GRFVVWPSELDSRLSRKYGRIIVPRSIAVESPRVEEIVRAAEELKFKVIRVEEDKLNPELRTFGMIVLLESPYGKSKSLKLIAQKIREFRRRSAGTLGRFVVWPSELDSRLSRKYGRIVPRSIAVESPRVEEIVRAAEELKFKVIRVEEDKLNPRTFGMIVLESPYGKSKSLKLIAQKIREFRRRSAGTLGRFVVWPSELLDSRRLSRKYGRIIVPRSIAVESPRVEEEIVRAAEELKFKVIRVEEDKLNLRTFGMIVLESPYGKSSKSLKLIAQKIREFRRRGRFVVWPSELDSRLSRKYGRIVPRSIAVESPRVEEIVRAAEELKFKVIRVEEDKLLRTFGMIVLESPYGKSKSLKLIAQKIREFRRR

Nearest PDB structures (foldseek):
  3dlu-assembly1_B  TM=9.891E-01  e=1.177E-16  Pyrococcus furiosus
  3dlv-assembly2_A  TM=9.394E-01  e=9.193E-17  Pyrococcus furiosus
  3dlv-assembly1_B  TM=9.510E-01  e=2.053E-16  Pyrococcus furiosus
  3dlu-assembly1_C  TM=1.005E+00  e=1.678E-15  Pyrococcus furiosus
  3dlu-assembly1_D  TM=9.991E-01  e=5.105E-15  Pyrococcus furiosus

Organism: Pyrococcus furiosus (strain ATCC 43587 / DSM 3638 / JCM 8422 / Vc1) (NCBI:txid186497)

CATH classification: 3.30.56.30

Radius of gyration: 21.66 Å; Cα contacts (8 Å, |Δi|>4): 774; chains: 4; bounding box: 50×54×56 Å